Protein AF-0000000067095661 (afdb_homodimer)

Nearest PDB structures (foldseek):
  3dxp-assembly1_A-2  TM=9.090E-01  e=2.270E-30  Cupriavidus pinatubonensis JMP134
  8v3v-assembly1_A  TM=9.062E-01  e=3.970E-23  Mus musculus
  4wh1-assembly1_A  TM=6.471E-01  e=4.443E-11  Bifidobacterium longum subsp. longum JCM 1217
  5uxb-assembly1_A  TM=6.331E-01  e=2.429E-10  Brachybacterium faecium DSM 4810
  4ocv-assembly1_A  TM=5.826E-01  e=2.221E-09  Bifidobacterium longum subsp. infantis ATCC 15697 = JCM 1222 = DSM 20088

Foldseek 3Di:
DQPPLFDDFDKAADDPQQDWPQVLVLVVCPVQFVCLCVPVPFDKDKIWGPPDPQWTKIWIDGPPFIKMKTWHGDDDDDPPGPPVVLVLLLQCLCVVVPQFAFAWGDWDCDCVRTNTTMTMTGDDDFGFHLALLSPDDALQLNLLLLLQLLLSLLVQQLDDCVVSVCVPSADQACFQVVLLVVLLVLLVVLDPDDQVLLVVLSVLLNVQPDPGQRAWGWEQQQRERRQWGAHHPHSHTRHGHDSNRIHTGDSLLRLLQHCLLVLADPVAQDPSNYDRDDPPSNNDDSLVSLVSSCVSNVHDSPDPPSLSSNLSNLSNVLSVLSNLCSCVVVVNHDPVSVSSVVVNNSSSVSSVVSNVD/DQPPLFDDFDKAADDPQQDWPQVLVLVVCPVQFVCLCVPVPFDKDKIWGPPDPQWTKIWIDGPPFIKMKTWHGDDDDDPPGPPVVLVLLLQCLCVVVPQFAFAWGDWDCDCVRTNTTMTMTGDDDFGFHLALLSPDDALQLNLLLLLQLLLSLLVQQLDDCVVSVCVPSADQACFQVVLLVVLLVLLVVLDPDDQVLLVVLSVLLNVQPDPGQRAWGWEQQQRERRQWGAHHPHSHTRHGHDSNR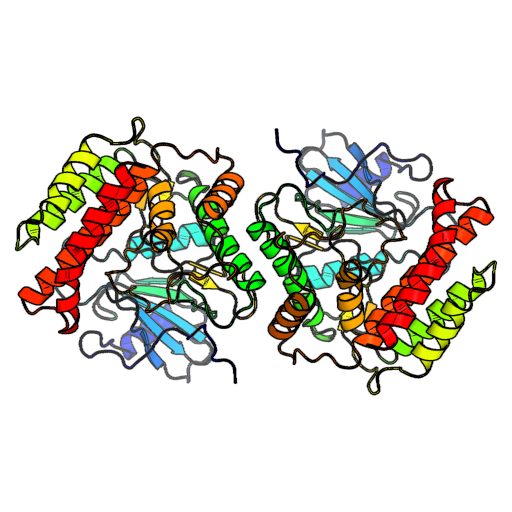IHTGDSLLRLLQHCLLVLADPVAQDPSNYDDDDPPSNNDDSLVSLVSSCVSNVHDSPDPPSLSSNLSNLSNVLSVLSNLCSCVVVVNHDPVSVSSVVVNNSSSVSSVVSNVD

Solvent-accessible surface area (backbone atoms only — not comparable to full-atom values): 38534 Å² total; per-residue (Å²): 131,84,65,70,50,48,51,67,81,56,66,40,74,59,50,82,86,65,61,64,47,59,67,47,42,50,56,50,42,48,75,70,33,90,75,51,52,77,40,70,84,42,64,78,44,74,32,20,46,68,68,57,77,77,45,47,35,29,42,36,32,38,61,91,45,56,34,30,38,39,29,45,61,80,75,91,71,62,88,86,51,74,54,58,66,56,31,51,50,54,40,43,43,38,39,74,74,66,45,52,34,49,51,68,72,49,76,43,79,59,35,83,46,54,66,36,38,35,37,36,26,46,57,76,83,45,30,30,39,62,34,88,67,47,61,82,57,53,36,42,52,40,12,19,33,53,49,35,51,40,48,50,50,24,52,49,50,63,49,54,47,69,85,51,66,45,72,77,67,37,80,15,60,46,32,64,61,50,50,53,52,51,42,47,51,52,30,63,73,33,53,88,63,90,52,67,46,50,56,54,38,50,52,48,50,70,74,51,57,65,91,75,45,57,45,67,20,57,32,45,66,64,51,45,61,66,34,30,30,23,36,76,63,49,54,49,68,57,22,52,52,75,48,79,59,40,37,31,18,53,53,57,50,37,56,28,48,53,48,42,75,82,66,56,56,85,87,41,78,50,89,59,69,43,68,78,87,62,87,90,50,29,70,64,51,72,68,53,51,45,41,53,27,18,56,51,55,71,48,68,66,78,57,79,64,48,32,48,31,43,18,47,39,26,45,46,50,20,28,50,30,37,43,50,24,36,34,28,75,72,67,72,46,60,81,76,33,64,60,28,62,72,36,24,59,60,30,16,44,45,17,47,55,42,52,70,102,131,86,65,71,50,49,51,67,80,58,66,41,75,57,49,80,86,64,61,66,45,59,68,48,43,49,56,51,42,48,74,72,34,88,75,51,52,76,42,71,86,42,65,77,43,74,31,21,45,68,69,60,76,78,46,48,35,30,42,36,33,38,60,91,46,56,32,31,37,40,30,44,61,79,77,92,72,62,89,85,51,74,53,59,68,57,32,50,51,54,39,45,42,39,39,74,74,66,46,51,36,50,50,67,71,48,76,42,80,60,35,82,46,55,67,37,38,34,35,35,26,46,59,78,83,44,30,30,38,62,34,88,66,47,62,80,57,52,37,42,53,41,12,20,34,52,48,36,52,40,49,49,51,23,51,49,51,64,50,55,45,69,84,50,66,45,71,75,66,38,81,15,59,46,34,63,61,49,51,54,52,52,42,48,52,53,30,62,72,34,53,88,64,89,52,67,46,49,55,52,39,51,52,49,50,70,75,52,57,66,92,74,45,58,45,69,18,55,31,44,66,64,51,43,62,65,33,30,32,22,36,76,64,48,55,49,68,56,22,52,52,74,50,80,59,41,37,29,18,53,55,57,49,37,56,28,47,52,48,41,76,81,66,55,57,86,86,42,79,50,89,57,68,42,68,79,86,60,86,92,50,29,70,65,52,71,67,53,50,45,42,53,26,18,57,51,55,72,48,68,66,77,58,79,64,49,33,49,31,43,18,48,39,25,45,48,50,19,28,51,30,36,44,51,24,38,36,29,76,72,67,71,47,60,80,74,32,64,60,27,62,72,36,24,60,58,31,16,45,45,16,47,56,42,53,71,103

InterPro domains:
  IPR002575 Aminoglycoside phosphotransferase [PF01636] (46-278)
  IPR011009 Protein kinase-like domain superfamily [SSF56112] (25-339)
  IPR041726 Acyl-CoA dehydrogenase family member 10/11, N-terminal [cd05154] (44-295)
  IPR052898 Acyl-CoA dehydrogenase 10-like [PTHR47829] (9-336)

Secondary structure (DSSP, 8-state):
----SS----EEPPPGGG---HHHHHHHHHHH-GGGGGSTTSPEEEEEESS--SS-EEEEEETTEEEEEEEPPSS---TT-S-HHHHHHHHHHHHHTT-S-PPEEEEE--TTTTSS-EEEEE----B---STT-TTS-HHHHHHHHHHHHHHHHHHHT--TTTTT-TTSS--TTHHHHHHHHHHHHHHHH--S--HHHHHHHHHHHHT--TT----EEE-SS--GGGEEEPSSSSSEEEE--GGG-EEE-HHHHHHHHTGGGG--TTS--TT-PPP--TTSSPPPHHHHHHHHHHHHTS-SS-TTHHHHHHHHHHHHHHHHHHHHHHHHTT-S-GGGGGGHHHHHHHHHHHHHHHT-/----S-----EEPPPGGG---HHHHHHHHHHH-GGGGSSTTSPEEEEEESS--SS-EEEEEETTEEEEEEEPPSS---TT-S-HHHHHHHHHHHHHTT-S-PPEEEEE--TTTTSS-EEEEE----B---STT-TTS-HHHHHHHHHHHHHHHHHHHT--TTTTT-TTSS--TTHHHHHHHHHHHHHHHH--S--HHHHHHHHHHHHT--TT----EEE-SS--GGGEEEPSSSSSEEEE--GGG-EEE-HHHHHHHHTGGGG--TTSPPTT-PPP--TTSSPPPHHHHHHHHHHHHTS-SS-TTHHHHHHHHHHHHHHHHHHHHHHHHTT-S-GGGGGGHHHHHHHHHHHHHHHT-

Radius of gyration: 29.62 Å; Cα contacts (8 Å, |Δi|>4): 1233; chains: 2; bounding box: 62×89×65 Å

Organism: Sus scrofa (NCBI:txid9823)

Sequence (714 aa):
MKADASHGPEMGEVLPQHKLDCRSLEAYLYQHLPDFGAEPEAKLTVAQYRSGQSNPTFYLQKGFQVYVLRKKPPGLLLPKAHKIDREFQVQKALFSIGFPVPKPLLYCSDTSVIGTEFYVMEHVQGRIFRDFSIPGVSPAERSAIYVAMIETLAQLHSLNIQSLQLEGYGRGAGYCKRQVLTWTKQYQAAAHQDIPAMKQLSDWLMKNLPDNDNEENLIHGDFKLDNIVFHPKESRVIAVLDWELSTIGHPLSDLAHVSQFYFWPRTVPLLNGGAYLQENTGIPSVEELISIYCRCRGINSNLPNWNFFLALSFFKMAGIAQGVYSRYLLGNASESSFWFANTVQPLAETGLRLSKRMKADASHGPEMGEVLPQHKLDCRSLEAYLYQHLPDFGAEPEAKLTVAQYRSGQSNPTFYLQKGFQVYVLRKKPPGLLLPKAHKIDREFQVQKALFSIGFPVPKPLLYCSDTSVIGTEFYVMEHVQGRIFRDFSIPGVSPAERSAIYVAMIETLAQLHSLNIQSLQLEGYGRGAGYCKRQVLTWTKQYQAAAHQDIPAMKQLSDWLMKNLPDNDNEENLIHGDFKLDNIVFHPKESRVIAVLDWELSTIGHPLSDLAHVSQFYFWPRTVPLLNGGAYLQENTGIPSVEELISIYCRCRGINSNLPNWNFFLALSFFKMAGIAQGVYSRYLLGNASESSFWFANTVQPLAETGLRLSKR

Structure (mmCIF, N/CA/C/O backbone):
data_AF-0000000067095661-model_v1
#
loop_
_entity.id
_entity.type
_entity.pdbx_description
1 polymer 'Acyl-CoA dehydrogenase family member 11'
#
loop_
_atom_site.group_PDB
_atom_site.id
_atom_site.type_symbol
_atom_site.label_atom_id
_atom_site.label_alt_id
_atom_site.label_comp_id
_atom_site.label_asym_id
_atom_site.label_entity_id
_atom_site.label_seq_id
_atom_site.pdbx_PDB_ins_code
_atom_site.Cartn_x
_atom_site.Cartn_y
_atom_site.Cartn_z
_atom_site.occupancy
_atom_site.B_iso_or_equiv
_atom_site.auth_seq_id
_atom_site.auth_comp_id
_atom_site.auth_asym_id
_atom_site.auth_atom_id
_atom_site.pdbx_PDB_model_num
ATOM 1 N N . MET A 1 1 ? 18.141 10.469 -19.062 1 23.22 1 MET A N 1
ATOM 2 C CA . MET A 1 1 ? 18.25 10.25 -17.625 1 23.22 1 MET A CA 1
ATOM 3 C C . MET A 1 1 ? 17.094 10.914 -16.875 1 23.22 1 MET A C 1
ATOM 5 O O . MET A 1 1 ? 17.047 12.141 -16.781 1 23.22 1 MET A O 1
ATOM 9 N N . LYS A 1 2 ? 15.82 10.328 -16.938 1 36.22 2 LYS A N 1
ATOM 10 C CA . LYS A 1 2 ? 14.578 10.938 -16.453 1 36.22 2 LYS A CA 1
ATOM 11 C C . LYS A 1 2 ? 14.773 11.539 -15.062 1 36.22 2 LYS A C 1
ATOM 13 O O . LYS A 1 2 ? 15.375 10.914 -14.188 1 36.22 2 LYS A O 1
ATOM 18 N N . ALA A 1 3 ? 14.688 12.766 -14.781 1 37.03 3 ALA A N 1
ATOM 19 C CA . ALA A 1 3 ? 14.922 13.523 -13.562 1 37.03 3 ALA A CA 1
ATOM 20 C C . ALA A 1 3 ? 14.148 12.93 -12.391 1 37.03 3 ALA A C 1
ATOM 22 O O . ALA A 1 3 ? 12.945 12.672 -12.492 1 37.03 3 ALA A O 1
ATOM 23 N N . ASP A 1 4 ? 14.68 12.383 -11.453 1 49.56 4 ASP A N 1
ATOM 24 C CA . ASP A 1 4 ? 14.164 11.773 -10.227 1 49.56 4 ASP A CA 1
ATOM 25 C C . ASP A 1 4 ? 13.164 12.703 -9.539 1 49.56 4 ASP A C 1
ATOM 27 O O . ASP A 1 4 ? 13.523 13.805 -9.125 1 49.56 4 ASP A O 1
ATOM 31 N N . ALA A 1 5 ? 12.023 12.844 -9.969 1 53.53 5 ALA A N 1
ATOM 32 C CA . ALA A 1 5 ? 10.914 13.656 -9.484 1 53.53 5 ALA A CA 1
ATOM 33 C C . ALA A 1 5 ? 10.906 13.711 -7.961 1 53.53 5 ALA A C 1
ATOM 35 O O . ALA A 1 5 ? 10.32 14.625 -7.371 1 53.53 5 ALA A O 1
ATOM 36 N N . SER A 1 6 ? 11.281 12.633 -7.258 1 52.5 6 SER A N 1
ATOM 37 C CA . SER A 1 6 ? 11.344 12.664 -5.801 1 52.5 6 SER A CA 1
ATOM 38 C C . SER A 1 6 ? 12.703 13.148 -5.312 1 52.5 6 SER A C 1
ATOM 40 O O . SER A 1 6 ? 13.734 12.641 -5.746 1 52.5 6 SER A O 1
ATOM 42 N N . HIS A 1 7 ? 12.922 14.484 -5.082 1 57.88 7 HIS A N 1
ATOM 43 C CA . HIS A 1 7 ? 14.18 14.93 -4.488 1 57.88 7 HIS A CA 1
ATOM 44 C C . HIS A 1 7 ? 14.141 14.82 -2.969 1 57.88 7 HIS A C 1
ATOM 46 O O . HIS A 1 7 ? 13.086 15 -2.355 1 57.88 7 HIS A O 1
ATOM 52 N N . GLY A 1 8 ? 15.117 14.039 -2.52 1 59.62 8 GLY A N 1
ATOM 53 C CA . GLY A 1 8 ? 15.227 14.078 -1.07 1 59.62 8 GLY A CA 1
ATOM 54 C C . GLY A 1 8 ? 15.172 15.484 -0.504 1 59.62 8 GLY A C 1
ATOM 55 O O . GLY A 1 8 ? 15.297 16.469 -1.243 1 59.62 8 GLY A O 1
ATOM 56 N N . PRO A 1 9 ? 14.75 15.586 0.712 1 64.06 9 PRO A N 1
ATOM 57 C CA . PRO A 1 9 ? 14.672 16.906 1.328 1 64.06 9 PRO A CA 1
ATOM 58 C C . PRO A 1 9 ? 15.969 17.703 1.188 1 64.06 9 PRO A C 1
ATOM 60 O O . PRO A 1 9 ? 17.062 17.125 1.226 1 64.06 9 PRO A O 1
ATOM 63 N N . GLU A 1 10 ? 15.867 18.922 0.829 1 73.31 10 GLU A N 1
ATOM 64 C CA . GLU A 1 10 ? 17.016 19.812 0.758 1 73.31 10 GLU A CA 1
ATOM 65 C C . GLU A 1 10 ? 17.656 20 2.133 1 73.31 10 GLU A C 1
ATOM 67 O O . GLU A 1 10 ? 16.953 20.266 3.113 1 73.31 10 GLU A O 1
ATOM 72 N N . MET A 1 11 ? 18.922 19.562 2.203 1 82.69 11 MET A N 1
ATOM 73 C CA . MET A 1 11 ? 19.672 19.734 3.439 1 82.69 11 MET A CA 1
ATOM 74 C C . MET A 1 11 ? 20.891 20.625 3.215 1 82.69 11 MET A C 1
ATOM 76 O O . MET A 1 11 ? 21.375 20.75 2.088 1 82.69 11 MET A O 1
ATOM 80 N N . GLY A 1 12 ? 21.234 21.391 4.289 1 85.38 12 GLY A N 1
ATOM 81 C CA . GLY A 1 12 ? 22.438 22.203 4.266 1 85.38 12 GLY A CA 1
ATOM 82 C C . GLY A 1 12 ? 23.062 22.375 5.633 1 85.38 12 GLY A C 1
ATOM 83 O O . GLY A 1 12 ? 22.688 21.688 6.59 1 85.38 12 GLY A O 1
ATOM 84 N N . GLU A 1 13 ? 24.078 23.172 5.559 1 88.38 13 GLU A N 1
ATOM 85 C CA . GLU A 1 13 ? 24.75 23.484 6.812 1 88.38 13 GLU A CA 1
ATOM 86 C C . GLU A 1 13 ? 23.781 24.094 7.824 1 88.38 13 GLU A C 1
ATOM 88 O O . GLU A 1 13 ? 22.844 24.797 7.449 1 88.38 13 GLU A O 1
ATOM 93 N N . VAL A 1 14 ? 24.109 23.75 9.047 1 92.19 14 VAL A N 1
ATOM 94 C CA . VAL A 1 14 ? 23.281 24.297 10.117 1 92.19 14 VAL A CA 1
ATOM 95 C C . VAL A 1 14 ? 23.375 25.812 10.117 1 92.19 14 VAL A C 1
ATOM 97 O O . VAL A 1 14 ? 24.469 26.375 10.078 1 92.19 14 VAL A O 1
ATOM 100 N N . LEU A 1 15 ? 22.266 26.5 10.125 1 88.44 15 LEU A N 1
ATOM 101 C CA . LEU A 1 15 ? 22.25 27.953 10.172 1 88.44 15 LEU A CA 1
ATOM 102 C C . LEU A 1 15 ? 22.828 28.469 11.484 1 88.44 15 LEU A C 1
ATOM 104 O O . LEU A 1 15 ? 22.672 27.828 12.531 1 88.44 15 LEU A O 1
ATOM 108 N N . PRO A 1 16 ? 23.406 29.609 11.453 1 88.62 16 PRO A N 1
ATOM 109 C CA . PRO A 1 16 ? 24.062 30.141 12.641 1 88.62 16 PRO A CA 1
ATOM 110 C C . PRO A 1 16 ? 23.125 30.281 13.836 1 88.62 16 PRO A C 1
ATOM 112 O O . PRO A 1 16 ? 23.516 29.984 14.969 1 88.62 16 PRO A O 1
ATOM 115 N N . GLN A 1 17 ? 21.922 30.625 13.633 1 87.12 17 GLN A N 1
ATOM 116 C CA . GLN A 1 17 ? 20.984 30.844 14.719 1 87.12 17 GLN A CA 1
ATOM 117 C C . GLN A 1 17 ? 20.5 29.516 15.312 1 87.12 17 GLN A C 1
ATOM 119 O O . GLN A 1 17 ? 19.891 29.5 16.391 1 87.12 17 GLN A O 1
ATOM 124 N N . HIS A 1 18 ? 20.812 28.438 14.633 1 90.12 18 HIS A N 1
ATOM 125 C CA . HIS A 1 18 ? 20.328 27.141 15.078 1 90.12 18 HIS A CA 1
ATOM 126 C C . HIS A 1 18 ? 21.484 26.219 15.477 1 90.12 18 HIS A C 1
ATOM 128 O O . HIS A 1 18 ? 21.297 25.016 15.648 1 90.12 18 HIS A O 1
ATOM 134 N N . LYS A 1 19 ? 22.609 26.719 15.625 1 91 19 LYS A N 1
ATOM 135 C CA . LYS A 1 19 ? 23.797 25.922 15.938 1 91 19 LYS A CA 1
ATOM 136 C C . LYS A 1 19 ? 23.594 25.125 17.219 1 91 19 LYS A C 1
ATOM 138 O O . LYS A 1 19 ? 23.062 25.641 18.203 1 91 19 LYS A O 1
ATOM 143 N N . LEU A 1 20 ? 24.031 23.906 17.203 1 94.12 20 LEU A N 1
ATOM 144 C CA . LEU A 1 20 ? 23.922 22.984 18.344 1 94.12 20 LEU A CA 1
ATOM 145 C C . LEU A 1 20 ? 25.281 22.766 19 1 94.12 20 LEU A C 1
ATOM 147 O O . LEU A 1 20 ? 26.312 22.812 18.344 1 94.12 20 LEU A O 1
ATOM 151 N N . ASP A 1 21 ? 25.266 22.594 20.281 1 94.75 21 ASP A N 1
ATOM 152 C CA . ASP A 1 21 ? 26.453 22.047 20.953 1 94.75 21 ASP A CA 1
ATOM 153 C C . ASP A 1 21 ? 26.609 20.547 20.672 1 94.75 21 ASP A C 1
ATOM 155 O O . ASP A 1 21 ? 26.078 19.719 21.406 1 94.75 21 ASP A O 1
ATOM 159 N N . CYS A 1 22 ? 27.375 20.25 19.75 1 94.69 22 CYS A N 1
ATOM 160 C CA . CYS A 1 22 ? 27.469 18.891 19.266 1 94.69 22 CYS A CA 1
ATOM 161 C C . CYS A 1 22 ? 28.078 17.969 20.312 1 94.69 22 CYS A C 1
ATOM 163 O O . CYS A 1 22 ? 27.719 16.781 20.391 1 94.69 22 CYS A O 1
ATOM 165 N N . ARG A 1 23 ? 28.953 18.469 21.047 1 94.25 23 ARG A N 1
ATOM 166 C CA . ARG A 1 23 ? 29.578 17.656 22.078 1 94.25 23 ARG A CA 1
ATOM 167 C C . ARG A 1 23 ? 28.562 17.25 23.141 1 94.25 23 ARG A C 1
ATOM 169 O O . ARG A 1 23 ? 28.484 16.062 23.516 1 94.25 23 ARG A O 1
ATOM 176 N N . SER A 1 24 ? 27.859 18.219 23.562 1 96.69 24 SER A N 1
ATOM 177 C CA . SER A 1 24 ? 26.828 17.953 24.562 1 96.69 24 SER A CA 1
ATOM 178 C C . SER A 1 24 ? 25.734 17.047 24 1 96.69 24 SER A C 1
ATOM 180 O O . SER A 1 24 ? 25.266 16.141 24.688 1 96.69 24 SER A O 1
ATOM 182 N N . LEU A 1 25 ? 25.359 17.328 22.797 1 97.38 25 LEU A N 1
ATOM 183 C CA . LEU A 1 25 ? 24.359 16.516 22.141 1 97.38 25 LEU A CA 1
ATOM 184 C C . LEU A 1 25 ? 24.812 15.07 22.016 1 97.38 25 LEU A C 1
ATOM 186 O O . LEU A 1 25 ? 24.078 14.148 22.344 1 97.38 25 LEU A O 1
ATOM 190 N N . GLU A 1 26 ? 25.953 14.906 21.547 1 95.62 26 GLU A N 1
ATOM 191 C CA . GLU A 1 26 ? 26.516 13.562 21.359 1 95.62 26 GLU A CA 1
ATOM 192 C C . GLU A 1 26 ? 26.562 12.797 22.672 1 95.62 26 GLU A C 1
ATOM 194 O O . GLU A 1 26 ? 26.234 11.609 22.719 1 95.62 26 GLU A O 1
ATOM 199 N N . ALA A 1 27 ? 27.047 13.445 23.719 1 95 27 ALA A N 1
ATOM 200 C CA . ALA A 1 27 ? 27.109 12.812 25.031 1 95 27 ALA A CA 1
ATOM 201 C C . ALA A 1 27 ? 25.719 12.375 25.5 1 95 27 ALA A C 1
ATOM 203 O O . ALA A 1 27 ? 25.547 11.273 26.031 1 95 27 ALA A O 1
ATOM 204 N N . TYR A 1 28 ? 24.812 13.258 25.297 1 97.12 28 TYR A N 1
ATOM 205 C CA . TYR A 1 28 ? 23.453 12.969 25.719 1 97.12 28 TYR A CA 1
ATOM 206 C C . TYR A 1 28 ? 22.891 11.789 24.938 1 97.12 28 TYR A C 1
ATOM 208 O O . TYR A 1 28 ? 22.281 10.883 25.516 1 97.12 28 TYR A O 1
ATOM 216 N N . LEU A 1 29 ? 23.031 11.781 23.625 1 97 29 LEU A N 1
ATOM 217 C CA . LEU A 1 29 ? 22.5 10.727 22.766 1 97 29 LEU A CA 1
ATOM 218 C C . LEU A 1 29 ? 23.172 9.391 23.047 1 97 29 LEU A C 1
ATOM 220 O O . LEU A 1 29 ? 22.547 8.336 22.984 1 97 29 LEU A O 1
ATOM 224 N N . TYR A 1 30 ? 24.422 9.445 23.328 1 94.31 30 TYR A N 1
ATOM 225 C CA . TYR A 1 30 ? 25.172 8.242 23.688 1 94.31 30 TYR A CA 1
ATOM 226 C C . TYR A 1 30 ? 24.578 7.586 24.938 1 94.31 30 TYR A C 1
ATOM 228 O O . TYR A 1 30 ? 24.5 6.359 25.016 1 94.31 30 TYR A O 1
ATOM 236 N N . GLN A 1 31 ? 24.172 8.359 25.859 1 94.56 31 GLN A N 1
ATOM 237 C CA . GLN A 1 31 ? 23.656 7.879 27.125 1 94.56 31 GLN A CA 1
ATOM 238 C C . GLN A 1 31 ? 22.234 7.355 26.984 1 94.56 31 GLN A C 1
ATOM 240 O O . GLN A 1 31 ? 21.828 6.422 27.672 1 94.56 31 GLN A O 1
ATOM 245 N N . HIS A 1 32 ? 21.484 7.91 26.047 1 95.81 32 HIS A N 1
ATOM 246 C CA . HIS A 1 32 ? 20.047 7.688 26.125 1 95.81 32 HIS A CA 1
ATOM 247 C C . HIS A 1 32 ? 19.562 6.879 24.922 1 95.81 32 HIS A C 1
ATOM 249 O O . HIS A 1 32 ? 18.453 6.355 24.938 1 95.81 32 HIS A O 1
ATOM 255 N N . LEU A 1 33 ? 20.375 6.762 23.906 1 94.38 33 LEU A N 1
ATOM 256 C CA . LEU A 1 33 ? 19.969 6 22.734 1 94.38 33 LEU A CA 1
ATOM 257 C C . LEU A 1 33 ? 20.781 4.715 22.609 1 94.38 33 LEU A C 1
ATOM 259 O O . LEU A 1 33 ? 22 4.758 22.375 1 94.38 33 LEU A O 1
ATOM 263 N N . PRO A 1 34 ? 20.25 3.592 22.906 1 86.38 34 PRO A N 1
ATOM 264 C CA . PRO A 1 34 ? 20.969 2.32 22.938 1 86.38 34 PRO A CA 1
ATOM 265 C C . PRO A 1 34 ? 21.875 2.125 21.719 1 86.38 34 PRO A C 1
ATOM 267 O O . PRO A 1 34 ? 23.016 1.693 21.859 1 86.38 34 PRO A O 1
ATOM 270 N N . ASP A 1 35 ? 21.562 2.424 20.406 1 86.38 35 ASP A N 1
ATOM 271 C CA . ASP A 1 35 ? 22.297 2.098 19.188 1 86.38 35 ASP A CA 1
ATOM 272 C C . ASP A 1 35 ? 23.125 3.291 18.719 1 86.38 35 ASP A C 1
ATOM 274 O O . ASP A 1 35 ? 23.812 3.207 17.703 1 86.38 35 ASP A O 1
ATOM 278 N N . PHE A 1 36 ? 23.25 4.203 19.531 1 91 36 PHE A N 1
ATOM 279 C CA . PHE A 1 36 ? 23.984 5.398 19.125 1 91 36 PHE A CA 1
ATOM 280 C C . PHE A 1 36 ? 25.484 5.188 19.234 1 91 36 PHE A C 1
ATOM 282 O O . PHE A 1 36 ? 26.25 5.75 18.453 1 91 36 PHE A O 1
ATOM 289 N N . GLY A 1 37 ? 25.969 4.309 20.172 1 81.88 37 GLY A N 1
ATOM 290 C CA . GLY A 1 37 ? 27.375 4.055 20.422 1 81.88 37 GLY A CA 1
ATOM 291 C C . GLY A 1 37 ? 27.906 2.836 19.688 1 81.88 37 GLY A C 1
ATOM 292 O O . GLY A 1 37 ? 28.938 2.281 20.047 1 81.88 37 GLY A O 1
ATOM 293 N N . ALA A 1 38 ? 27.125 2.395 18.734 1 82.69 38 ALA A N 1
ATOM 294 C CA . ALA A 1 38 ? 27.547 1.198 18 1 82.69 38 ALA A CA 1
ATOM 295 C C . ALA A 1 38 ? 28.922 1.402 17.359 1 82.69 38 ALA A C 1
ATOM 297 O O . ALA A 1 38 ? 29.734 0.478 17.312 1 82.69 38 ALA A O 1
ATOM 298 N N . GLU A 1 39 ? 29.094 2.684 16.859 1 87.19 39 GLU A N 1
ATOM 299 C CA . GLU A 1 39 ? 30.406 3.092 16.359 1 87.19 39 GLU A CA 1
ATOM 300 C C . GLU A 1 39 ? 30.953 4.277 17.141 1 87.19 39 GLU A C 1
ATOM 302 O O . GLU A 1 39 ? 30.891 5.418 16.672 1 87.19 39 GLU A O 1
ATOM 307 N N . PRO A 1 40 ? 31.578 3.988 18.188 1 83.44 40 PRO A N 1
ATOM 308 C CA . PRO A 1 40 ? 31.969 5.066 19.094 1 83.44 40 PRO A CA 1
ATOM 309 C C . PRO A 1 40 ? 32.969 6.023 18.469 1 83.44 40 PRO A C 1
ATOM 311 O O . PRO A 1 40 ? 33 7.215 18.781 1 83.44 40 PRO A O 1
ATOM 314 N N . GLU A 1 41 ? 33.719 5.488 17.531 1 89 41 GLU A N 1
ATOM 315 C CA . GLU A 1 41 ? 34.781 6.305 16.938 1 89 41 GLU A CA 1
ATOM 316 C C . GLU A 1 41 ? 34.25 7.195 15.828 1 89 41 GLU A C 1
ATOM 318 O O . GLU A 1 41 ? 34.906 8.141 15.398 1 89 41 GLU A O 1
ATOM 323 N N . ALA A 1 42 ? 33.094 6.844 15.414 1 91.31 42 ALA A N 1
ATOM 324 C CA . ALA A 1 42 ? 32.5 7.629 14.32 1 91.31 42 ALA A CA 1
ATOM 325 C C . ALA A 1 42 ? 32.125 9.023 14.805 1 91.31 42 ALA A C 1
ATOM 327 O O . ALA A 1 42 ? 31.609 9.188 15.914 1 91.31 42 ALA A O 1
ATOM 328 N N . LYS A 1 43 ? 32.406 10.008 13.977 1 91.81 43 LYS A N 1
ATOM 329 C CA . LYS A 1 43 ? 32.031 11.391 14.281 1 91.81 43 LYS A CA 1
ATOM 330 C C . LYS A 1 43 ? 30.547 11.641 14.008 1 91.81 43 LYS A C 1
ATOM 332 O O . LYS A 1 43 ? 30 11.117 13.039 1 91.81 43 LYS A O 1
ATOM 337 N N . LEU A 1 44 ? 29.984 12.453 14.812 1 94.75 44 LEU A N 1
ATOM 338 C CA . LEU A 1 44 ? 28.609 12.891 14.594 1 94.75 44 LEU A CA 1
ATOM 339 C C . LEU A 1 44 ? 28.547 14.008 13.555 1 94.75 44 LEU A C 1
ATOM 341 O O . LEU A 1 44 ? 29.234 15.023 13.703 1 94.75 44 LEU A O 1
ATOM 345 N N . THR A 1 45 ? 27.828 13.797 12.531 1 94.62 45 THR A N 1
ATOM 346 C CA . THR A 1 45 ? 27.578 14.828 11.531 1 94.62 45 THR A CA 1
ATOM 347 C C . THR A 1 45 ? 26.156 15.352 11.625 1 94.62 45 THR A C 1
ATOM 349 O O . THR A 1 45 ? 25.203 14.578 11.797 1 94.62 45 THR A O 1
ATOM 352 N N . VAL A 1 46 ? 26.062 16.703 11.539 1 95.31 46 VAL A N 1
ATOM 353 C CA . VAL A 1 46 ? 24.75 17.359 11.672 1 95.31 46 VAL A CA 1
ATOM 354 C C . VAL A 1 46 ? 24.5 18.25 10.461 1 95.31 46 VAL A C 1
ATOM 356 O O . VAL A 1 46 ? 25.359 19.031 10.062 1 95.31 46 VAL A O 1
ATOM 359 N N . ALA A 1 47 ? 23.312 18.016 9.82 1 94.75 47 ALA A N 1
ATOM 360 C CA . ALA A 1 47 ? 22.812 18.906 8.766 1 94.75 47 ALA A CA 1
ATOM 361 C C . ALA A 1 47 ? 21.406 19.375 9.07 1 94.75 47 ALA A C 1
ATOM 363 O O . ALA A 1 47 ? 20.688 18.75 9.867 1 94.75 47 ALA A O 1
ATOM 364 N N . GLN A 1 48 ? 21.109 20.5 8.539 1 93.62 48 GLN A N 1
ATOM 365 C CA . GLN A 1 48 ? 19.781 21.062 8.789 1 93.62 48 GLN A CA 1
ATOM 366 C C . GLN A 1 48 ? 18.906 20.953 7.555 1 93.62 48 GLN A C 1
ATOM 368 O O . GLN A 1 48 ? 19.328 21.266 6.441 1 93.62 48 GLN A O 1
ATOM 373 N N . TYR A 1 49 ? 17.672 20.484 7.773 1 90.38 49 TYR A N 1
ATOM 374 C CA . TYR A 1 49 ? 16.688 20.484 6.691 1 90.38 49 TYR A CA 1
ATOM 375 C C . TYR A 1 49 ? 16.219 21.891 6.375 1 90.38 49 TYR A C 1
ATOM 377 O O . TYR A 1 49 ? 16 22.703 7.281 1 90.38 49 TYR A O 1
ATOM 385 N N . ARG A 1 50 ? 16.016 22.188 5.105 1 80.88 50 ARG A N 1
ATOM 386 C CA . ARG A 1 50 ? 15.625 23.547 4.707 1 80.88 50 ARG A CA 1
ATOM 387 C C . ARG A 1 50 ? 14.102 23.688 4.664 1 80.88 50 ARG A C 1
ATOM 389 O O . ARG A 1 50 ? 13.578 24.797 4.801 1 80.88 50 ARG A O 1
ATOM 396 N N . SER A 1 51 ? 13.539 22.516 4.48 1 69.81 51 SER A N 1
ATOM 397 C CA . SER A 1 51 ? 12.086 22.531 4.48 1 69.81 51 SER A CA 1
ATOM 398 C C . SER A 1 51 ? 11.523 22.375 5.891 1 69.81 51 SER A C 1
ATOM 400 O O . SER A 1 51 ? 12.18 21.797 6.758 1 69.81 51 SER A O 1
ATOM 402 N N . GLY A 1 52 ? 10.516 23.109 6.395 1 60.5 52 GLY A N 1
ATOM 403 C CA . GLY A 1 52 ? 9.922 22.984 7.715 1 60.5 52 GLY A CA 1
ATOM 404 C C . GLY A 1 52 ? 10.422 24.016 8.695 1 60.5 52 GLY A C 1
ATOM 405 O O . GLY A 1 52 ? 11.008 23.688 9.727 1 60.5 52 GLY A O 1
ATOM 406 N N . GLN A 1 53 ? 10.164 25.156 8.469 1 61.91 53 GLN A N 1
ATOM 407 C CA . GLN A 1 53 ? 10.883 26.297 9.039 1 61.91 53 GLN A CA 1
ATOM 408 C C . GLN A 1 53 ? 10.344 26.641 10.43 1 61.91 53 GLN A C 1
ATOM 410 O O . GLN A 1 53 ? 10.992 27.359 11.195 1 61.91 53 GLN A O 1
ATOM 415 N N . SER A 1 54 ? 9.227 26.016 10.758 1 75.62 54 SER A N 1
ATOM 416 C CA . SER A 1 54 ? 8.695 26.438 12.055 1 75.62 54 SER A CA 1
ATOM 417 C C . SER A 1 54 ? 9.523 25.859 13.203 1 75.62 54 SER A C 1
ATOM 419 O O . SER A 1 54 ? 9.992 26.609 14.062 1 75.62 54 SER A O 1
ATOM 421 N N . ASN A 1 55 ? 9.703 24.625 13.234 1 88.75 55 ASN A N 1
ATOM 422 C CA . ASN A 1 55 ? 10.594 23.953 14.164 1 88.75 55 ASN A CA 1
ATOM 423 C C . ASN A 1 55 ? 11.812 23.359 13.453 1 88.75 55 ASN A C 1
ATOM 425 O O . ASN A 1 55 ? 11.672 22.453 12.633 1 88.75 55 ASN A O 1
ATOM 429 N N . PRO A 1 56 ? 12.969 23.969 13.812 1 92.75 56 PRO A N 1
ATOM 430 C CA . PRO A 1 56 ? 14.164 23.5 13.125 1 92.75 56 PRO A CA 1
ATOM 431 C C . PRO A 1 56 ? 14.328 21.984 13.211 1 92.75 56 PRO A C 1
ATOM 433 O O . PRO A 1 56 ? 14.102 21.391 14.273 1 92.75 56 PRO A O 1
ATOM 436 N N . THR A 1 57 ? 14.672 21.406 12.141 1 94.94 57 THR A N 1
ATOM 437 C CA . THR A 1 57 ? 14.82 19.953 12.008 1 94.94 57 THR A CA 1
ATOM 438 C C . THR A 1 57 ? 16.188 19.594 11.438 1 94.94 57 THR A C 1
ATOM 440 O O . THR A 1 57 ? 16.672 20.25 10.508 1 94.94 57 THR A O 1
ATOM 443 N N . PHE A 1 58 ? 16.812 18.547 12 1 95.88 58 PHE A N 1
ATOM 444 C CA . PHE A 1 58 ? 18.203 18.25 11.672 1 95.88 58 PHE A CA 1
ATOM 445 C C . PHE A 1 58 ? 18.375 16.781 11.32 1 95.88 58 PHE A C 1
ATOM 447 O O . PHE A 1 58 ? 17.734 15.914 11.922 1 95.88 58 PHE A O 1
ATOM 454 N N . TYR A 1 59 ? 19.188 16.609 10.344 1 95.69 59 TYR A N 1
ATOM 455 C CA . TYR A 1 59 ? 19.719 15.289 10.016 1 95.69 59 TYR A CA 1
ATOM 456 C C . TYR A 1 59 ? 20.953 14.969 10.844 1 95.69 59 TYR A C 1
ATOM 458 O O . TYR A 1 59 ? 21.922 15.742 10.859 1 95.69 59 TYR A O 1
ATOM 466 N N . LEU A 1 60 ? 20.953 13.844 11.57 1 96.12 60 LEU A N 1
ATOM 467 C CA . LEU A 1 60 ? 22.078 13.391 12.383 1 96.12 60 LEU A CA 1
ATOM 468 C C . LEU A 1 60 ? 22.625 12.062 11.867 1 96.12 60 LEU A C 1
ATOM 470 O O . LEU A 1 60 ? 21.875 11.109 11.664 1 96.12 60 LEU A O 1
ATOM 474 N N . GLN A 1 61 ? 23.875 12.008 11.695 1 95.31 61 GLN A N 1
ATOM 475 C CA . GLN A 1 61 ? 24.5 10.758 11.273 1 95.31 61 GLN A CA 1
ATOM 476 C C . GLN A 1 61 ? 25.656 10.391 12.195 1 95.31 61 GLN A C 1
ATOM 478 O O . GLN A 1 61 ? 26.547 11.211 12.445 1 95.31 61 GLN A O 1
ATOM 483 N N . LYS A 1 62 ? 25.672 9.227 12.742 1 94.56 62 LYS A N 1
ATOM 484 C CA . LYS A 1 62 ? 26.719 8.617 13.547 1 94.56 62 LYS A CA 1
ATOM 485 C C . LYS A 1 62 ? 27.078 7.23 13.023 1 94.56 62 LYS A C 1
ATOM 487 O O . LYS A 1 62 ? 26.453 6.238 13.391 1 94.56 62 LYS A O 1
ATOM 492 N N . GLY A 1 63 ? 28.109 7.215 12.219 1 92.31 63 GLY A N 1
ATOM 493 C CA . GLY A 1 63 ? 28.391 5.977 11.508 1 92.31 63 GLY A CA 1
ATOM 494 C C . GLY A 1 63 ? 27.297 5.586 10.531 1 92.31 63 GLY A C 1
ATOM 495 O O . GLY A 1 63 ? 26.922 6.383 9.672 1 92.31 63 GLY A O 1
ATOM 496 N N . PHE A 1 64 ? 26.734 4.438 10.711 1 90.81 64 PHE A N 1
ATOM 497 C CA . PHE A 1 64 ? 25.703 3.967 9.789 1 90.81 64 PHE A CA 1
ATOM 498 C C . PHE A 1 64 ? 24.312 4.348 10.289 1 90.81 64 PHE A C 1
ATOM 500 O O . PHE A 1 64 ? 23.328 4.199 9.562 1 90.81 64 PHE A O 1
ATOM 507 N N . GLN A 1 65 ? 24.312 4.852 11.453 1 93.12 65 GLN A N 1
ATOM 508 C CA . GLN A 1 65 ? 23.031 5.223 12.031 1 93.12 65 GLN A CA 1
ATOM 509 C C . GLN A 1 65 ? 22.641 6.645 11.641 1 93.12 65 GLN A C 1
ATOM 511 O O . GLN A 1 65 ? 23.484 7.535 11.594 1 93.12 65 GLN A O 1
ATOM 516 N N . VAL A 1 66 ? 21.406 6.812 11.281 1 95.44 66 VAL A N 1
ATOM 517 C CA . VAL A 1 66 ? 20.875 8.117 10.891 1 95.44 66 VAL A CA 1
ATOM 518 C C . VAL A 1 66 ? 19.625 8.43 11.727 1 95.44 66 VAL A C 1
ATOM 520 O O . VAL A 1 66 ? 18.797 7.559 11.969 1 95.44 66 VAL A O 1
ATOM 523 N N . TYR A 1 67 ? 19.547 9.664 12.18 1 96.44 67 TYR A N 1
ATOM 524 C CA . TYR A 1 67 ? 18.438 10.133 13 1 96.44 67 TYR A CA 1
ATOM 525 C C . TYR A 1 67 ? 17.938 11.492 12.508 1 96.44 67 TYR A C 1
ATOM 527 O O . TYR A 1 67 ? 18.594 12.148 11.695 1 96.44 67 TYR A O 1
ATOM 535 N N . VAL A 1 68 ? 16.797 11.844 12.992 1 97.19 68 VAL A N 1
ATOM 536 C CA . VAL A 1 68 ? 16.25 13.18 12.781 1 97.19 68 VAL A CA 1
ATOM 537 C C . VAL A 1 68 ? 15.953 13.836 14.125 1 97.19 68 VAL A C 1
ATOM 539 O O . VAL A 1 68 ? 15.344 13.219 15 1 97.19 68 VAL A O 1
ATOM 542 N N . LEU A 1 69 ? 16.469 15 14.25 1 97.31 69 LEU A N 1
ATOM 543 C CA . LEU A 1 69 ? 16.234 15.773 15.461 1 97.31 69 LEU A CA 1
ATOM 544 C C . LEU A 1 69 ? 15.359 17 15.172 1 97.31 69 LEU A C 1
ATOM 546 O O . LEU A 1 69 ? 15.609 17.719 14.211 1 97.31 69 LEU A O 1
ATOM 550 N N . ARG A 1 70 ? 14.328 17.156 15.914 1 96.75 70 ARG A N 1
ATOM 551 C CA . ARG A 1 70 ? 13.445 18.312 15.836 1 96.75 70 ARG A CA 1
ATOM 552 C C . ARG A 1 70 ? 13.43 19.078 17.156 1 96.75 70 ARG A C 1
ATOM 554 O O . ARG A 1 70 ? 13.32 18.469 18.234 1 96.75 70 ARG A O 1
ATOM 561 N N . LYS A 1 71 ? 13.625 20.406 17.094 1 95.44 71 LYS A N 1
ATOM 562 C CA . LYS A 1 71 ? 13.742 21.141 18.344 1 95.44 71 LYS A CA 1
ATOM 563 C C . LYS A 1 71 ? 12.922 22.422 18.297 1 95.44 71 LYS A C 1
ATOM 565 O O . LYS A 1 71 ? 12.547 22.891 17.219 1 95.44 71 LYS A O 1
ATOM 570 N N . LYS A 1 72 ? 12.68 22.984 19.453 1 93.62 72 LYS A N 1
ATOM 571 C CA . LYS A 1 72 ? 12.109 24.328 19.547 1 93.62 72 LYS A CA 1
ATOM 572 C C . LYS A 1 72 ? 13.102 25.375 19.031 1 93.62 72 LYS A C 1
ATOM 574 O O . LYS A 1 72 ? 14.312 25.219 19.188 1 93.62 72 LYS A O 1
ATOM 579 N N . PRO A 1 73 ? 12.539 26.406 18.344 1 90 73 PRO A N 1
ATOM 580 C CA . PRO A 1 73 ? 13.445 27.5 17.969 1 90 73 PRO A CA 1
ATOM 581 C C . PRO A 1 73 ? 14.023 28.219 19.188 1 90 73 PRO A C 1
ATOM 583 O O . PRO A 1 73 ? 13.453 28.156 20.281 1 90 73 PRO A O 1
ATOM 586 N N . PRO A 1 74 ? 15.203 28.844 18.938 1 87.81 74 PRO A N 1
ATOM 587 C CA . PRO A 1 74 ? 15.805 29.578 20.047 1 87.81 74 PRO A CA 1
ATOM 588 C C . PRO A 1 74 ? 15.055 30.875 20.359 1 87.81 74 PRO A C 1
ATOM 590 O O . PRO A 1 74 ? 14.25 31.344 19.562 1 87.81 74 PRO A O 1
ATOM 593 N N . GLY A 1 75 ? 15.266 31.375 21.594 1 83 75 GLY A N 1
ATOM 594 C CA . GLY A 1 75 ? 14.719 32.656 21.953 1 83 75 GLY A CA 1
ATOM 595 C C . GLY A 1 75 ? 13.438 32.594 22.75 1 83 75 GLY A C 1
ATOM 596 O O . GLY A 1 75 ? 13.055 31.5 23.203 1 83 75 GLY A O 1
ATOM 597 N N . LEU A 1 76 ? 12.883 33.781 22.938 1 78.81 76 LEU A N 1
ATOM 598 C CA . LEU A 1 76 ? 11.617 33.875 23.672 1 78.81 76 LEU A CA 1
ATOM 599 C C . LEU A 1 76 ? 10.445 33.5 22.781 1 78.81 76 LEU A C 1
ATOM 601 O O . LEU A 1 76 ? 10.273 34.094 21.703 1 78.81 76 LEU A O 1
ATOM 605 N N . LEU A 1 77 ? 9.773 32.469 23.141 1 77.38 77 LEU A N 1
ATOM 606 C CA . LEU A 1 77 ? 8.648 32 22.359 1 77.38 77 LEU A CA 1
ATOM 607 C C . LEU A 1 77 ? 7.324 32.344 23.031 1 77.38 77 LEU A C 1
ATOM 609 O O . LEU A 1 77 ? 7.254 32.469 24.25 1 77.38 77 LEU A O 1
ATOM 613 N N . LEU A 1 78 ? 6.332 32.625 22.109 1 73.38 78 LEU A N 1
ATOM 614 C CA . LEU A 1 78 ? 4.984 32.812 22.641 1 73.38 78 LEU A CA 1
ATOM 615 C C . LEU A 1 78 ? 4.48 31.547 23.328 1 73.38 78 LEU A C 1
ATOM 617 O O . LEU A 1 78 ? 4.867 30.438 22.969 1 73.38 78 LEU A O 1
ATOM 621 N N . PRO A 1 79 ? 3.588 31.891 24.312 1 71.25 79 PRO A N 1
ATOM 622 C CA . PRO A 1 79 ? 3.02 30.719 24.984 1 71.25 79 PRO A CA 1
ATOM 623 C C . PRO A 1 79 ? 2.301 29.766 24.031 1 71.25 79 PRO A C 1
ATOM 625 O O . PRO A 1 79 ? 1.632 30.219 23.094 1 71.25 79 PRO A O 1
ATOM 628 N N . LYS A 1 80 ? 2.545 28.484 24.078 1 73.44 80 LYS A N 1
ATOM 629 C CA . LYS A 1 80 ? 1.846 27.422 23.375 1 73.44 80 LYS A CA 1
ATOM 630 C C . LYS A 1 80 ? 2.35 27.297 21.938 1 73.44 80 LYS A C 1
ATOM 632 O O . LYS A 1 80 ? 1.771 26.578 21.125 1 73.44 80 LYS A O 1
ATOM 637 N N . ALA A 1 81 ? 3.295 28.125 21.75 1 77.31 81 ALA A N 1
ATOM 638 C CA . ALA A 1 81 ? 3.889 28 20.422 1 77.31 81 ALA A CA 1
ATOM 639 C C . ALA A 1 81 ? 4.945 26.891 20.406 1 77.31 81 ALA A C 1
ATOM 641 O O . ALA A 1 81 ? 5.488 26.531 21.453 1 77.31 81 ALA A O 1
ATOM 642 N N . HIS A 1 82 ? 5.121 26.266 19.297 1 86 82 HIS A N 1
ATOM 643 C CA . HIS A 1 82 ? 6.199 25.312 19.062 1 86 82 HIS A CA 1
ATOM 644 C C . HIS A 1 82 ? 6.141 24.156 20.062 1 86 82 HIS A C 1
ATOM 646 O O . HIS A 1 82 ? 7.141 23.844 20.703 1 86 82 HIS A O 1
ATOM 652 N N . LYS A 1 83 ? 5 23.594 20.141 1 90.12 83 LYS A N 1
ATOM 653 C CA . LYS A 1 83 ? 4.766 22.516 21.094 1 90.12 83 LYS A CA 1
ATOM 654 C C . LYS A 1 83 ? 5.289 21.188 20.562 1 90.12 83 LYS A C 1
ATOM 656 O O . LYS A 1 83 ? 4.504 20.266 20.297 1 90.12 83 LYS A O 1
ATOM 661 N N . ILE A 1 84 ? 6.578 21 20.625 1 94.56 84 ILE A N 1
ATOM 662 C CA . ILE A 1 84 ? 7.176 19.812 20.031 1 94.56 84 ILE A CA 1
ATOM 663 C C . ILE A 1 84 ? 6.898 18.594 20.938 1 94.56 84 ILE A C 1
ATOM 665 O O . ILE A 1 84 ? 6.988 17.453 20.484 1 94.56 84 ILE A O 1
ATOM 669 N N . ASP A 1 85 ? 6.586 18.875 22.219 1 95.06 85 ASP A N 1
ATOM 670 C CA . ASP A 1 85 ? 6.18 17.797 23.109 1 95.06 85 ASP A CA 1
ATOM 671 C C . ASP A 1 85 ? 4.895 17.125 22.609 1 95.06 85 ASP A C 1
ATOM 673 O O . ASP A 1 85 ? 4.75 15.914 22.688 1 95.06 85 ASP A O 1
ATOM 677 N N . ARG A 1 86 ? 4 17.922 22.094 1 95.75 86 ARG A N 1
ATOM 678 C CA . ARG A 1 86 ? 2.754 17.422 21.531 1 95.75 86 ARG A CA 1
ATOM 679 C C . ARG A 1 86 ? 3.02 16.594 20.266 1 95.75 86 ARG A C 1
ATOM 681 O O . ARG A 1 86 ? 2.387 15.562 20.047 1 95.75 86 ARG A O 1
ATOM 688 N N . GLU A 1 87 ? 3.924 17.109 19.5 1 96.69 87 GLU A N 1
ATOM 689 C CA . GLU A 1 87 ? 4.293 16.359 18.297 1 96.69 87 GLU A CA 1
ATOM 690 C C . GLU A 1 87 ? 4.812 14.969 18.672 1 96.69 87 GLU A C 1
ATOM 692 O O . GLU A 1 87 ? 4.406 13.969 18.062 1 96.69 87 GLU A O 1
ATOM 697 N N . PHE A 1 88 ? 5.676 14.969 19.609 1 97.88 88 PHE A N 1
ATOM 698 C CA . PHE A 1 88 ? 6.25 13.711 20.062 1 97.88 88 PHE A CA 1
ATOM 699 C C . PHE A 1 88 ? 5.172 12.789 20.625 1 97.88 88 PHE A C 1
ATOM 701 O O . PHE A 1 88 ? 5.16 11.594 20.328 1 97.88 88 PHE A O 1
ATOM 708 N N . GLN A 1 89 ? 4.301 13.305 21.359 1 97.5 89 GLN A N 1
ATOM 709 C CA . GLN A 1 89 ? 3.227 12.555 22 1 97.5 89 GLN A CA 1
ATOM 710 C C . GLN A 1 89 ? 2.348 11.867 20.953 1 97.5 89 GLN A C 1
ATOM 712 O O . GLN A 1 89 ? 2.074 10.664 21.062 1 97.5 89 GLN A O 1
ATOM 717 N N . VAL A 1 90 ? 1.881 12.586 20.016 1 98.44 90 VAL A N 1
ATOM 718 C CA . VAL A 1 90 ? 0.966 12.031 19.016 1 98.44 90 VAL A CA 1
ATOM 719 C C . VAL A 1 90 ? 1.699 11.016 18.156 1 98.44 90 VAL A C 1
ATOM 721 O O . VAL A 1 90 ? 1.131 9.984 17.781 1 98.44 90 VAL A O 1
ATOM 724 N N . GLN A 1 91 ? 2.932 11.273 17.797 1 98.44 91 GLN A N 1
ATOM 725 C CA . GLN A 1 91 ? 3.715 10.328 17.016 1 98.44 91 GLN A CA 1
ATOM 726 C C . GLN A 1 91 ? 3.902 9.008 17.75 1 98.44 91 GLN A C 1
ATOM 728 O O . GLN A 1 91 ? 3.826 7.938 17.156 1 98.44 91 GLN A O 1
ATOM 733 N N . LYS A 1 92 ? 4.16 9.109 19 1 98.31 92 LYS A N 1
ATOM 734 C CA . LYS A 1 92 ? 4.312 7.914 19.828 1 98.31 92 LYS A CA 1
ATOM 735 C C . LYS A 1 92 ? 3.031 7.086 19.844 1 98.31 92 LYS A C 1
ATOM 737 O O . LYS A 1 92 ? 3.074 5.863 19.672 1 98.31 92 LYS A O 1
ATOM 742 N N . ALA A 1 93 ? 1.93 7.73 20 1 98.44 93 ALA A N 1
ATOM 743 C CA . ALA A 1 93 ? 0.635 7.055 20.016 1 98.44 93 ALA A CA 1
ATOM 744 C C . ALA A 1 93 ? 0.363 6.375 18.672 1 98.44 93 ALA A C 1
ATOM 746 O O . ALA A 1 93 ? -0.046 5.215 18.625 1 98.44 93 ALA A O 1
ATOM 747 N N . LEU A 1 94 ? 0.593 7.102 17.625 1 98.75 94 LEU A N 1
ATOM 748 C CA . LEU A 1 94 ? 0.334 6.594 16.281 1 98.75 94 LEU A CA 1
ATOM 749 C C . LEU A 1 94 ? 1.255 5.422 15.953 1 98.75 94 LEU A C 1
ATOM 751 O O . LEU A 1 94 ? 0.812 4.41 15.398 1 98.75 94 LEU A O 1
ATOM 755 N N . PHE A 1 95 ? 2.506 5.555 16.312 1 98.5 95 PHE A N 1
ATOM 756 C CA . PHE A 1 95 ? 3.467 4.488 16.047 1 98.5 95 PHE A CA 1
ATOM 757 C C . PHE A 1 95 ? 3.064 3.209 16.781 1 98.5 95 PHE A C 1
ATOM 759 O O . PHE A 1 95 ? 3.221 2.109 16.234 1 98.5 95 PHE A O 1
ATOM 766 N N . SER A 1 96 ? 2.566 3.312 17.922 1 97.75 96 SER A N 1
ATOM 767 C CA . SER A 1 96 ? 2.234 2.17 18.766 1 97.75 96 SER A CA 1
ATOM 768 C C . SER A 1 96 ? 1.151 1.306 18.125 1 97.75 96 SER A C 1
ATOM 770 O O . SER A 1 96 ? 1.053 0.111 18.422 1 97.75 96 SER A O 1
ATOM 772 N N . ILE A 1 97 ? 0.368 1.86 17.266 1 97.38 97 ILE A N 1
ATOM 773 C CA . ILE A 1 97 ? -0.713 1.082 16.656 1 97.38 97 ILE A CA 1
ATOM 774 C C . ILE A 1 97 ? -0.387 0.781 15.203 1 97.38 97 ILE A C 1
ATOM 776 O O . ILE A 1 97 ? -1.248 0.318 14.453 1 97.38 97 ILE A O 1
ATOM 780 N N . GLY A 1 98 ? 0.774 1.172 14.789 1 96.81 98 GLY A N 1
ATOM 781 C CA . GLY A 1 98 ? 1.246 0.781 13.469 1 96.81 98 GLY A CA 1
ATOM 782 C C . GLY A 1 98 ? 0.919 1.799 12.391 1 96.81 98 GLY A C 1
ATOM 783 O O . GLY A 1 98 ? 1.073 1.521 11.203 1 96.81 98 GLY A O 1
ATOM 784 N N . PHE A 1 99 ? 0.354 2.982 12.727 1 98.25 99 PHE A N 1
ATOM 785 C CA . PHE A 1 99 ? 0.186 4.051 11.75 1 98.25 99 PHE A CA 1
ATOM 786 C C . PHE A 1 99 ? 1.538 4.543 11.25 1 98.25 99 PHE A C 1
ATOM 788 O O . PHE A 1 99 ? 2.496 4.637 12.016 1 98.25 99 PHE A O 1
ATOM 795 N N . PRO A 1 100 ? 1.646 4.852 9.938 1 98.56 100 PRO A N 1
ATOM 796 C CA . PRO A 1 100 ? 2.959 5.188 9.383 1 98.56 100 PRO A CA 1
ATOM 797 C C . PRO A 1 100 ? 3.457 6.559 9.836 1 98.56 100 PRO A C 1
ATOM 799 O O . PRO A 1 100 ? 3.084 7.578 9.25 1 98.56 100 PRO A O 1
ATOM 802 N N . VAL A 1 101 ? 4.336 6.559 10.773 1 98.81 101 VAL A N 1
ATOM 803 C CA . VAL A 1 101 ? 5.098 7.711 11.242 1 98.81 101 VAL A CA 1
ATOM 804 C C . VAL A 1 101 ? 6.523 7.281 11.586 1 98.81 101 VAL A C 1
ATOM 806 O O . VAL A 1 101 ? 6.789 6.098 11.789 1 98.81 101 VAL A O 1
ATOM 809 N N . PRO A 1 102 ? 7.477 8.258 11.516 1 98.5 102 PRO A N 1
ATOM 810 C CA . PRO A 1 102 ? 8.805 7.875 12.008 1 98.5 102 PRO A CA 1
ATOM 811 C C . PRO A 1 102 ? 8.766 7.352 13.445 1 98.5 102 PRO A C 1
ATOM 813 O O . PRO A 1 102 ? 8.031 7.883 14.281 1 98.5 102 PRO A O 1
ATOM 816 N N . LYS A 1 103 ? 9.5 6.395 13.719 1 98.06 103 LYS A N 1
ATOM 817 C CA . LYS A 1 103 ? 9.594 5.875 15.086 1 98.06 103 LYS A CA 1
ATOM 818 C C . LYS A 1 103 ? 10.148 6.93 16.031 1 98.06 103 LYS A C 1
ATOM 820 O O . LYS A 1 103 ? 11.273 7.398 15.867 1 98.06 103 LYS A O 1
ATOM 825 N N . PRO A 1 104 ? 9.375 7.281 17.031 1 98.25 104 PRO A N 1
ATOM 826 C CA . PRO A 1 104 ? 9.93 8.18 18.047 1 98.25 104 PRO A CA 1
ATOM 827 C C . PRO A 1 104 ? 10.961 7.496 18.953 1 98.25 104 PRO A C 1
ATOM 829 O O . PRO A 1 104 ? 10.734 6.375 19.406 1 98.25 104 PRO A O 1
ATOM 832 N N . LEU A 1 105 ? 12.062 8.141 19.188 1 98 105 LEU A N 1
ATOM 833 C CA . LEU A 1 105 ? 13.133 7.473 19.906 1 98 105 LEU A CA 1
ATOM 834 C C . LEU A 1 105 ? 13.312 8.07 21.297 1 98 105 LEU A C 1
ATOM 836 O O . LEU A 1 105 ? 13.43 7.34 22.281 1 98 105 LEU A O 1
ATOM 840 N N . LEU A 1 106 ? 13.32 9.422 21.359 1 97.44 106 LEU A N 1
ATOM 841 C CA . LEU A 1 106 ? 13.492 10.039 22.672 1 97.44 106 LEU A CA 1
ATOM 842 C C . LEU A 1 106 ? 13.031 11.492 22.656 1 97.44 106 LEU A C 1
ATOM 844 O O . LEU A 1 106 ? 13.07 12.148 21.625 1 97.44 106 LEU A O 1
ATOM 848 N N . TYR A 1 107 ? 12.586 11.938 23.812 1 98.19 107 TYR A N 1
ATOM 849 C CA . TYR A 1 107 ? 12.25 13.336 24.078 1 98.19 107 TYR A CA 1
ATOM 850 C C . TYR A 1 107 ? 13.125 13.906 25.188 1 98.19 107 TYR A C 1
ATOM 852 O O . TYR A 1 107 ? 13.297 13.289 26.234 1 98.19 107 TYR A O 1
ATOM 860 N N . CYS A 1 108 ? 13.719 15.047 24.922 1 98.25 108 CYS A N 1
ATOM 861 C CA . CYS A 1 108 ? 14.562 15.719 25.906 1 98.25 108 CYS A CA 1
ATOM 862 C C . CYS A 1 108 ? 13.945 17.047 26.344 1 98.25 108 CYS A C 1
ATOM 864 O O . CYS A 1 108 ? 13.906 18 25.562 1 98.25 108 CYS A O 1
ATOM 866 N N . SER A 1 109 ? 13.586 17.125 27.594 1 96.5 109 SER A N 1
ATOM 867 C CA . SER A 1 109 ? 13.047 18.359 28.141 1 96.5 109 SER A CA 1
ATOM 868 C C . SER A 1 109 ? 14.148 19.203 28.781 1 96.5 109 SER A C 1
ATOM 870 O O . SER A 1 109 ? 13.914 20.359 29.172 1 96.5 109 SER A O 1
ATOM 872 N N . ASP A 1 110 ? 15.336 18.672 28.891 1 96.38 110 ASP A N 1
ATOM 873 C CA . ASP A 1 110 ? 16.469 19.359 29.5 1 96.38 110 ASP A CA 1
ATOM 874 C C . ASP A 1 110 ? 17.078 20.375 28.531 1 96.38 110 ASP A C 1
ATOM 876 O O . ASP A 1 110 ? 17.859 20 27.656 1 96.38 110 ASP A O 1
ATOM 880 N N . THR A 1 111 ? 16.906 21.641 28.766 1 95.06 111 THR A N 1
ATOM 881 C CA . THR A 1 111 ? 17.312 22.688 27.828 1 95.06 111 THR A CA 1
ATOM 882 C C . THR A 1 111 ? 18.812 22.953 27.953 1 95.06 111 THR A C 1
ATOM 884 O O . THR A 1 111 ? 19.391 23.656 27.125 1 95.06 111 THR A O 1
ATOM 887 N N . SER A 1 112 ? 19.484 22.375 28.844 1 95.56 112 SER A N 1
ATOM 888 C CA . SER A 1 112 ? 20.922 22.594 29 1 95.56 112 SER A CA 1
ATOM 889 C C . SER A 1 112 ? 21.719 21.797 27.969 1 95.56 112 SER A C 1
ATOM 891 O O . SER A 1 112 ? 22.906 22.047 27.75 1 95.56 112 SER A O 1
ATOM 893 N N . VAL A 1 113 ? 21.078 20.859 27.359 1 97 113 VAL A N 1
ATOM 894 C CA . VAL A 1 113 ? 21.781 19.984 26.422 1 97 113 VAL A CA 1
ATOM 895 C C . VAL A 1 113 ? 22.125 20.766 25.156 1 97 113 VAL A C 1
ATOM 897 O O . VAL A 1 113 ? 23.297 20.891 24.812 1 97 113 VAL A O 1
ATOM 900 N N . ILE A 1 114 ? 21.094 21.344 24.562 1 96.62 114 ILE A N 1
ATOM 901 C CA . ILE A 1 114 ? 21.406 22.047 23.328 1 96.62 114 ILE A CA 1
ATOM 902 C C . ILE A 1 114 ? 20.703 23.406 23.312 1 96.62 114 ILE A C 1
ATOM 904 O O . ILE A 1 114 ? 20.547 24.016 22.266 1 96.62 114 ILE A O 1
ATOM 908 N N . GLY A 1 115 ? 20.141 23.797 24.375 1 94.62 115 GLY A N 1
ATOM 909 C CA . GLY A 1 115 ? 19.562 25.125 24.5 1 94.62 115 GLY A CA 1
ATOM 910 C C . GLY A 1 115 ? 18.047 25.125 24.531 1 94.62 115 GLY A C 1
ATOM 911 O O . GLY A 1 115 ? 17.422 26.016 25.109 1 94.62 115 GLY A O 1
ATOM 912 N N . THR A 1 116 ? 17.438 24.188 23.844 1 95.12 116 THR A N 1
ATOM 913 C CA . THR A 1 116 ? 15.984 24.047 23.812 1 95.12 116 THR A CA 1
ATOM 914 C C . THR A 1 116 ? 15.578 22.578 23.875 1 95.12 116 THR A C 1
ATOM 916 O O . THR A 1 116 ? 16.406 21.688 23.734 1 95.12 116 THR A O 1
ATOM 919 N N . GLU A 1 117 ? 14.234 22.391 24.141 1 95.88 117 GLU A N 1
ATOM 920 C CA . GLU A 1 117 ? 13.711 21.031 24.094 1 95.88 117 GLU A CA 1
ATOM 921 C C . GLU A 1 117 ? 13.781 20.453 22.688 1 95.88 117 GLU A C 1
ATOM 923 O O . GLU A 1 117 ? 13.703 21.188 21.703 1 95.88 117 GLU A O 1
ATOM 928 N N . PHE A 1 118 ? 13.938 19.125 22.656 1 97.56 118 PHE A N 1
ATOM 929 C CA . PHE A 1 118 ? 13.992 18.484 21.359 1 97.56 118 PHE A CA 1
ATOM 930 C C . PHE A 1 118 ? 13.562 17.016 21.469 1 97.56 118 PHE A C 1
ATOM 932 O O . PHE A 1 118 ? 13.422 16.484 22.562 1 97.56 118 PHE A O 1
ATOM 939 N N . TYR A 1 119 ? 13.211 16.438 20.344 1 98.31 119 TYR A N 1
ATOM 940 C CA . TYR A 1 119 ? 13.039 15 20.266 1 98.31 119 TYR A CA 1
ATOM 941 C C . TYR A 1 119 ? 13.742 14.414 19.062 1 98.31 119 TYR A C 1
ATOM 943 O O . TYR A 1 119 ? 14.094 15.141 18.125 1 98.31 119 TYR A O 1
ATOM 951 N N . VAL A 1 120 ? 14.055 13.125 19.172 1 98.06 120 VAL A N 1
ATOM 952 C CA . VAL A 1 120 ? 14.758 12.391 18.125 1 98.06 120 VAL A CA 1
ATOM 953 C C . VAL A 1 120 ? 13.867 11.258 17.609 1 98.06 120 VAL A C 1
ATOM 955 O O . VAL A 1 120 ? 13.195 10.586 18.391 1 98.06 120 VAL A O 1
ATOM 958 N N . MET A 1 121 ? 13.844 11.148 16.297 1 98.25 121 MET A N 1
ATOM 959 C CA . MET A 1 121 ? 13.102 10.078 15.641 1 98.25 121 MET A CA 1
ATOM 960 C C . MET A 1 121 ? 13.953 9.391 14.57 1 98.25 121 MET A C 1
ATOM 962 O O . MET A 1 121 ? 15.008 9.906 14.195 1 98.25 121 MET A O 1
ATOM 966 N N . GLU A 1 122 ? 13.523 8.297 14.188 1 97.38 122 GLU A N 1
ATOM 967 C CA . GLU A 1 122 ? 14.195 7.566 13.109 1 97.38 122 GLU A CA 1
ATOM 968 C C . GLU A 1 122 ? 14.094 8.328 11.789 1 97.38 122 GLU A C 1
ATOM 970 O O . GLU A 1 122 ? 13.078 8.945 11.5 1 97.38 122 GLU A O 1
ATOM 975 N N . HIS A 1 123 ? 15.141 8.289 11.07 1 96.69 123 HIS A N 1
ATOM 976 C CA . HIS A 1 123 ? 15.102 8.789 9.695 1 96.69 123 HIS A CA 1
ATOM 977 C C . HIS A 1 123 ? 14.422 7.785 8.766 1 96.69 123 HIS A C 1
ATOM 979 O O . HIS A 1 123 ? 14.867 6.645 8.641 1 96.69 123 HIS A O 1
ATOM 985 N N . VAL A 1 124 ? 13.359 8.164 8.148 1 96.88 124 VAL A N 1
ATOM 986 C CA . VAL A 1 124 ? 12.641 7.312 7.211 1 96.88 124 VAL A CA 1
ATOM 987 C C . VAL A 1 124 ? 13.102 7.602 5.785 1 96.88 124 VAL A C 1
ATOM 989 O O . VAL A 1 124 ? 12.828 8.672 5.238 1 96.88 124 VAL A O 1
ATOM 992 N N . GLN A 1 125 ? 13.797 6.656 5.195 1 94.62 125 GLN A N 1
ATOM 993 C CA . GLN A 1 125 ? 14.32 6.809 3.84 1 94.62 125 GLN A CA 1
ATOM 994 C C . GLN A 1 125 ? 13.25 6.477 2.803 1 94.62 125 GLN A C 1
ATOM 996 O O . GLN A 1 125 ? 12.727 5.359 2.773 1 94.62 125 GLN A O 1
ATOM 1001 N N . GLY A 1 126 ? 12.914 7.488 2.02 1 96.38 126 GLY A N 1
ATOM 1002 C CA . GLY A 1 126 ? 11.906 7.305 0.987 1 96.38 126 GLY A CA 1
ATOM 1003 C C . GLY A 1 126 ? 11.812 8.477 0.031 1 96.38 126 GLY A C 1
ATOM 1004 O O . GLY A 1 126 ? 12.789 9.203 -0.173 1 96.38 126 GLY A O 1
ATOM 1005 N N . ARG A 1 127 ? 10.68 8.57 -0.673 1 95.56 127 ARG A N 1
ATOM 1006 C CA . ARG A 1 127 ? 10.445 9.625 -1.653 1 95.56 127 ARG A CA 1
ATOM 1007 C C . ARG A 1 127 ? 9.445 10.648 -1.129 1 95.56 127 ARG A C 1
ATOM 1009 O O . ARG A 1 127 ? 8.43 10.281 -0.531 1 95.56 127 ARG A O 1
ATOM 1016 N N . ILE A 1 128 ? 9.758 11.898 -1.311 1 94.5 128 ILE A N 1
ATOM 1017 C CA . ILE A 1 128 ? 8.844 12.992 -1.012 1 94.5 128 ILE A CA 1
ATOM 1018 C C . ILE A 1 128 ? 8.508 13.75 -2.293 1 94.5 128 ILE A C 1
ATOM 1020 O O . ILE A 1 128 ? 9.406 14.18 -3.02 1 94.5 128 ILE A O 1
ATOM 1024 N N . PHE A 1 129 ? 7.254 13.859 -2.59 1 93.12 129 PHE A N 1
ATOM 1025 C CA . PHE A 1 129 ? 6.809 14.602 -3.766 1 93.12 129 PHE A CA 1
ATOM 1026 C C . PHE A 1 129 ? 6.309 15.984 -3.375 1 93.12 129 PHE A C 1
ATOM 1028 O O . PHE A 1 129 ? 5.391 16.109 -2.561 1 93.12 129 PHE A O 1
ATOM 1035 N N . ARG A 1 130 ? 6.836 16.938 -3.953 1 89.44 130 ARG A N 1
ATOM 1036 C CA . ARG A 1 130 ? 6.465 18.312 -3.623 1 89.44 130 ARG A CA 1
ATOM 1037 C C . ARG A 1 130 ? 5.508 18.891 -4.664 1 89.44 130 ARG A C 1
ATOM 1039 O O . ARG A 1 130 ? 4.66 19.719 -4.344 1 89.44 130 ARG A O 1
ATOM 1046 N N . ASP A 1 131 ? 5.699 18.438 -5.859 1 89.31 131 ASP A N 1
ATOM 1047 C CA . ASP A 1 131 ? 4.836 18.844 -6.965 1 89.31 131 ASP A CA 1
ATOM 1048 C C . ASP A 1 131 ? 3.6 17.953 -7.047 1 89.31 131 ASP A C 1
ATOM 1050 O O . ASP A 1 131 ? 3.717 16.734 -7.184 1 89.31 131 ASP A O 1
ATOM 1054 N N . PHE A 1 132 ? 2.441 18.547 -7.047 1 89.38 132 PHE A N 1
ATOM 1055 C CA . PHE A 1 132 ? 1.195 17.781 -7.031 1 89.38 132 PHE A CA 1
ATOM 1056 C C . PHE A 1 132 ? 1.026 17 -8.328 1 89.38 132 PHE A C 1
ATOM 1058 O O . PHE A 1 132 ? 0.247 16.047 -8.383 1 89.38 132 PHE A O 1
ATOM 1065 N N . SER A 1 133 ? 1.704 17.438 -9.359 1 89.38 133 SER A N 1
ATOM 1066 C CA . SER A 1 133 ? 1.615 16.719 -10.617 1 89.38 133 SER A CA 1
ATOM 1067 C C . SER A 1 133 ? 2.482 15.461 -10.602 1 89.38 133 SER A C 1
ATOM 1069 O O . SER A 1 133 ? 2.357 14.594 -11.469 1 89.38 133 SER A O 1
ATOM 1071 N N . ILE A 1 134 ? 3.297 15.32 -9.672 1 91.38 134 ILE A N 1
ATOM 1072 C CA . ILE A 1 134 ? 4.176 14.172 -9.461 1 91.38 134 ILE A CA 1
ATOM 1073 C C . ILE A 1 134 ? 4.812 13.766 -10.789 1 91.38 134 ILE A C 1
ATOM 1075 O O . ILE A 1 134 ? 4.516 12.688 -11.32 1 91.38 134 ILE A O 1
ATOM 1079 N N . PRO A 1 135 ? 5.68 14.578 -11.266 1 88.94 135 PRO A N 1
ATOM 1080 C CA . PRO A 1 135 ? 6.32 14.227 -12.539 1 88.94 135 PRO A CA 1
ATOM 1081 C C . PRO A 1 135 ? 7.262 13.031 -12.422 1 88.94 135 PRO A C 1
ATOM 1083 O O . PRO A 1 135 ? 7.715 12.711 -11.32 1 88.94 135 PRO A O 1
ATOM 1086 N N . GLY A 1 136 ? 7.43 12.32 -13.508 1 87.31 136 GLY A N 1
ATOM 1087 C CA . GLY A 1 136 ? 8.438 11.273 -13.547 1 87.31 136 GLY A CA 1
ATOM 1088 C C . GLY A 1 136 ? 7.879 9.891 -13.273 1 87.31 136 GLY A C 1
ATOM 1089 O O . GLY A 1 136 ? 8.625 8.914 -13.18 1 87.31 136 GLY A O 1
ATOM 1090 N N . VAL A 1 137 ? 6.598 9.844 -13.031 1 90 137 VAL A N 1
ATOM 1091 C CA . VAL A 1 137 ? 5.984 8.531 -12.844 1 90 137 VAL A CA 1
ATOM 1092 C C . VAL A 1 137 ? 4.875 8.328 -13.875 1 90 137 VAL A C 1
ATOM 1094 O O . VAL A 1 137 ? 4.395 9.289 -14.477 1 90 137 VAL A O 1
ATOM 1097 N N . SER A 1 138 ? 4.527 7.102 -14.078 1 91.31 138 SER A N 1
ATOM 1098 C CA . SER A 1 138 ? 3.453 6.797 -15.016 1 91.31 138 SER A CA 1
ATOM 1099 C C . SER A 1 138 ? 2.098 7.23 -14.469 1 91.31 138 SER A C 1
ATOM 1101 O O . SER A 1 138 ? 1.943 7.414 -13.258 1 91.31 138 SER A O 1
ATOM 1103 N N . PRO A 1 139 ? 1.089 7.395 -15.367 1 93.06 139 PRO A N 1
ATOM 1104 C CA . PRO A 1 139 ? -0.258 7.734 -14.898 1 93.06 139 PRO A CA 1
ATOM 1105 C C . PRO A 1 139 ? -0.791 6.738 -13.867 1 93.06 139 PRO A C 1
ATOM 1107 O O . PRO A 1 139 ? -1.394 7.145 -12.875 1 93.06 139 PRO A O 1
ATOM 1110 N N . ALA A 1 140 ? -0.545 5.473 -14.062 1 94.75 140 ALA A N 1
ATOM 1111 C CA . ALA A 1 140 ? -1.018 4.457 -13.125 1 94.75 140 ALA A CA 1
ATOM 1112 C C . ALA A 1 140 ? -0.361 4.625 -11.758 1 94.75 140 ALA A C 1
ATOM 1114 O O . ALA A 1 140 ? -1.029 4.527 -10.727 1 94.75 140 ALA A O 1
ATOM 1115 N N . GLU A 1 141 ? 0.887 4.832 -11.797 1 95.56 141 GLU A N 1
ATOM 1116 C CA . GLU A 1 141 ? 1.604 5.043 -10.539 1 95.56 141 GLU A CA 1
ATOM 1117 C C . GLU A 1 141 ? 1.134 6.312 -9.844 1 95.56 141 GLU A C 1
ATOM 1119 O O . GLU A 1 141 ? 1.015 6.348 -8.617 1 95.56 141 GLU A O 1
ATOM 1124 N N . ARG A 1 142 ? 0.956 7.32 -10.633 1 95.81 142 ARG A N 1
ATOM 1125 C CA . ARG A 1 142 ? 0.448 8.578 -10.078 1 95.81 142 ARG A CA 1
ATOM 1126 C C . ARG A 1 142 ? -0.888 8.359 -9.375 1 95.81 142 ARG A C 1
ATOM 1128 O O . ARG A 1 142 ? -1.09 8.844 -8.258 1 95.81 142 ARG A O 1
ATOM 1135 N N . SER A 1 143 ? -1.788 7.609 -10.039 1 96.62 143 SER A N 1
ATOM 1136 C CA . SER A 1 143 ? -3.064 7.273 -9.414 1 96.62 143 SER A CA 1
ATOM 1137 C C . SER A 1 143 ? -2.857 6.523 -8.102 1 96.62 143 SER A C 1
ATOM 1139 O O . SER A 1 143 ? -3.498 6.832 -7.094 1 96.62 143 SER A O 1
ATOM 1141 N N . ALA A 1 144 ? -1.963 5.617 -8.125 1 98.06 144 ALA A N 1
ATOM 1142 C CA . ALA A 1 144 ? -1.705 4.785 -6.953 1 98.06 144 ALA A CA 1
ATOM 1143 C C . ALA A 1 144 ? -1.171 5.621 -5.797 1 98.06 144 ALA A C 1
ATOM 1145 O O . ALA A 1 144 ? -1.524 5.387 -4.637 1 98.06 144 ALA A O 1
ATOM 1146 N N . ILE A 1 145 ? -0.323 6.57 -6.105 1 97.81 145 ILE A N 1
ATOM 1147 C CA . ILE A 1 145 ? 0.254 7.441 -5.086 1 97.81 145 ILE A CA 1
ATOM 1148 C C . ILE A 1 145 ? -0.846 8.281 -4.441 1 97.81 145 ILE A C 1
ATOM 1150 O O . ILE A 1 145 ? -0.925 8.375 -3.215 1 97.81 145 ILE A O 1
ATOM 1154 N N . TYR A 1 146 ? -1.715 8.82 -5.211 1 97.88 146 TYR A N 1
ATOM 1155 C CA . TYR A 1 146 ? -2.814 9.625 -4.684 1 97.88 146 TYR A CA 1
ATOM 1156 C C . TYR A 1 146 ? -3.773 8.766 -3.869 1 97.88 146 TYR A C 1
ATOM 1158 O O . TYR A 1 146 ? -4.266 9.195 -2.824 1 97.88 146 TYR A O 1
ATOM 1166 N N . VAL A 1 147 ? -4.043 7.578 -4.371 1 98.44 147 VAL A N 1
ATOM 1167 C CA . VAL A 1 147 ? -4.93 6.676 -3.645 1 98.44 147 VAL A CA 1
ATOM 1168 C C . VAL A 1 147 ? -4.305 6.309 -2.301 1 98.44 147 VAL A C 1
ATOM 1170 O O . VAL A 1 147 ? -4.98 6.332 -1.27 1 98.44 147 VAL A O 1
ATOM 1173 N N . ALA A 1 148 ? -3 6.023 -2.322 1 98.69 148 ALA A N 1
ATOM 1174 C CA . ALA A 1 148 ? -2.305 5.707 -1.077 1 98.69 148 ALA A CA 1
ATOM 1175 C C . ALA A 1 148 ? -2.383 6.871 -0.094 1 98.69 148 ALA A C 1
ATOM 1177 O O . ALA A 1 148 ? -2.576 6.664 1.106 1 98.69 148 ALA A O 1
ATOM 1178 N N . MET A 1 149 ? -2.236 8.023 -0.603 1 98.56 149 MET A N 1
ATOM 1179 C CA . MET A 1 149 ? -2.311 9.227 0.219 1 98.56 149 MET A CA 1
ATOM 1180 C C . MET A 1 149 ? -3.678 9.352 0.883 1 98.56 149 MET A C 1
ATOM 1182 O O . MET A 1 149 ? -3.77 9.508 2.102 1 98.56 149 MET A O 1
ATOM 1186 N N . ILE A 1 150 ? -4.715 9.195 0.106 1 98.62 150 ILE A N 1
ATOM 1187 C CA . ILE A 1 150 ? -6.059 9.438 0.625 1 98.62 150 ILE A CA 1
ATOM 1188 C C . ILE A 1 150 ? -6.469 8.289 1.541 1 98.62 150 ILE A C 1
ATOM 1190 O O . ILE A 1 150 ? -7.176 8.492 2.531 1 98.62 150 ILE A O 1
ATOM 1194 N N . GLU A 1 151 ? -6.066 7.062 1.214 1 98.75 151 GLU A N 1
ATOM 1195 C CA . GLU A 1 151 ? -6.316 5.938 2.107 1 98.75 151 GLU A CA 1
ATOM 1196 C C . GLU A 1 151 ? -5.66 6.152 3.467 1 98.75 151 GLU A C 1
ATOM 1198 O O . GLU A 1 151 ? -6.234 5.812 4.504 1 98.75 151 GLU A O 1
ATOM 1203 N N . THR A 1 152 ? -4.473 6.695 3.443 1 98.88 152 THR A N 1
ATOM 1204 C CA . THR A 1 152 ? -3.76 6.98 4.684 1 98.88 152 THR A CA 1
ATOM 1205 C C . THR A 1 152 ? -4.512 8.023 5.512 1 98.88 152 THR A C 1
ATOM 1207 O O . THR A 1 152 ? -4.633 7.883 6.73 1 98.88 152 THR A O 1
ATOM 1210 N N . LEU A 1 153 ? -4.996 9.023 4.855 1 98.88 153 LEU A N 1
ATOM 1211 C CA . LEU A 1 153 ? -5.793 10.031 5.543 1 98.88 153 LEU A CA 1
ATOM 1212 C C . LEU A 1 153 ? -7.039 9.414 6.164 1 98.88 153 LEU A C 1
ATOM 1214 O O . LEU A 1 153 ? -7.383 9.711 7.309 1 98.88 153 LEU A O 1
ATOM 1218 N N . ALA A 1 154 ? -7.715 8.586 5.387 1 98.75 154 ALA A N 1
ATOM 1219 C CA . ALA A 1 154 ? -8.906 7.906 5.891 1 98.75 154 ALA A CA 1
ATOM 1220 C C . ALA A 1 154 ? -8.578 7.051 7.109 1 98.75 154 ALA A C 1
ATOM 1222 O O . ALA A 1 154 ? -9.359 6.992 8.062 1 98.75 154 ALA A O 1
ATOM 1223 N N . GLN A 1 155 ? -7.473 6.383 7.059 1 98.56 155 GLN A N 1
ATOM 1224 C CA . GLN A 1 155 ? -7.023 5.594 8.203 1 98.56 155 GLN A CA 1
ATOM 1225 C C . GLN A 1 155 ? -6.855 6.469 9.445 1 98.56 155 GLN A C 1
ATOM 1227 O O . GLN A 1 155 ? -7.316 6.109 10.531 1 98.56 155 GLN A O 1
ATOM 1232 N N . LEU A 1 156 ? -6.223 7.562 9.258 1 98.75 156 LEU A N 1
ATOM 1233 C CA . LEU A 1 156 ? -6.02 8.492 10.367 1 98.75 156 LEU A CA 1
ATOM 1234 C C . LEU A 1 156 ? -7.352 8.891 10.992 1 98.75 156 LEU A C 1
ATOM 1236 O O . LEU A 1 156 ? -7.5 8.844 12.219 1 98.75 156 LEU A O 1
ATOM 1240 N N . HIS A 1 157 ? -8.281 9.172 10.188 1 98.56 157 HIS A N 1
ATOM 1241 C CA . HIS A 1 157 ? -9.562 9.711 10.641 1 98.56 157 HIS A CA 1
ATOM 1242 C C . HIS A 1 157 ? -10.461 8.609 11.195 1 98.56 157 HIS A C 1
ATOM 1244 O O . HIS A 1 157 ? -11.531 8.891 11.742 1 98.56 157 HIS A O 1
ATOM 1250 N N . SER A 1 158 ? -10.055 7.367 11.008 1 97.94 158 SER A N 1
ATOM 1251 C CA . SER A 1 158 ? -10.828 6.238 11.516 1 97.94 158 SER A CA 1
ATOM 1252 C C . SER A 1 158 ? -10.359 5.836 12.906 1 97.94 158 SER A C 1
ATOM 1254 O O . SER A 1 158 ? -10.969 4.984 13.555 1 97.94 158 SER A O 1
ATOM 1256 N N . LEU A 1 159 ? -9.336 6.465 13.398 1 97.69 159 LEU A N 1
ATOM 1257 C CA . LEU A 1 159 ? -8.758 6.109 14.688 1 97.69 159 LEU A CA 1
ATOM 1258 C C . LEU A 1 159 ? -9.625 6.629 15.828 1 97.69 159 LEU A C 1
ATOM 1260 O O . LEU A 1 159 ? -10.227 7.699 15.719 1 97.69 159 LEU A O 1
ATOM 1264 N N . ASN A 1 160 ? -9.625 5.875 16.875 1 96.12 160 ASN A N 1
ATOM 1265 C CA . ASN A 1 160 ? -10.352 6.242 18.094 1 96.12 160 ASN A CA 1
ATOM 1266 C C . ASN A 1 160 ? -9.445 6.965 19.078 1 96.12 160 ASN A C 1
ATOM 1268 O O . ASN A 1 160 ? -8.469 6.391 19.562 1 96.12 160 ASN A O 1
ATOM 1272 N N . ILE A 1 161 ? -9.797 8.102 19.438 1 95.5 161 ILE A N 1
ATOM 1273 C CA . ILE A 1 161 ? -8.977 8.984 20.25 1 95.5 161 ILE A CA 1
ATOM 1274 C C . ILE A 1 161 ? -8.812 8.375 21.641 1 95.5 161 ILE A C 1
ATOM 1276 O O . ILE A 1 161 ? -7.746 8.492 22.25 1 95.5 161 ILE A O 1
ATOM 1280 N N . GLN A 1 162 ? -9.82 7.785 22.125 1 94.38 162 GLN A N 1
ATOM 1281 C CA . GLN A 1 162 ? -9.758 7.172 23.438 1 94.38 162 GLN A CA 1
ATOM 1282 C C . GLN A 1 162 ? -8.789 5.996 23.453 1 94.38 162 GLN A C 1
ATOM 1284 O O . GLN A 1 162 ? -7.973 5.871 24.375 1 94.38 162 GLN A O 1
ATOM 1289 N N . SER A 1 163 ? -8.852 5.195 22.453 1 95.38 163 SER A N 1
ATOM 1290 C CA . SER A 1 163 ? -7.957 4.047 22.344 1 95.38 163 SER A CA 1
ATOM 1291 C C . SER A 1 163 ? -6.5 4.488 22.219 1 95.38 163 SER A C 1
ATOM 1293 O O . SER A 1 163 ? -5.594 3.779 22.656 1 95.38 163 SER A O 1
ATOM 1295 N N . LEU A 1 164 ? -6.301 5.668 21.703 1 96.06 164 LEU A N 1
ATOM 1296 C CA . LEU A 1 164 ? -4.953 6.199 21.516 1 96.06 164 LEU A CA 1
ATOM 1297 C C . LEU A 1 164 ? -4.473 6.941 22.75 1 96.06 164 LEU A C 1
ATOM 1299 O O . LEU A 1 164 ? -3.332 7.41 22.797 1 96.06 164 LEU A O 1
ATOM 1303 N N . GLN A 1 165 ? -5.387 7.078 23.703 1 95.06 165 GLN A N 1
ATOM 1304 C CA . GLN A 1 165 ? -5.098 7.816 24.922 1 95.06 165 GLN A CA 1
ATOM 1305 C C . GLN A 1 165 ? -4.727 9.266 24.609 1 95.06 165 GLN A C 1
ATOM 1307 O O . GLN A 1 165 ? -3.744 9.789 25.141 1 95.06 165 GLN A O 1
ATOM 1312 N N . LEU A 1 166 ? -5.414 9.805 23.703 1 95.69 166 LEU A N 1
ATOM 1313 C CA . LEU A 1 166 ? -5.199 11.188 23.312 1 95.69 166 LEU A CA 1
ATOM 1314 C C . LEU A 1 166 ? -6.352 12.07 23.766 1 95.69 166 LEU A C 1
ATOM 1316 O O . LEU A 1 166 ? -6.652 13.086 23.125 1 95.69 166 LEU A O 1
ATOM 1320 N N . GLU A 1 167 ? -6.871 11.547 24.859 1 90.19 167 GLU A N 1
ATOM 1321 C CA . GLU A 1 167 ? -7.895 12.398 25.453 1 90.19 167 GLU A CA 1
ATOM 1322 C C . GLU A 1 167 ? -7.309 13.734 25.906 1 90.19 167 GLU A C 1
ATOM 1324 O O . GLU A 1 167 ? -6.246 13.766 26.531 1 90.19 167 GLU A O 1
ATOM 1329 N N . GLY A 1 168 ? -7.852 14.805 25.547 1 90 168 GLY A N 1
ATOM 1330 C CA . GLY A 1 168 ? -7.375 16.109 25.969 1 90 168 GLY A CA 1
ATOM 1331 C C . GLY A 1 168 ? -6.328 16.688 25.031 1 90 168 GLY A C 1
ATOM 1332 O O . GLY A 1 168 ? -5.832 17.797 25.266 1 90 168 GLY A O 1
ATOM 1333 N N . TYR A 1 169 ? -5.98 15.953 24.078 1 94.94 169 TYR A N 1
ATOM 1334 C CA . TYR A 1 169 ? -4.984 16.406 23.109 1 94.94 169 TYR A CA 1
ATOM 1335 C C . TYR A 1 169 ? -5.457 17.656 22.391 1 94.94 169 TYR A C 1
ATOM 1337 O O . TYR A 1 169 ? -4.645 18.453 21.922 1 94.94 169 TYR A O 1
ATOM 1345 N N . GLY A 1 170 ? -6.754 17.844 22.359 1 92.88 170 GLY A N 1
ATOM 1346 C CA . GLY A 1 170 ? -7.43 19 21.797 1 92.88 170 GLY A CA 1
ATOM 1347 C C . GLY A 1 170 ? -8.828 19.203 22.359 1 92.88 170 GLY A C 1
ATOM 1348 O O . GLY A 1 170 ? -9.367 18.328 23.031 1 92.88 170 GLY A O 1
ATOM 1349 N N . ARG A 1 171 ? -9.398 20.281 22.031 1 90.62 171 ARG A N 1
ATOM 1350 C CA . ARG A 1 171 ? -10.703 20.641 22.594 1 90.62 171 ARG A CA 1
ATOM 1351 C C . ARG A 1 171 ? -11.82 19.875 21.891 1 90.62 171 ARG A C 1
ATOM 1353 O O . ARG A 1 171 ? -12.836 19.547 22.5 1 90.62 171 ARG A O 1
ATOM 1360 N N . GLY A 1 172 ? -11.688 19.578 20.625 1 91.12 172 GLY A N 1
ATOM 1361 C CA . GLY A 1 172 ? -12.633 18.766 19.891 1 91.12 172 GLY A CA 1
ATOM 1362 C C . GLY A 1 172 ? -13.898 19.516 19.516 1 91.12 172 GLY A C 1
ATOM 1363 O O . GLY A 1 172 ? -13.93 20.234 18.516 1 91.12 172 GLY A O 1
ATOM 1364 N N . ALA A 1 173 ? -14.914 19.531 20.438 1 92.44 173 ALA A N 1
ATOM 1365 C CA . ALA A 1 173 ? -16.219 20.141 20.172 1 92.44 173 ALA A CA 1
ATOM 1366 C C . ALA A 1 173 ? -16.062 21.641 19.891 1 92.44 173 ALA A C 1
ATOM 1368 O O . ALA A 1 173 ? -15.297 22.328 20.562 1 92.44 173 ALA A O 1
ATOM 1369 N N . GLY A 1 174 ? -16.828 22.078 18.891 1 96.12 174 GLY A N 1
ATOM 1370 C CA . GLY A 1 174 ? -16.781 23.484 18.516 1 96.12 174 GLY A CA 1
ATOM 1371 C C . GLY A 1 174 ? -15.586 23.828 17.641 1 96.12 174 GLY A C 1
ATOM 1372 O O . GLY A 1 174 ? -15.219 24.984 17.516 1 96.12 174 GLY A O 1
ATOM 1373 N N . TYR A 1 175 ? -15.016 22.875 17.062 1 97.12 175 TYR A N 1
ATOM 1374 C CA . TYR A 1 175 ? -13.789 23.031 16.297 1 97.12 175 TYR A CA 1
ATOM 1375 C C . TYR A 1 175 ? -13.992 24.031 15.156 1 97.12 175 TYR A C 1
ATOM 1377 O O . TYR A 1 175 ? -13.18 24.938 14.961 1 97.12 175 TYR A O 1
ATOM 1385 N N . CYS A 1 176 ? -15.023 23.859 14.367 1 97.94 176 CYS A N 1
ATOM 1386 C CA . CYS A 1 176 ? -15.242 24.703 13.188 1 97.94 176 CYS A CA 1
ATOM 1387 C C . CYS A 1 176 ? -15.438 26.156 13.578 1 97.94 176 CYS A C 1
ATOM 1389 O O . CYS A 1 176 ? -14.812 27.047 13 1 97.94 176 CYS A O 1
ATOM 1391 N N . LYS A 1 177 ? -16.281 26.344 14.531 1 97.88 177 LYS A N 1
ATOM 1392 C CA . LYS A 1 177 ? -16.5 27.703 15.016 1 97.88 177 LYS A CA 1
ATOM 1393 C C . LYS A 1 177 ? -15.195 28.328 15.508 1 97.88 177 LYS A C 1
ATOM 1395 O O . LYS A 1 177 ? -14.891 29.484 15.18 1 97.88 177 LYS A O 1
ATOM 1400 N N . ARG A 1 178 ? -14.492 27.594 16.281 1 97.56 178 ARG A N 1
ATOM 1401 C CA . ARG A 1 178 ? -13.219 28.078 16.797 1 97.56 178 ARG A CA 1
ATOM 1402 C C . ARG A 1 178 ? -12.25 28.406 15.68 1 97.56 178 ARG A C 1
ATOM 1404 O O . ARG A 1 178 ? -11.531 29.406 15.75 1 97.56 178 ARG A O 1
ATOM 1411 N N . GLN A 1 179 ? -12.18 27.578 14.633 1 97.44 179 GLN A N 1
ATOM 1412 C CA . GLN A 1 179 ? -11.305 27.828 13.5 1 97.44 179 GLN A CA 1
ATOM 1413 C C . GLN A 1 179 ? -11.664 29.141 12.797 1 97.44 179 GLN A C 1
ATOM 1415 O O . GLN A 1 179 ? -10.789 29.938 12.477 1 97.44 179 GLN A O 1
ATOM 1420 N N . VAL A 1 180 ? -12.953 29.391 12.586 1 98.12 180 VAL A N 1
ATOM 1421 C CA . VAL A 1 180 ? -13.391 30.625 11.93 1 98.12 180 VAL A CA 1
ATOM 1422 C C . VAL A 1 180 ? -13.016 31.828 12.773 1 98.12 180 VAL A C 1
ATOM 1424 O O . VAL A 1 180 ? -12.445 32.812 12.273 1 98.12 180 VAL A O 1
ATOM 1427 N N . LEU A 1 181 ? -13.297 31.75 14.062 1 97.88 181 LEU A N 1
ATOM 1428 C CA . LEU A 1 181 ? -13 32.844 14.961 1 97.88 181 LEU A CA 1
ATOM 1429 C C . LEU A 1 181 ? -11.5 33.125 15.023 1 97.88 181 LEU A C 1
ATOM 1431 O O . LEU A 1 181 ? -11.062 34.281 14.93 1 97.88 181 LEU A O 1
ATOM 1435 N N . THR A 1 182 ? -10.719 32.094 15.188 1 96.12 182 THR A N 1
ATOM 1436 C CA . THR A 1 182 ? -9.273 32.219 15.305 1 96.12 182 THR A CA 1
ATOM 1437 C C . THR A 1 182 ? -8.68 32.844 14.055 1 96.12 182 THR A C 1
ATOM 1439 O O . THR A 1 182 ? -7.902 33.781 14.141 1 96.12 182 THR A O 1
ATOM 1442 N N . TRP A 1 183 ? -9.07 32.375 12.898 1 96.75 183 TRP A N 1
ATOM 1443 C CA . TRP A 1 183 ? -8.469 32.844 11.664 1 96.75 183 TRP A CA 1
ATOM 1444 C C . TRP A 1 183 ? -8.992 34.25 11.305 1 96.75 183 TRP A C 1
ATOM 1446 O O . TRP A 1 183 ? -8.305 35.031 10.648 1 96.75 183 TRP A O 1
ATOM 1456 N N . THR A 1 184 ? -10.211 34.562 11.719 1 97.31 184 THR A N 1
ATOM 1457 C CA . THR A 1 184 ? -10.703 35.906 11.586 1 97.31 184 THR A CA 1
ATOM 1458 C C . THR A 1 184 ? -9.844 36.875 12.414 1 97.31 184 THR A C 1
ATOM 1460 O O . THR A 1 184 ? -9.391 37.906 11.906 1 97.31 184 THR A O 1
ATOM 1463 N N . LYS A 1 185 ? -9.641 36.5 13.625 1 96.31 185 LYS A N 1
ATOM 1464 C CA . LYS A 1 185 ? -8.836 37.344 14.516 1 96.31 185 LYS A CA 1
ATOM 1465 C C . LYS A 1 185 ? -7.414 37.5 13.984 1 96.31 185 LYS A C 1
ATOM 1467 O O . LYS A 1 185 ? -6.859 38.594 14 1 96.31 185 LYS A O 1
ATOM 1472 N N . GLN A 1 186 ? -6.824 36.406 13.562 1 93.56 186 GLN A N 1
ATOM 1473 C CA . GLN A 1 186 ? -5.465 36.438 13.039 1 93.56 186 GLN A CA 1
ATOM 1474 C C . GLN A 1 186 ? -5.363 37.312 11.797 1 93.56 186 GLN A C 1
ATOM 1476 O O . GLN A 1 186 ? -4.41 38.062 11.641 1 93.56 186 GLN A O 1
ATOM 1481 N N . TYR A 1 187 ? -6.324 37.156 10.922 1 95 187 TYR A N 1
ATOM 1482 C CA . TYR A 1 187 ? -6.336 38 9.719 1 95 187 TYR A CA 1
ATOM 1483 C C . TYR A 1 187 ? -6.461 39.469 10.07 1 95 187 TYR A C 1
ATOM 1485 O O . TYR A 1 187 ? -5.723 40.312 9.547 1 95 187 TYR A O 1
ATOM 1493 N N . GLN A 1 188 ? -7.336 39.781 10.969 1 95.06 188 GLN A N 1
ATOM 1494 C CA . GLN A 1 188 ? -7.57 41.188 11.359 1 95.06 188 GLN A CA 1
ATOM 1495 C C . GLN A 1 188 ? -6.324 41.781 11.992 1 95.06 188 GLN A C 1
ATOM 1497 O O . GLN A 1 188 ? -6.016 42.969 11.758 1 95.06 188 GLN A O 1
ATOM 1502 N N . ALA A 1 189 ? -5.672 40.969 12.719 1 92.88 189 ALA A N 1
ATOM 1503 C CA . ALA A 1 189 ? -4.461 41.438 13.391 1 92.88 189 ALA A CA 1
ATOM 1504 C C . ALA A 1 189 ? -3.348 41.719 12.383 1 92.88 189 ALA A C 1
ATOM 1506 O O . ALA A 1 189 ? -2.49 42.562 12.609 1 92.88 189 ALA A O 1
ATOM 1507 N N . ALA A 1 190 ? -3.377 41.094 11.242 1 91.44 190 ALA A N 1
ATOM 1508 C CA . ALA A 1 190 ? -2.279 41.188 10.281 1 91.44 190 ALA A CA 1
ATOM 1509 C C . ALA A 1 190 ? -2.662 42.062 9.094 1 91.44 190 ALA A C 1
ATOM 1511 O O . ALA A 1 190 ? -1.794 42.5 8.336 1 91.44 190 ALA A O 1
ATOM 1512 N N . ALA A 1 191 ? -3.914 42.281 8.938 1 91.44 191 ALA A N 1
ATOM 1513 C CA . ALA A 1 191 ? -4.406 42.969 7.75 1 91.44 191 ALA A CA 1
ATOM 1514 C C . ALA A 1 191 ? -3.875 44.375 7.68 1 91.44 191 ALA A C 1
ATOM 1516 O O . ALA A 1 191 ? -3.846 45.094 8.688 1 91.44 191 ALA A O 1
ATOM 1517 N N . HIS A 1 192 ? -3.383 44.75 6.516 1 87.12 192 HIS A N 1
ATOM 1518 C CA . HIS A 1 192 ? -2.887 46.094 6.305 1 87.12 192 HIS A CA 1
ATOM 1519 C C . HIS A 1 192 ? -3.777 46.875 5.328 1 87.12 192 HIS A C 1
ATOM 1521 O O . HIS A 1 192 ? -3.615 48.062 5.152 1 87.12 192 HIS A O 1
ATOM 1527 N N . GLN A 1 193 ? -4.562 46.125 4.676 1 87.31 193 GLN A N 1
ATOM 1528 C CA . GLN A 1 193 ? -5.566 46.719 3.795 1 87.31 193 GLN A CA 1
ATOM 1529 C C . GLN A 1 193 ? -6.898 45.969 3.92 1 87.31 193 GLN A C 1
ATOM 1531 O O . GLN A 1 193 ? -6.953 44.875 4.453 1 87.31 193 GLN A O 1
ATOM 1536 N N . ASP A 1 194 ? -7.824 46.719 3.451 1 90.06 194 ASP A N 1
ATOM 1537 C CA . ASP A 1 194 ? -9.148 46.094 3.459 1 90.06 194 ASP A CA 1
ATOM 1538 C C . ASP A 1 194 ? -9.344 45.188 2.244 1 90.06 194 ASP A C 1
ATOM 1540 O O . ASP A 1 194 ? -9.164 45.625 1.104 1 90.06 194 ASP A O 1
ATOM 1544 N N . ILE A 1 195 ? -9.641 44 2.469 1 94.5 195 ILE A N 1
ATOM 1545 C CA . ILE A 1 195 ? -10.016 43.031 1.429 1 94.5 195 ILE A CA 1
ATOM 1546 C C . ILE A 1 195 ? -11.438 42.531 1.679 1 94.5 195 ILE A C 1
ATOM 1548 O O . ILE A 1 195 ? -11.648 41.625 2.482 1 94.5 195 ILE A O 1
ATOM 1552 N N . PRO A 1 196 ? -12.383 43.094 1.044 1 96.5 196 PRO A N 1
ATOM 1553 C CA . PRO A 1 196 ? -13.797 42.781 1.295 1 96.5 196 PRO A CA 1
ATOM 1554 C C . PRO A 1 196 ? -14.094 41.312 1.228 1 96.5 196 PRO A C 1
ATOM 1556 O O . PRO A 1 196 ? -14.906 40.781 2.002 1 96.5 196 PRO A O 1
ATOM 1559 N N . ALA A 1 197 ? -13.422 40.625 0.338 1 96.75 197 ALA A N 1
ATOM 1560 C CA . ALA A 1 197 ? -13.656 39.188 0.174 1 96.75 197 ALA A CA 1
ATOM 1561 C C . ALA A 1 197 ? -13.367 38.438 1.467 1 96.75 197 ALA A C 1
ATOM 1563 O O . ALA A 1 197 ? -14.023 37.469 1.777 1 96.75 197 ALA A O 1
ATOM 1564 N N . MET A 1 198 ? -12.344 38.844 2.205 1 97.5 198 MET A N 1
ATOM 1565 C CA . MET A 1 198 ? -12.016 38.188 3.469 1 97.5 198 MET A CA 1
ATOM 1566 C C . MET A 1 198 ? -13.125 38.375 4.492 1 97.5 198 MET A C 1
ATOM 1568 O O . MET A 1 198 ? -13.492 37.438 5.203 1 97.5 198 MET A O 1
ATOM 1572 N N . LYS A 1 199 ? -13.617 39.562 4.551 1 97.06 199 LYS A N 1
ATOM 1573 C CA . LYS A 1 199 ? -14.703 39.875 5.473 1 97.06 199 LYS A CA 1
ATOM 1574 C C . LYS A 1 199 ? -15.961 39.094 5.113 1 97.06 199 LYS A C 1
ATOM 1576 O O . LYS A 1 199 ? -16.609 38.5 5.984 1 97.06 199 LYS A O 1
ATOM 1581 N N . GLN A 1 200 ? -16.312 39.125 3.824 1 98.06 200 GLN A N 1
ATOM 1582 C CA . GLN A 1 200 ? -17.484 38.406 3.346 1 98.06 200 GLN A CA 1
ATOM 1583 C C . GLN A 1 200 ? -17.359 36.906 3.629 1 98.06 200 GLN A C 1
ATOM 1585 O O . GLN A 1 200 ? -18.328 36.25 4.035 1 98.06 200 GLN A O 1
ATOM 1590 N N . LEU A 1 201 ? -16.188 36.406 3.355 1 98.5 201 LEU A N 1
ATOM 1591 C CA . LEU A 1 201 ? -15.953 34.969 3.566 1 98.5 201 LEU A CA 1
ATOM 1592 C C . LEU A 1 201 ? -16.047 34.625 5.047 1 98.5 201 LEU A C 1
ATOM 1594 O O . LEU A 1 201 ? -16.656 33.594 5.414 1 98.5 201 LEU A O 1
ATOM 1598 N N . SER A 1 202 ? -15.445 35.375 5.906 1 98.25 202 SER A N 1
ATOM 1599 C CA . SER A 1 202 ? -15.539 35.188 7.352 1 98.25 202 SER A CA 1
ATOM 1600 C C . SER A 1 202 ? -16.984 35.156 7.816 1 98.25 202 SER A C 1
ATOM 1602 O O . SER A 1 202 ? -17.406 34.281 8.57 1 98.25 202 SER A O 1
ATOM 1604 N N . ASP A 1 203 ? -17.734 36.156 7.359 1 98.12 203 ASP A N 1
ATOM 1605 C CA . ASP A 1 203 ? -19.141 36.25 7.723 1 98.12 203 ASP A CA 1
ATOM 1606 C C . ASP A 1 203 ? -19.922 35.031 7.262 1 98.12 203 ASP A C 1
ATOM 1608 O O . ASP A 1 203 ? -20.734 34.5 8.016 1 98.12 203 ASP A O 1
ATOM 1612 N N . TRP A 1 204 ? -19.719 34.656 6.047 1 98.5 204 TRP A N 1
ATOM 1613 C CA . TRP A 1 204 ? -20.406 33.5 5.508 1 98.5 204 TRP A CA 1
ATOM 1614 C C . TRP A 1 204 ? -20.094 32.25 6.32 1 98.5 204 TRP A C 1
ATOM 1616 O O . TRP A 1 204 ? -21 31.469 6.648 1 98.5 204 TRP A O 1
ATOM 1626 N N . LEU A 1 205 ? -18.812 32.031 6.602 1 98.69 205 LEU A N 1
ATOM 1627 C CA . LEU A 1 205 ? -18.391 30.859 7.363 1 98.69 205 LEU A CA 1
ATOM 1628 C C . LEU A 1 205 ? -19.078 30.828 8.727 1 98.69 205 LEU A C 1
ATOM 1630 O O . LEU A 1 205 ? -19.562 29.781 9.156 1 98.69 205 LEU A O 1
ATOM 1634 N N . MET A 1 206 ? -19.109 31.953 9.367 1 97.94 206 MET A N 1
ATOM 1635 C CA . MET A 1 206 ? -19.719 32.031 10.695 1 97.94 206 MET A CA 1
ATOM 1636 C C . MET A 1 206 ? -21.203 31.719 10.633 1 97.94 206 MET A C 1
ATOM 1638 O O . MET A 1 206 ? -21.766 31.141 11.562 1 97.94 206 MET A O 1
ATOM 1642 N N . LYS A 1 207 ? -21.859 32.062 9.562 1 97.19 207 LYS A N 1
ATOM 1643 C CA . LYS A 1 207 ? -23.297 31.859 9.398 1 97.19 207 LYS A CA 1
ATOM 1644 C C . LYS A 1 207 ? -23.625 30.453 8.906 1 97.19 207 LYS A C 1
ATOM 1646 O O . LYS A 1 207 ? -24.781 30.031 8.945 1 97.19 207 LYS A O 1
ATOM 1651 N N . ASN A 1 208 ? -22.625 29.719 8.469 1 97.5 208 ASN A N 1
ATOM 1652 C CA . ASN A 1 208 ? -22.875 28.422 7.852 1 97.5 208 ASN A CA 1
ATOM 1653 C C . ASN A 1 208 ? -22.078 27.312 8.547 1 97.5 208 ASN A C 1
ATOM 1655 O O . ASN A 1 208 ? -21.656 26.344 7.898 1 97.5 208 ASN A O 1
ATOM 1659 N N . LEU A 1 209 ? -21.859 27.5 9.828 1 96.75 209 LEU A N 1
ATOM 1660 C CA . LEU A 1 209 ? -21.234 26.438 10.609 1 96.75 209 LEU A CA 1
ATOM 1661 C C . LEU A 1 209 ? -22.031 25.125 10.492 1 96.75 209 LEU A C 1
ATOM 1663 O O . LEU A 1 209 ? -23.25 25.156 10.391 1 96.75 209 LEU A O 1
ATOM 1667 N N . PRO A 1 210 ? -21.281 23.984 10.422 1 94.56 210 PRO A N 1
ATOM 1668 C CA . PRO A 1 210 ? -22.031 22.719 10.453 1 94.56 210 PRO A CA 1
ATOM 1669 C C . PRO A 1 210 ? -22.953 22.609 11.672 1 94.56 210 PRO A C 1
ATOM 1671 O O . PRO A 1 210 ? -22.578 23.047 12.766 1 94.56 210 PRO A O 1
ATOM 1674 N N . ASP A 1 211 ? -24.156 22.016 11.461 1 88.06 211 ASP A N 1
ATOM 1675 C CA . ASP A 1 211 ? -25.156 21.906 12.523 1 88.06 211 ASP A CA 1
ATOM 1676 C C . ASP A 1 211 ? -24.609 21.109 13.711 1 88.06 211 ASP A C 1
ATOM 1678 O O . ASP A 1 211 ? -24.828 21.469 14.867 1 88.06 211 ASP A O 1
ATOM 1682 N N . ASN A 1 212 ? -23.922 20.047 13.414 1 88.5 212 ASN A N 1
ATOM 1683 C CA . ASN A 1 212 ? -23.328 19.219 14.461 1 88.5 212 ASN A CA 1
ATOM 1684 C C . ASN A 1 212 ? -21.797 19.328 14.461 1 88.5 212 ASN A C 1
ATOM 1686 O O . ASN A 1 212 ? -21.109 18.359 14.141 1 88.5 212 ASN A O 1
ATOM 1690 N N . ASP A 1 213 ? -21.281 20.438 14.922 1 91.44 213 ASP A N 1
ATOM 1691 C CA . ASP A 1 213 ? -19.844 20.672 15.023 1 91.44 213 ASP A CA 1
ATOM 1692 C C .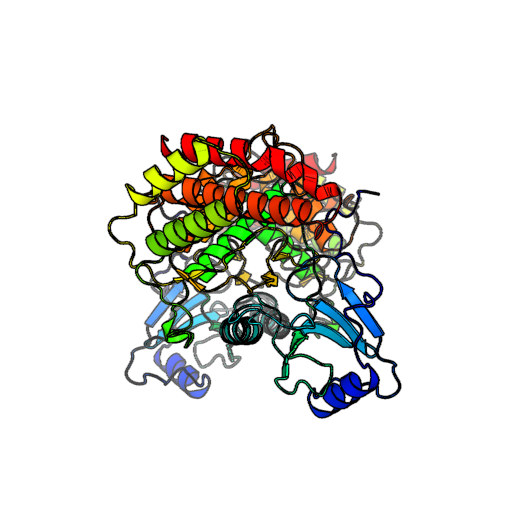 ASP A 1 213 ? -19.25 19.953 16.219 1 91.44 213 ASP A C 1
ATOM 1694 O O . ASP A 1 213 ? -18.562 20.562 17.047 1 91.44 213 ASP A O 1
ATOM 1698 N N . ASN A 1 214 ? -19.484 18.641 16.375 1 91.62 214 ASN A N 1
ATOM 1699 C CA . ASN A 1 214 ? -19.094 17.891 17.562 1 91.62 214 ASN A CA 1
ATOM 1700 C C . ASN A 1 214 ? -18.156 16.734 17.203 1 91.62 214 ASN A C 1
ATOM 1702 O O . ASN A 1 214 ? -17.812 15.922 18.062 1 91.62 214 ASN A O 1
ATOM 1706 N N . GLU A 1 215 ? -17.688 16.75 15.984 1 91.62 215 GLU A N 1
ATOM 1707 C CA . GLU A 1 215 ? -16.781 15.68 15.594 1 91.62 215 GLU A CA 1
ATOM 1708 C C . GLU A 1 215 ? -15.469 15.758 16.359 1 91.62 215 GLU A C 1
ATOM 1710 O O . GLU A 1 215 ? -14.922 16.844 16.578 1 91.62 215 GLU A O 1
ATOM 1715 N N . GLU A 1 216 ? -15.078 14.648 16.875 1 93.88 216 GLU A N 1
ATOM 1716 C CA . GLU A 1 216 ? -13.812 14.547 17.578 1 93.88 216 GLU A CA 1
ATOM 1717 C C . GLU A 1 216 ? -12.914 13.484 16.953 1 93.88 216 GLU A C 1
ATOM 1719 O O . GLU A 1 216 ? -12.945 12.32 17.359 1 93.88 216 GLU A O 1
ATOM 1724 N N . ASN A 1 217 ? -12.125 13.891 16.047 1 96.94 217 ASN A N 1
ATOM 1725 C CA . ASN A 1 217 ? -11.148 13.047 15.375 1 96.94 217 ASN A CA 1
ATOM 1726 C C . ASN A 1 217 ? -9.742 13.633 15.445 1 96.94 217 ASN A C 1
ATOM 1728 O O . ASN A 1 217 ? -9.578 14.852 15.539 1 96.94 217 ASN A O 1
ATOM 1732 N N . LEU A 1 218 ? -8.812 12.758 15.523 1 98.38 218 LEU A N 1
ATOM 1733 C CA . LEU A 1 218 ? -7.445 13.227 15.344 1 98.38 218 LEU A CA 1
ATOM 1734 C C . LEU A 1 218 ? -7.223 13.711 13.914 1 98.38 218 LEU A C 1
ATOM 1736 O O . LEU A 1 218 ? -7.41 12.945 12.961 1 98.38 218 LEU A O 1
ATOM 1740 N N . ILE A 1 219 ? -6.906 14.984 13.75 1 98.44 219 ILE A N 1
ATOM 1741 C CA . ILE A 1 219 ? -6.625 15.523 12.43 1 98.44 219 ILE A CA 1
ATOM 1742 C C . ILE A 1 219 ? -5.18 16.016 12.367 1 98.44 219 ILE A C 1
ATOM 1744 O O . ILE A 1 219 ? -4.59 16.359 13.391 1 98.44 219 ILE A O 1
ATOM 1748 N N . HIS A 1 220 ? -4.586 16.016 11.203 1 98.38 220 HIS A N 1
ATOM 1749 C CA . HIS A 1 220 ? -3.186 16.359 10.984 1 98.38 220 HIS A CA 1
ATOM 1750 C C . HIS A 1 220 ? -2.992 17.875 10.984 1 98.38 220 HIS A C 1
ATOM 1752 O O . HIS A 1 220 ? -1.994 18.391 11.508 1 98.38 220 HIS A O 1
ATOM 1758 N N . GLY A 1 221 ? -3.93 18.547 10.336 1 97.06 221 GLY A N 1
ATOM 1759 C CA . GLY A 1 221 ? -3.887 20 10.266 1 97.06 221 GLY A CA 1
ATOM 1760 C C . GLY A 1 221 ? -3.105 20.516 9.078 1 97.06 221 GLY A C 1
ATOM 1761 O O . GLY A 1 221 ? -3.27 21.672 8.672 1 97.06 221 GLY A O 1
ATOM 1762 N N . ASP A 1 222 ? -2.242 19.766 8.516 1 96.31 222 ASP A N 1
ATOM 1763 C CA . ASP A 1 222 ? -1.473 20.125 7.332 1 96.31 222 ASP A CA 1
ATOM 1764 C C . ASP A 1 222 ? -1.124 18.891 6.504 1 96.31 222 ASP A C 1
ATOM 1766 O O . ASP A 1 222 ? 0.037 18.688 6.141 1 96.31 222 ASP A O 1
ATOM 1770 N N . PHE A 1 223 ? -2.139 18.078 6.309 1 97.81 223 PHE A N 1
ATOM 1771 C CA . PHE A 1 223 ? -1.963 16.859 5.531 1 97.81 223 PHE A CA 1
ATOM 1772 C C . PHE A 1 223 ? -1.875 17.172 4.043 1 97.81 223 PHE A C 1
ATOM 1774 O O . PHE A 1 223 ? -2.854 17.625 3.438 1 97.81 223 PHE A O 1
ATOM 1781 N N . LYS A 1 224 ? -0.717 16.938 3.504 1 95.62 224 LYS A N 1
ATOM 1782 C CA . LYS A 1 224 ? -0.463 17.219 2.096 1 95.62 224 LYS A CA 1
ATOM 1783 C C . LYS A 1 224 ? 0.688 16.359 1.562 1 95.62 224 LYS A C 1
ATOM 1785 O O . LYS A 1 224 ? 1.4 15.719 2.336 1 95.62 224 LYS A O 1
ATOM 1790 N N . LEU A 1 225 ? 0.878 16.391 0.327 1 94.94 225 LEU A N 1
ATOM 1791 C CA . LEU A 1 225 ? 1.761 15.484 -0.398 1 94.94 225 LEU A CA 1
ATOM 1792 C C . LEU A 1 225 ? 3.195 15.602 0.107 1 94.94 225 LEU A C 1
ATOM 1794 O O . LEU A 1 225 ? 3.881 14.594 0.283 1 94.94 225 LEU A O 1
ATOM 1798 N N . ASP A 1 226 ? 3.707 16.781 0.372 1 93.19 226 ASP A N 1
ATOM 1799 C CA . ASP A 1 226 ? 5.113 16.969 0.72 1 93.19 226 ASP A CA 1
ATOM 1800 C C . ASP A 1 226 ? 5.352 16.688 2.203 1 93.19 226 ASP A C 1
ATOM 1802 O O . ASP A 1 226 ? 6.477 16.797 2.688 1 93.19 226 ASP A O 1
ATOM 1806 N N . ASN A 1 227 ? 4.332 16.312 2.924 1 96.06 227 ASN A N 1
ATOM 1807 C CA . ASN A 1 227 ? 4.469 15.844 4.301 1 96.06 227 ASN A CA 1
ATOM 1808 C C . ASN A 1 227 ? 4.336 14.328 4.391 1 96.06 227 ASN A C 1
ATOM 1810 O O . ASN A 1 227 ? 4.125 13.789 5.477 1 96.06 227 ASN A O 1
ATOM 1814 N N . ILE A 1 228 ? 4.406 13.727 3.266 1 97.88 228 ILE A N 1
ATOM 1815 C CA . ILE A 1 228 ? 4.277 12.273 3.205 1 97.88 228 ILE A CA 1
ATOM 1816 C C . ILE A 1 228 ? 5.543 11.672 2.6 1 97.88 228 ILE A C 1
ATOM 1818 O O . ILE A 1 228 ? 6.055 12.172 1.595 1 97.88 228 ILE A O 1
ATOM 1822 N N . VAL A 1 229 ? 6.059 10.672 3.256 1 97.94 229 VAL A N 1
ATOM 1823 C CA . VAL A 1 229 ? 7.168 9.898 2.713 1 97.94 229 VAL A CA 1
ATOM 1824 C C . VAL A 1 229 ? 6.641 8.609 2.094 1 97.94 229 VAL A C 1
ATOM 1826 O O . VAL A 1 229 ? 6.004 7.801 2.773 1 97.94 229 VAL A O 1
ATOM 1829 N N . PHE A 1 230 ? 6.898 8.438 0.814 1 98 230 PHE A N 1
ATOM 1830 C CA . PHE A 1 230 ? 6.551 7.211 0.111 1 98 230 PHE A CA 1
ATOM 1831 C C . PHE A 1 230 ? 7.742 6.266 0.049 1 98 230 PHE A C 1
ATOM 1833 O O . PHE A 1 230 ? 8.891 6.699 0.136 1 98 230 PHE A O 1
ATOM 1840 N N . HIS A 1 231 ? 7.453 4.98 -0.048 1 97.38 231 HIS A N 1
ATOM 1841 C CA . HIS A 1 231 ? 8.5 3.98 -0.238 1 97.38 231 HIS A CA 1
ATOM 1842 C C . HIS A 1 231 ? 9.438 4.371 -1.376 1 97.38 231 HIS A C 1
ATOM 1844 O O . HIS A 1 231 ? 9.008 4.988 -2.355 1 97.38 231 HIS A O 1
ATOM 1850 N N . PRO A 1 232 ? 10.711 3.998 -1.292 1 95.12 232 PRO A N 1
ATOM 1851 C CA . PRO A 1 232 ? 11.68 4.395 -2.318 1 95.12 232 PRO A CA 1
ATOM 1852 C C . PRO A 1 232 ? 11.297 3.896 -3.711 1 95.12 232 PRO A C 1
ATOM 1854 O O . PRO A 1 232 ? 11.633 4.531 -4.715 1 95.12 232 PRO A O 1
ATOM 1857 N N . LYS A 1 233 ? 10.539 2.783 -3.754 1 93.81 233 LYS A N 1
ATOM 1858 C CA . LYS A 1 233 ? 10.273 2.178 -5.055 1 93.81 233 LYS A CA 1
ATOM 1859 C C . LYS A 1 233 ? 8.773 2.014 -5.281 1 93.81 233 LYS A C 1
ATOM 1861 O O . LYS A 1 233 ? 8.305 2.004 -6.426 1 93.81 233 LYS A O 1
ATOM 1866 N N . GLU A 1 234 ? 8.086 1.855 -4.23 1 96.31 234 GLU A N 1
ATOM 1867 C CA . GLU A 1 234 ? 6.664 1.538 -4.309 1 96.31 234 GLU A CA 1
ATOM 1868 C C . GLU A 1 234 ? 5.809 2.766 -4.012 1 96.31 234 GLU A C 1
ATOM 1870 O O . GLU A 1 234 ? 6.316 3.783 -3.535 1 96.31 234 GLU A O 1
ATOM 1875 N N . SER A 1 235 ? 4.48 2.658 -4.223 1 97.25 235 SER A N 1
ATOM 1876 C CA . SER A 1 235 ? 3.557 3.775 -4.055 1 97.25 235 SER A CA 1
ATOM 1877 C C . SER A 1 235 ? 3.066 3.875 -2.613 1 97.25 235 SER A C 1
ATOM 1879 O O . SER A 1 235 ? 2.439 4.867 -2.232 1 97.25 235 SER A O 1
ATOM 1881 N N . ARG A 1 236 ? 3.367 2.973 -1.807 1 97.06 236 ARG A N 1
ATOM 1882 C CA . ARG A 1 236 ? 2.809 2.932 -0.458 1 97.06 236 ARG A CA 1
ATOM 1883 C C . ARG A 1 236 ? 3.422 4.016 0.422 1 97.06 236 ARG A C 1
ATOM 1885 O O . ARG A 1 236 ? 4.605 4.336 0.288 1 97.06 236 ARG A O 1
ATOM 1892 N N . VAL A 1 237 ? 2.645 4.508 1.292 1 98.56 237 VAL A N 1
ATOM 1893 C CA . VAL A 1 237 ? 3.064 5.496 2.281 1 98.56 237 VAL A CA 1
ATOM 1894 C C . VAL A 1 237 ? 3.824 4.809 3.41 1 98.56 237 VAL A C 1
ATOM 1896 O O . VAL A 1 237 ? 3.365 3.801 3.953 1 98.56 237 VAL A O 1
ATOM 1899 N N . ILE A 1 238 ? 5.012 5.441 3.787 1 98.38 238 ILE A N 1
ATOM 1900 C CA . ILE A 1 238 ? 5.773 4.797 4.852 1 98.38 238 ILE A CA 1
ATOM 1901 C C . ILE A 1 238 ? 5.93 5.758 6.027 1 98.38 238 ILE A C 1
ATOM 1903 O O . ILE A 1 238 ? 6.309 5.348 7.129 1 98.38 238 ILE A O 1
ATOM 1907 N N . ALA A 1 239 ? 5.516 7.059 5.809 1 98.75 239 ALA A N 1
ATOM 1908 C CA . ALA A 1 239 ? 5.512 7.965 6.953 1 98.75 239 ALA A CA 1
ATOM 1909 C C . ALA A 1 239 ? 4.75 9.25 6.629 1 98.75 239 ALA A C 1
ATOM 1911 O O . ALA A 1 239 ? 4.875 9.789 5.527 1 98.75 239 ALA A O 1
ATOM 1912 N N . VAL A 1 240 ? 4.012 9.695 7.547 1 98.75 240 VAL A N 1
ATOM 1913 C CA . VAL A 1 240 ? 3.438 11.039 7.539 1 98.75 240 VAL A CA 1
ATOM 1914 C C . VAL A 1 240 ? 4.219 11.945 8.484 1 98.75 240 VAL A C 1
ATOM 1916 O O . VAL A 1 240 ? 4.465 11.578 9.641 1 98.75 240 VAL A O 1
ATOM 1919 N N . LEU A 1 241 ? 4.59 13.133 7.977 1 96.75 241 LEU A N 1
ATOM 1920 C CA . LEU A 1 241 ? 5.488 14.016 8.711 1 96.75 241 LEU A CA 1
ATOM 1921 C C . LEU A 1 241 ? 4.75 15.258 9.203 1 96.75 241 LEU A C 1
ATOM 1923 O O . LEU A 1 241 ? 3.598 15.484 8.828 1 96.75 241 LEU A O 1
ATOM 1927 N N . ASP A 1 242 ? 5.383 16 10.062 1 95 242 ASP A N 1
ATOM 1928 C CA . ASP A 1 242 ? 5.031 17.359 10.484 1 95 242 ASP A CA 1
ATOM 1929 C C . ASP A 1 242 ? 3.684 17.375 11.203 1 95 242 ASP A C 1
ATOM 1931 O O . ASP A 1 242 ? 2.713 17.953 10.703 1 95 242 ASP A O 1
ATOM 1935 N N . TRP A 1 243 ? 3.699 17.016 12.422 1 96.81 243 TRP A N 1
ATOM 1936 C CA . TRP A 1 243 ? 2.484 16.891 13.227 1 96.81 243 TRP A CA 1
ATOM 1937 C C . TRP A 1 243 ? 2.27 18.125 14.086 1 96.81 243 TRP A C 1
ATOM 1939 O O . TRP A 1 243 ? 1.532 18.078 15.078 1 96.81 243 TRP A O 1
ATOM 1949 N N . GLU A 1 244 ? 2.861 19.219 13.742 1 94.19 244 GLU A N 1
ATOM 1950 C CA . GLU A 1 244 ? 2.879 20.422 14.547 1 94.19 244 GLU A CA 1
ATOM 1951 C C . GLU A 1 244 ? 1.475 21 14.711 1 94.19 244 GLU A C 1
ATOM 1953 O O . GLU A 1 244 ? 1.147 21.578 15.75 1 94.19 244 GLU A O 1
ATOM 1958 N N . LEU A 1 245 ? 0.645 20.797 13.703 1 94.62 245 LEU A N 1
ATOM 1959 C CA . LEU A 1 245 ? -0.672 21.422 13.727 1 94.62 245 LEU A CA 1
ATOM 1960 C C . LEU A 1 245 ? -1.749 20.406 14.102 1 94.62 245 LEU A C 1
ATOM 1962 O O . LEU A 1 245 ? -2.936 20.75 14.141 1 94.62 245 LEU A O 1
ATOM 1966 N N . SER A 1 246 ? -1.358 19.203 14.406 1 97.25 246 SER A N 1
ATOM 1967 C CA . SER A 1 246 ? -2.324 18.172 14.727 1 97.25 246 SER A CA 1
ATOM 1968 C C . SER A 1 246 ? -3.145 18.531 15.961 1 97.25 246 SER A C 1
ATOM 1970 O O . SER A 1 246 ? -2.641 19.172 16.875 1 97.25 246 SER A O 1
ATOM 1972 N N . THR A 1 247 ? -4.371 18.141 15.961 1 97.12 247 THR A N 1
ATOM 1973 C CA . THR A 1 247 ? -5.301 18.391 17.062 1 97.12 247 THR A CA 1
ATOM 1974 C C . THR A 1 247 ? -6.527 17.5 16.953 1 97.12 247 THR A C 1
ATOM 1976 O O . THR A 1 247 ? -6.566 16.594 16.125 1 97.12 247 THR A O 1
ATOM 1979 N N . ILE A 1 248 ? -7.453 17.641 17.875 1 97.62 248 ILE A N 1
ATOM 1980 C CA . ILE A 1 248 ? -8.742 16.969 17.797 1 97.62 248 ILE A CA 1
ATOM 1981 C C . ILE A 1 248 ? -9.766 17.891 17.125 1 97.62 248 ILE A C 1
ATOM 1983 O O . ILE A 1 248 ? -9.992 19.016 17.594 1 97.62 248 ILE A O 1
ATOM 1987 N N . GLY A 1 249 ? -10.281 17.547 15.984 1 96.94 249 GLY A N 1
ATOM 1988 C CA . GLY A 1 249 ? -11.195 18.391 15.234 1 96.94 249 GLY A CA 1
ATOM 1989 C C . GLY A 1 249 ? -11.984 17.656 14.18 1 96.94 249 GLY A C 1
ATOM 1990 O O . GLY A 1 249 ? -12.258 16.453 14.336 1 96.94 249 GLY A O 1
ATOM 1991 N N . HIS A 1 250 ? -12.5 18.406 13.242 1 97.31 250 HIS A N 1
ATOM 1992 C CA . HIS A 1 250 ? -13.336 17.828 12.203 1 97.31 250 HIS A CA 1
ATOM 1993 C C . HIS A 1 250 ? -12.492 17.266 11.062 1 97.31 250 HIS A C 1
ATOM 1995 O O . HIS A 1 250 ? -11.711 17.984 10.445 1 97.31 250 HIS A O 1
ATOM 2001 N N . PRO A 1 251 ? -12.664 16 10.711 1 97.38 251 PRO A N 1
ATOM 2002 C CA . PRO A 1 251 ? -11.789 15.352 9.734 1 97.38 251 PRO A CA 1
ATOM 2003 C C . PRO A 1 251 ? -11.898 15.961 8.336 1 97.38 251 PRO A C 1
ATOM 2005 O O . PRO A 1 251 ? -10.93 15.953 7.578 1 97.38 251 PRO A O 1
ATOM 2008 N N . LEU A 1 252 ? -13.016 16.578 8.008 1 97.62 252 LEU A N 1
ATOM 2009 C CA . LEU A 1 252 ? -13.211 17.125 6.668 1 97.62 252 LEU A CA 1
ATOM 2010 C C . LEU A 1 252 ? -12.336 18.344 6.449 1 97.62 252 LEU A C 1
ATOM 2012 O O . LEU A 1 252 ? -12.133 18.781 5.312 1 97.62 252 LEU A O 1
ATOM 2016 N N . SER A 1 253 ? -11.805 18.906 7.543 1 98 253 SER A N 1
ATOM 2017 C CA . SER A 1 253 ? -10.859 20 7.383 1 98 253 SER A CA 1
ATOM 2018 C C . SER A 1 253 ? -9.578 19.531 6.707 1 98 253 SER A C 1
ATOM 2020 O O . SER A 1 253 ? -9.039 20.219 5.832 1 98 253 SER A O 1
ATOM 2022 N N . ASP A 1 254 ? -9.086 18.312 7.086 1 98.56 254 ASP A N 1
ATOM 2023 C CA . ASP A 1 254 ? -7.918 17.719 6.441 1 98.56 254 ASP A CA 1
ATOM 2024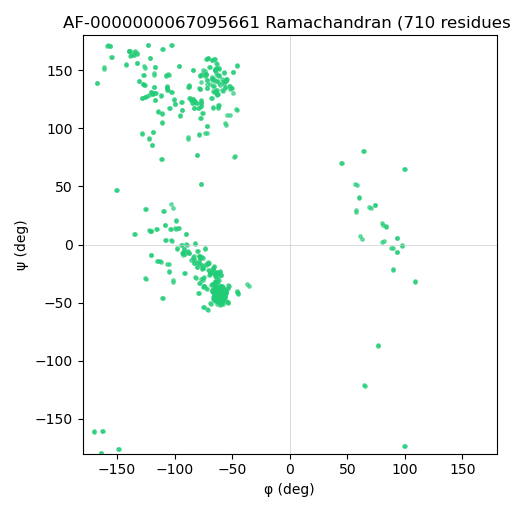 C C . ASP A 1 254 ? -8.211 17.375 4.984 1 98.56 254 ASP A C 1
ATOM 2026 O O . ASP A 1 254 ? -7.375 17.609 4.105 1 98.56 254 ASP A O 1
ATOM 2030 N N . LEU A 1 255 ? -9.352 16.781 4.801 1 98.5 255 LEU A N 1
ATOM 2031 C CA . LEU A 1 255 ? -9.711 16.375 3.445 1 98.5 255 LEU A CA 1
ATOM 2032 C C . LEU A 1 255 ? -9.797 17.594 2.521 1 98.5 255 LEU A C 1
ATOM 2034 O O . LEU A 1 255 ? -9.328 17.547 1.384 1 98.5 255 LEU A O 1
ATOM 2038 N N . ALA A 1 256 ? -10.391 18.688 3.012 1 98.19 256 ALA A N 1
ATOM 2039 C CA . ALA A 1 256 ? -10.477 19.922 2.232 1 98.19 256 ALA A CA 1
ATOM 2040 C C . ALA A 1 256 ? -9.094 20.5 1.962 1 98.19 256 ALA A C 1
ATOM 2042 O O . ALA A 1 256 ? -8.812 20.969 0.858 1 98.19 256 ALA A O 1
ATOM 2043 N N . HIS A 1 257 ? -8.289 20.391 2.961 1 97.81 257 HIS A N 1
ATOM 2044 C CA . HIS A 1 257 ? -6.941 20.922 2.828 1 97.81 257 HIS A CA 1
ATOM 2045 C C . HIS A 1 257 ? -6.168 20.203 1.729 1 97.81 257 HIS A C 1
ATOM 2047 O O . HIS A 1 257 ? -5.555 20.844 0.873 1 97.81 257 HIS A O 1
ATOM 2053 N N . VAL A 1 258 ? -6.219 18.922 1.69 1 96.81 258 VAL A N 1
ATOM 2054 C CA . VAL A 1 258 ? -5.461 18.156 0.711 1 96.81 258 VAL A CA 1
ATOM 2055 C C . VAL A 1 258 ? -6.086 18.312 -0.671 1 96.81 258 VAL A C 1
ATOM 2057 O O . VAL A 1 258 ? -5.406 18.172 -1.689 1 96.81 258 VAL A O 1
ATOM 2060 N N . SER A 1 259 ? -7.301 18.766 -0.75 1 96 259 SER A N 1
ATOM 2061 C CA . SER A 1 259 ? -8.016 18.891 -2.014 1 96 259 SER A CA 1
ATOM 2062 C C . SER A 1 259 ? -7.863 20.297 -2.596 1 96 259 SER A C 1
ATOM 2064 O O . SER A 1 259 ? -8.359 20.578 -3.688 1 96 259 SER A O 1
ATOM 2066 N N . GLN A 1 260 ? -7.18 21.141 -1.931 1 93.69 260 GLN A N 1
ATOM 2067 C CA . GLN A 1 260 ? -7.102 22.547 -2.297 1 93.69 260 GLN A CA 1
ATOM 2068 C C . GLN A 1 260 ? -6.551 22.719 -3.709 1 93.69 260 GLN A C 1
ATOM 2070 O O . GLN A 1 260 ? -6.984 23.609 -4.445 1 93.69 260 GLN A O 1
ATOM 2075 N N . PHE A 1 261 ? -5.633 21.891 -4.047 1 90.19 261 PHE A N 1
ATOM 2076 C CA . PHE A 1 261 ? -4.918 22.094 -5.301 1 90.19 261 PHE A CA 1
ATOM 2077 C C . PHE A 1 261 ? -5.852 21.922 -6.492 1 90.19 261 PHE A C 1
ATOM 2079 O O . PHE A 1 261 ? -5.586 22.453 -7.574 1 90.19 261 PHE A O 1
ATOM 2086 N N . TYR A 1 262 ? -6.98 21.281 -6.316 1 91.25 262 TYR A N 1
ATOM 2087 C CA . TYR A 1 262 ? -7.957 21.109 -7.387 1 91.25 262 TYR A CA 1
ATOM 2088 C C . TYR A 1 262 ? -8.648 22.438 -7.707 1 91.25 262 TYR A C 1
ATOM 2090 O O . TYR A 1 262 ? -9.18 22.609 -8.805 1 91.25 262 TYR A O 1
ATOM 2098 N N . PHE A 1 263 ? -8.625 23.375 -6.727 1 92.19 263 PHE A N 1
ATOM 2099 C CA . PHE A 1 263 ? -9.414 24.594 -6.848 1 92.19 263 PHE A CA 1
ATOM 2100 C C . PHE A 1 263 ? -8.523 25.828 -6.809 1 92.19 263 PHE A C 1
ATOM 2102 O O . PHE A 1 263 ? -9.016 26.953 -6.656 1 92.19 263 PHE A O 1
ATOM 2109 N N . TRP A 1 264 ? -7.305 25.562 -6.922 1 90.12 264 TRP A N 1
ATOM 2110 C CA . TRP A 1 264 ? -6.34 26.641 -6.781 1 90.12 264 TRP A CA 1
ATOM 2111 C C . TRP A 1 264 ? -6.508 27.672 -7.895 1 90.12 264 TRP A C 1
ATOM 2113 O O . TRP A 1 264 ? -6.605 27.312 -9.07 1 90.12 264 TRP A O 1
ATOM 2123 N N . PRO A 1 265 ? -6.566 28.891 -7.465 1 88.12 265 PRO A N 1
ATOM 2124 C CA . PRO A 1 265 ? -6.77 29.891 -8.516 1 88.12 265 PRO A CA 1
ATOM 2125 C C . PRO A 1 265 ? -5.574 30.016 -9.453 1 88.12 265 PRO A C 1
ATOM 2127 O O . PRO A 1 265 ? -4.422 29.969 -9.008 1 88.12 265 PRO A O 1
ATOM 2130 N N . ARG A 1 266 ? -5.754 30.219 -10.68 1 82.5 266 ARG A N 1
ATOM 2131 C CA . ARG A 1 266 ? -4.727 30.266 -11.719 1 82.5 266 ARG A CA 1
ATOM 2132 C C . ARG A 1 266 ? -3.826 31.484 -11.547 1 82.5 266 ARG A C 1
ATOM 2134 O O . ARG A 1 266 ? -2.68 31.484 -11.992 1 82.5 266 ARG A O 1
ATOM 2141 N N . THR A 1 267 ? -4.289 32.5 -10.898 1 80 267 THR A N 1
ATOM 2142 C CA . THR A 1 267 ? -3.562 33.75 -10.773 1 80 267 THR A CA 1
ATOM 2143 C C . THR A 1 267 ? -2.533 33.688 -9.648 1 80 267 THR A C 1
ATOM 2145 O O . THR A 1 267 ? -1.677 34.562 -9.523 1 80 267 THR A O 1
ATOM 2148 N N . VAL A 1 268 ? -2.691 32.688 -8.883 1 80.88 268 VAL A N 1
ATOM 2149 C CA . VAL A 1 268 ? -1.769 32.5 -7.766 1 80.88 268 VAL A CA 1
ATOM 2150 C C . VAL A 1 268 ? -0.789 31.375 -8.078 1 80.88 268 VAL A C 1
ATOM 2152 O O . VAL A 1 268 ? -1.202 30.266 -8.406 1 80.88 268 VAL A O 1
ATOM 2155 N N . PRO A 1 269 ? 0.445 31.766 -8.125 1 72.5 269 PRO A N 1
ATOM 2156 C CA . PRO A 1 269 ? 1.406 30.688 -8.352 1 72.5 269 PRO A CA 1
ATOM 2157 C C . PRO A 1 269 ? 1.298 29.562 -7.312 1 72.5 269 PRO A C 1
ATOM 2159 O O . PRO A 1 269 ? 1.007 29.828 -6.145 1 72.5 269 PRO A O 1
ATOM 2162 N N . LEU A 1 270 ? 1.346 28.375 -7.934 1 62.75 270 LEU A N 1
ATOM 2163 C CA . LEU A 1 270 ? 1.324 27.25 -7.004 1 62.75 270 LEU A CA 1
ATOM 2164 C C . LEU A 1 270 ? 2.613 27.188 -6.191 1 62.75 270 LEU A C 1
ATOM 2166 O O . LEU A 1 270 ? 3.695 27.469 -6.715 1 62.75 270 LEU A O 1
ATOM 2170 N N . LEU A 1 271 ? 2.432 27.156 -4.906 1 54.81 271 LEU A N 1
ATOM 2171 C CA . LEU A 1 271 ? 3.586 27.172 -4.012 1 54.81 271 LEU A CA 1
ATOM 2172 C C . LEU A 1 271 ? 4.652 26.203 -4.484 1 54.81 271 LEU A C 1
ATOM 2174 O O . LEU A 1 271 ? 5.848 26.453 -4.328 1 54.81 271 LEU A O 1
ATOM 2178 N N . ASN A 1 272 ? 4.27 25.031 -4.949 1 53.38 272 ASN A N 1
ATOM 2179 C CA . ASN A 1 272 ? 5.328 24.078 -5.297 1 53.38 272 ASN A CA 1
ATOM 2180 C C . ASN A 1 272 ? 5.566 24.031 -6.805 1 53.38 272 ASN A C 1
ATOM 2182 O O . ASN A 1 272 ? 6.199 23.109 -7.309 1 53.38 272 ASN A O 1
ATOM 2186 N N . GLY A 1 273 ? 5.352 25.219 -7.508 1 50.31 273 GLY A N 1
ATOM 2187 C CA . GLY A 1 273 ? 5.727 25.375 -8.906 1 50.31 273 GLY A CA 1
ATOM 2188 C C . GLY A 1 273 ? 4.984 24.438 -9.828 1 50.31 273 GLY A C 1
ATOM 2189 O O . GLY A 1 273 ? 5.402 24.219 -10.969 1 50.31 273 GLY A O 1
ATOM 2190 N N . GLY A 1 274 ? 4.102 23.719 -9.352 1 53.59 274 GLY A N 1
ATOM 2191 C CA . GLY A 1 274 ? 3.594 22.656 -10.203 1 53.59 274 GLY A CA 1
ATOM 2192 C C . GLY A 1 274 ? 2.631 23.156 -11.266 1 53.59 274 GLY A C 1
ATOM 2193 O O . GLY A 1 274 ? 2.086 24.25 -11.156 1 53.59 274 GLY A O 1
ATOM 2194 N N . ALA A 1 275 ? 2.77 22.562 -12.539 1 52.53 275 ALA A N 1
ATOM 2195 C CA . ALA A 1 275 ? 1.918 22.812 -13.695 1 52.53 275 ALA A CA 1
ATOM 2196 C C . ALA A 1 275 ? 0.464 22.469 -13.391 1 52.53 275 ALA A C 1
ATOM 2198 O O . ALA A 1 275 ? 0.187 21.641 -12.523 1 52.53 275 ALA A O 1
ATOM 2199 N N . TYR A 1 276 ? -0.432 23.312 -13.938 1 57.28 276 TYR A N 1
ATOM 2200 C CA . TYR A 1 276 ? -1.866 23.062 -13.867 1 57.28 276 TYR A CA 1
ATOM 2201 C C . TYR A 1 276 ? -2.195 21.656 -14.359 1 57.28 276 TYR A C 1
ATOM 2203 O O . TYR A 1 276 ? -1.521 21.125 -15.25 1 57.28 276 TYR A O 1
ATOM 2211 N N . LEU A 1 277 ? -3.045 20.953 -13.57 1 61.34 277 LEU A N 1
ATOM 2212 C CA . LEU A 1 277 ? -3.41 19.562 -13.781 1 61.34 277 LEU A CA 1
ATOM 2213 C C . LEU A 1 277 ? -3.996 19.344 -15.172 1 61.34 277 LEU A C 1
ATOM 2215 O O . LEU A 1 277 ? -4.879 20.094 -15.602 1 61.34 277 LEU A O 1
ATOM 2219 N N . GLN A 1 278 ? -3.166 18.734 -16.078 1 59.34 278 GLN A N 1
ATOM 2220 C CA . GLN A 1 278 ? -3.697 18.312 -17.359 1 59.34 278 GLN A CA 1
ATOM 2221 C C . GLN A 1 278 ? -4.543 17.047 -17.219 1 59.34 278 GLN A C 1
ATOM 2223 O O . GLN A 1 278 ? -4.391 16.297 -16.25 1 59.34 278 GLN A O 1
ATOM 2228 N N . GLU A 1 279 ? -5.539 16.922 -18.109 1 59.81 279 GLU A N 1
ATOM 2229 C CA . GLU A 1 279 ? -6.398 15.742 -18.141 1 59.81 279 GLU A CA 1
ATOM 2230 C C . GLU A 1 279 ? -5.602 14.492 -18.5 1 59.81 279 GLU A C 1
ATOM 2232 O O . GLU A 1 279 ? -4.559 14.578 -19.156 1 59.81 279 GLU A O 1
ATOM 2237 N N . ASN A 1 280 ? -6.004 13.344 -17.953 1 64.06 280 ASN A N 1
ATOM 2238 C CA . ASN A 1 280 ? -5.512 12 -18.25 1 64.06 280 ASN A CA 1
ATOM 2239 C C . ASN A 1 280 ? -4.078 11.805 -17.766 1 64.06 280 ASN A C 1
ATOM 2241 O O . ASN A 1 280 ? -3.258 11.203 -18.469 1 64.06 280 ASN A O 1
ATOM 2245 N N . THR A 1 281 ? -3.867 12.492 -16.703 1 82.25 281 THR A N 1
ATOM 2246 C CA . THR A 1 281 ? -2.521 12.453 -16.141 1 82.25 281 THR A CA 1
ATOM 2247 C C . THR A 1 281 ? -2.406 11.352 -15.086 1 82.25 281 THR A C 1
ATOM 2249 O O . THR A 1 281 ? -1.303 11.008 -14.664 1 82.25 281 THR A O 1
ATOM 2252 N N . GLY A 1 282 ? -3.572 10.734 -14.766 1 90.25 282 GLY A N 1
ATOM 2253 C CA . GLY A 1 282 ? -3.549 9.758 -13.68 1 90.25 282 GLY A CA 1
ATOM 2254 C C . GLY A 1 282 ? -3.896 10.359 -12.336 1 90.25 282 GLY A C 1
ATOM 2255 O O . GLY A 1 282 ? -4.051 9.641 -11.344 1 90.25 282 GLY A O 1
ATOM 2256 N N . ILE A 1 283 ? -4.035 11.656 -12.32 1 93.38 283 ILE A N 1
ATOM 2257 C CA . ILE A 1 283 ? -4.492 12.297 -11.094 1 93.38 283 ILE A CA 1
ATOM 2258 C C . ILE A 1 283 ? -6 12.109 -10.945 1 93.38 283 ILE A C 1
ATOM 2260 O O . ILE A 1 283 ? -6.77 12.5 -11.828 1 93.38 283 ILE A O 1
ATOM 2264 N N . PRO A 1 284 ? -6.426 11.516 -9.883 1 94.56 284 PRO A N 1
ATOM 2265 C CA . PRO A 1 284 ? -7.867 11.328 -9.703 1 94.56 284 PRO A CA 1
ATOM 2266 C C . PRO A 1 284 ? -8.625 12.648 -9.586 1 94.56 284 PRO A C 1
ATOM 2268 O O . PRO A 1 284 ? -8.062 13.656 -9.148 1 94.56 284 PRO A O 1
ATOM 2271 N N . SER A 1 285 ? -9.906 12.57 -10.008 1 93.38 285 SER A N 1
ATOM 2272 C CA . SER A 1 285 ? -10.766 13.719 -9.734 1 93.38 285 SER A CA 1
ATOM 2273 C C . SER A 1 285 ? -11.031 13.867 -8.242 1 93.38 285 SER A C 1
ATOM 2275 O O . SER A 1 285 ? -10.828 12.93 -7.469 1 93.38 285 SER A O 1
ATOM 2277 N N . VAL A 1 286 ? -11.414 15.086 -7.887 1 94.44 286 VAL A N 1
ATOM 2278 C CA . VAL A 1 286 ? -11.727 15.32 -6.48 1 94.44 286 VAL A CA 1
ATOM 2279 C C . VAL A 1 286 ? -12.867 14.398 -6.047 1 94.44 286 VAL A C 1
ATOM 2281 O O . VAL A 1 286 ? -12.875 13.906 -4.918 1 94.44 286 VAL A O 1
ATOM 2284 N N . GLU A 1 287 ? -13.82 14.117 -6.91 1 94.81 287 GLU A N 1
ATOM 2285 C CA . GLU A 1 287 ? -14.93 13.219 -6.617 1 94.81 287 GLU A CA 1
ATOM 2286 C C . GLU A 1 287 ? -14.445 11.797 -6.367 1 94.81 287 GLU A C 1
ATOM 2288 O O . GLU A 1 287 ? -14.938 11.117 -5.465 1 94.81 287 GLU A O 1
ATOM 2293 N N . GLU A 1 288 ? -13.5 11.391 -7.129 1 93.88 288 GLU A N 1
ATOM 2294 C CA . GLU A 1 288 ? -12.93 10.062 -6.945 1 93.88 288 GLU A CA 1
ATOM 2295 C C . GLU A 1 288 ? -12.203 9.953 -5.609 1 93.88 288 GLU A C 1
ATOM 2297 O O . GLU A 1 288 ? -12.336 8.953 -4.902 1 93.88 288 GLU A O 1
ATOM 2302 N N . LEU A 1 289 ? -11.43 10.953 -5.312 1 95.81 289 LEU A N 1
ATOM 2303 C CA . LEU A 1 289 ? -10.703 10.953 -4.051 1 95.81 289 LEU A CA 1
ATOM 2304 C C . LEU A 1 289 ? -11.664 10.898 -2.867 1 95.81 289 LEU A C 1
ATOM 2306 O O . LEU A 1 289 ? -11.445 10.141 -1.921 1 95.81 289 LEU A O 1
ATOM 2310 N N . ILE A 1 290 ? -12.711 11.664 -2.988 1 97.19 290 ILE A N 1
ATOM 2311 C CA . ILE A 1 290 ? -13.711 11.695 -1.928 1 97.19 290 ILE A CA 1
ATOM 2312 C C . ILE A 1 290 ? -14.383 10.328 -1.812 1 97.19 290 ILE A C 1
ATOM 2314 O O . ILE A 1 290 ? -14.594 9.82 -0.706 1 97.19 290 ILE A O 1
ATOM 2318 N N . SER A 1 291 ? -14.672 9.742 -2.912 1 96.19 291 SER A N 1
ATOM 2319 C CA . SER A 1 291 ? -15.312 8.43 -2.918 1 96.19 291 SER A CA 1
ATOM 2320 C C . SER A 1 291 ? -14.438 7.387 -2.236 1 96.19 291 SER A C 1
ATOM 2322 O O . SER A 1 291 ? -14.914 6.602 -1.417 1 96.19 291 SER A O 1
ATOM 2324 N N . ILE A 1 292 ? -13.203 7.367 -2.58 1 96.94 292 ILE A N 1
ATOM 2325 C CA . ILE A 1 292 ? -12.258 6.422 -1.988 1 96.94 292 ILE A CA 1
ATOM 2326 C C . ILE A 1 292 ? -12.141 6.684 -0.49 1 96.94 292 ILE A C 1
ATOM 2328 O O . ILE A 1 292 ? -12.18 5.754 0.317 1 96.94 292 ILE A O 1
ATOM 2332 N N . TYR A 1 293 ? -11.977 7.965 -0.1 1 98.31 293 TYR A N 1
ATOM 2333 C CA . TYR A 1 293 ? -11.906 8.359 1.303 1 98.31 293 TYR A CA 1
ATOM 2334 C C . TYR A 1 293 ? -13.117 7.836 2.076 1 98.31 293 TYR A C 1
ATOM 2336 O O . TYR A 1 293 ? -12.961 7.207 3.125 1 98.31 293 TYR A O 1
ATOM 2344 N N . CYS A 1 294 ? -14.281 8.078 1.559 1 97.69 294 CYS A N 1
ATOM 2345 C CA . CYS A 1 294 ? -15.531 7.727 2.23 1 97.69 294 CYS A CA 1
ATOM 2346 C C . CYS A 1 294 ? -15.688 6.215 2.328 1 97.69 294 CYS A C 1
ATOM 2348 O O . CYS A 1 294 ? -16.141 5.699 3.352 1 97.69 294 CYS A O 1
ATOM 2350 N N . ARG A 1 295 ? -15.312 5.531 1.293 1 94.62 295 ARG A N 1
ATOM 2351 C CA . ARG A 1 295 ? -15.359 4.074 1.329 1 94.62 295 ARG A CA 1
ATOM 2352 C C . ARG A 1 295 ? -14.453 3.523 2.426 1 94.62 295 ARG A C 1
ATOM 2354 O O . ARG A 1 295 ? -14.859 2.656 3.199 1 94.62 295 ARG A O 1
ATOM 2361 N N . CYS A 1 296 ? -13.305 4.043 2.52 1 96.94 296 CYS A N 1
ATOM 2362 C CA . CYS A 1 296 ? -12.344 3.598 3.525 1 96.94 296 CYS A CA 1
ATOM 2363 C C . CYS A 1 296 ? -12.828 3.932 4.93 1 96.94 296 CYS A C 1
ATOM 2365 O O . CYS A 1 296 ? -12.586 3.178 5.871 1 96.94 296 CYS A O 1
ATOM 2367 N N . ARG A 1 297 ? -13.508 5.035 5.047 1 97.19 297 ARG A N 1
ATOM 2368 C CA . ARG A 1 297 ? -14.031 5.48 6.336 1 97.19 297 ARG A CA 1
ATOM 2369 C C . ARG A 1 297 ? -15.32 4.746 6.688 1 97.19 297 ARG A C 1
ATOM 2371 O O . ARG A 1 297 ? -15.758 4.75 7.84 1 97.19 297 ARG A O 1
ATOM 2378 N N . GLY A 1 298 ? -15.969 4.152 5.664 1 95.44 298 GLY A N 1
ATOM 2379 C CA . GLY A 1 298 ? -17.266 3.531 5.871 1 95.44 298 GLY A CA 1
ATOM 2380 C C . GLY A 1 298 ? -18.391 4.539 6.039 1 95.44 298 GLY A C 1
ATOM 2381 O O . GLY A 1 298 ? -19.297 4.336 6.852 1 95.44 298 GLY A O 1
ATOM 2382 N N . ILE A 1 299 ? -18.281 5.684 5.332 1 95.31 299 ILE A N 1
ATOM 2383 C CA . ILE A 1 299 ? -19.297 6.723 5.418 1 95.31 299 ILE A CA 1
ATOM 2384 C C . ILE A 1 299 ? -19.844 7.023 4.023 1 95.31 299 ILE A C 1
ATOM 2386 O O . ILE A 1 299 ? -19.297 6.551 3.021 1 95.31 299 ILE A O 1
ATOM 2390 N N . ASN A 1 300 ? -20.859 7.809 3.979 1 93.94 300 ASN A N 1
ATOM 2391 C CA . ASN A 1 300 ? -21.484 8.195 2.719 1 93.94 300 ASN A CA 1
ATOM 2392 C C . ASN A 1 300 ? -20.625 9.195 1.951 1 93.94 300 ASN A C 1
ATOM 2394 O O . ASN A 1 300 ? -20.016 10.086 2.549 1 93.94 300 ASN A O 1
ATOM 2398 N N . SER A 1 301 ? -20.656 9.078 0.637 1 92.38 301 SER A N 1
ATOM 2399 C CA . SER A 1 301 ? -19.828 9.93 -0.207 1 92.38 301 SER A CA 1
ATOM 2400 C C . SER A 1 301 ? -20.406 11.336 -0.323 1 92.38 301 SER A C 1
ATOM 2402 O O . SER A 1 301 ? -19.719 12.258 -0.765 1 92.38 301 SER A O 1
ATOM 2404 N N . ASN A 1 302 ? -21.656 11.414 0.021 1 93.19 302 ASN A N 1
ATOM 2405 C CA . ASN A 1 302 ? -22.234 12.758 0.107 1 93.19 302 ASN A CA 1
ATOM 2406 C C . ASN A 1 302 ? -21.844 13.445 1.412 1 93.19 302 ASN A C 1
ATOM 2408 O O . ASN A 1 302 ? -22.547 13.312 2.42 1 93.19 302 ASN A O 1
ATOM 2412 N N . LEU A 1 303 ? -20.781 14.203 1.327 1 94.25 303 LEU A N 1
ATOM 2413 C CA . LEU A 1 303 ? -20.219 14.828 2.52 1 94.25 303 LEU A CA 1
ATOM 2414 C C . LEU A 1 303 ? -21.047 16.031 2.949 1 94.25 303 LEU A C 1
ATOM 2416 O O . LEU A 1 303 ? -21.25 16.969 2.17 1 94.25 303 LEU A O 1
ATOM 2420 N N . PRO A 1 304 ? -21.484 16.016 4.137 1 91.56 304 PRO A N 1
ATOM 2421 C CA . PRO A 1 304 ? -22.25 17.156 4.613 1 91.56 304 PRO A CA 1
ATOM 2422 C C . PRO A 1 304 ? -21.406 18.438 4.719 1 91.56 304 PRO A C 1
ATOM 2424 O O . PRO A 1 304 ? -20.266 18.391 5.168 1 91.56 304 PRO A O 1
ATOM 2427 N N . ASN A 1 305 ? -21.969 19.547 4.277 1 94 305 ASN A N 1
ATOM 2428 C CA . ASN A 1 305 ? -21.328 20.859 4.406 1 94 305 ASN A CA 1
ATOM 2429 C C . ASN A 1 305 ? -19.953 20.891 3.748 1 94 305 ASN A C 1
ATOM 2431 O O . ASN A 1 305 ? -19.047 21.547 4.242 1 94 305 ASN A O 1
ATOM 2435 N N . TRP A 1 306 ? -19.766 20.109 2.771 1 96.19 306 TRP A N 1
ATOM 2436 C CA . TRP A 1 306 ? -18.469 20.031 2.104 1 96.19 306 TRP A CA 1
ATOM 2437 C C . TRP A 1 306 ? -18 21.422 1.652 1 96.19 306 TRP A C 1
ATOM 2439 O O . TRP A 1 306 ? -16.828 21.75 1.772 1 96.19 306 TRP A O 1
ATOM 2449 N N . ASN A 1 307 ? -18.922 22.25 1.199 1 96.88 307 ASN A N 1
ATOM 2450 C CA . ASN A 1 307 ? -18.578 23.594 0.751 1 96.88 307 ASN A CA 1
ATOM 2451 C C . ASN A 1 307 ? -18.047 24.453 1.896 1 96.88 307 ASN A C 1
ATOM 2453 O O . ASN A 1 307 ? -17.188 25.312 1.686 1 96.88 307 ASN A O 1
ATOM 2457 N N . PHE A 1 308 ? -18.609 24.266 3.062 1 98 308 PHE A N 1
ATOM 2458 C CA . PHE A 1 308 ? -18.094 24.984 4.227 1 98 308 PHE A CA 1
ATOM 2459 C C . PHE A 1 308 ? -16.625 24.688 4.441 1 98 308 PHE A C 1
ATOM 2461 O O . PHE A 1 308 ? -15.828 25.625 4.637 1 98 308 PHE A O 1
ATOM 2468 N N . PHE A 1 309 ? -16.234 23.438 4.355 1 98.19 309 PHE A N 1
ATOM 2469 C CA . PHE A 1 309 ? -14.859 23.031 4.652 1 98.19 309 PHE A CA 1
ATOM 2470 C C . PHE A 1 309 ? -13.914 23.5 3.551 1 98.19 309 PHE A C 1
ATOM 2472 O O . PHE A 1 309 ? -12.773 23.875 3.824 1 98.19 309 PHE A O 1
ATOM 2479 N N . LEU A 1 310 ? -14.359 23.438 2.309 1 98.12 310 LEU A N 1
ATOM 2480 C CA . LEU A 1 310 ? -13.547 24 1.229 1 98.12 310 LEU A CA 1
ATOM 2481 C C . LEU A 1 310 ? -13.312 25.484 1.435 1 98.12 310 LEU A C 1
ATOM 2483 O O . LEU A 1 310 ? -12.18 25.969 1.338 1 98.12 310 LEU A O 1
ATOM 2487 N N . ALA A 1 311 ? -14.383 26.188 1.729 1 98.5 311 ALA A N 1
ATOM 2488 C CA . ALA A 1 311 ? -14.281 27.625 1.976 1 98.5 311 ALA A CA 1
ATOM 2489 C C . ALA A 1 311 ? -13.359 27.922 3.154 1 98.5 311 ALA A C 1
ATOM 2491 O O . ALA A 1 311 ? -12.523 28.812 3.084 1 98.5 311 ALA A O 1
ATOM 2492 N N . LEU A 1 312 ? -13.547 27.188 4.172 1 98.62 312 LEU A N 1
ATOM 2493 C CA . LEU A 1 312 ? -12.719 27.359 5.359 1 98.62 312 LEU A CA 1
ATOM 2494 C C . LEU A 1 312 ? -11.242 27.141 5.023 1 98.62 312 LEU A C 1
ATOM 2496 O O . LEU A 1 312 ? -10.383 27.875 5.52 1 98.62 312 LEU A O 1
ATOM 2500 N N . SER A 1 313 ? -10.93 26.141 4.242 1 98.06 313 SER A N 1
ATOM 2501 C CA . SER A 1 313 ? -9.539 25.859 3.879 1 98.06 313 SER A CA 1
ATOM 2502 C C . SER A 1 313 ? -8.914 27.047 3.154 1 98.06 313 SER A C 1
ATOM 2504 O O . SER A 1 313 ? -7.758 27.391 3.412 1 98.06 313 SER A O 1
ATOM 2506 N N . PHE A 1 314 ? -9.609 27.672 2.303 1 97.5 314 PHE A N 1
ATOM 2507 C CA . PHE A 1 314 ? -9.086 28.828 1.578 1 97.5 314 PHE A CA 1
ATOM 2508 C C . PHE A 1 314 ? -9.023 30.047 2.48 1 97.5 314 PHE A C 1
ATOM 2510 O O . PHE A 1 314 ? -8.141 30.891 2.332 1 97.5 314 PHE A O 1
ATOM 2517 N N . PHE A 1 315 ? -9.992 30.188 3.379 1 98.06 315 PHE A N 1
ATOM 2518 C CA . PHE A 1 315 ? -9.953 31.266 4.367 1 98.06 315 PHE A CA 1
ATOM 2519 C C . PHE A 1 315 ? -8.68 31.188 5.199 1 98.06 315 PHE A C 1
ATOM 2521 O O . PHE A 1 315 ? -8 32.219 5.395 1 98.06 315 PHE A O 1
ATOM 2528 N N . LYS A 1 316 ? -8.383 29.969 5.609 1 97.25 316 LYS A N 1
ATOM 2529 C CA . LYS A 1 316 ? -7.172 29.734 6.387 1 97.25 316 LYS A CA 1
ATOM 2530 C C . LYS A 1 316 ? -5.926 30.062 5.57 1 97.25 316 LYS A C 1
ATOM 2532 O O . LYS A 1 316 ? -5 30.719 6.07 1 97.25 316 LYS A O 1
ATOM 2537 N N . MET A 1 317 ? -5.922 29.625 4.352 1 94.69 317 MET A N 1
ATOM 2538 C CA . MET A 1 317 ? -4.77 29.875 3.486 1 94.69 317 MET A CA 1
ATOM 2539 C C . MET A 1 317 ? -4.566 31.359 3.258 1 94.69 317 MET A C 1
ATOM 2541 O O . MET A 1 317 ? -3.436 31.844 3.254 1 94.69 317 MET A O 1
ATOM 2545 N N . ALA A 1 318 ? -5.609 32.062 3.033 1 95 318 ALA A N 1
ATOM 2546 C CA . ALA A 1 318 ? -5.543 33.5 2.865 1 95 318 ALA A CA 1
ATOM 2547 C C . ALA A 1 318 ? -5.016 34.188 4.129 1 95 318 ALA A C 1
ATOM 2549 O O . ALA A 1 318 ? -4.203 35.094 4.059 1 95 318 ALA A O 1
ATOM 2550 N N . GLY A 1 319 ? -5.57 33.719 5.246 1 94.25 319 GLY A N 1
ATOM 2551 C CA . GLY A 1 319 ? -5.074 34.219 6.516 1 94.25 319 GLY A CA 1
ATOM 2552 C C . GLY A 1 319 ? -3.588 34 6.711 1 94.25 319 GLY A C 1
ATOM 2553 O O . GLY A 1 319 ? -2.869 34.906 7.148 1 94.25 319 GLY A O 1
ATOM 2554 N N . ILE A 1 320 ? -3.139 32.844 6.426 1 90.94 320 ILE A N 1
ATOM 2555 C CA . ILE A 1 320 ? -1.725 32.5 6.531 1 90.94 320 ILE A CA 1
ATOM 2556 C C . ILE A 1 320 ? -0.906 33.406 5.613 1 90.94 320 ILE A C 1
ATOM 2558 O O . ILE A 1 320 ? 0.116 33.969 6.027 1 90.94 320 ILE A O 1
ATOM 2562 N N . ALA A 1 321 ? -1.341 33.562 4.391 1 89.75 321 ALA A N 1
ATOM 2563 C CA . ALA A 1 321 ? -0.654 34.406 3.426 1 89.75 321 ALA A CA 1
ATOM 2564 C C . ALA A 1 321 ? -0.55 35.844 3.938 1 89.75 321 ALA A C 1
ATOM 2566 O O . ALA A 1 321 ? 0.499 36.5 3.811 1 89.75 321 ALA A O 1
ATOM 2567 N N . GLN A 1 322 ? -1.602 36.344 4.484 1 92.12 322 GLN A N 1
ATOM 2568 C CA . GLN A 1 322 ? -1.605 37.688 5.031 1 92.12 322 GLN A CA 1
ATOM 2569 C C . GLN A 1 322 ? -0.626 37.812 6.195 1 92.12 322 GLN A C 1
ATOM 2571 O O . GLN A 1 322 ? 0.036 38.844 6.352 1 92.12 322 GLN A O 1
ATOM 2576 N N . GLY A 1 323 ? -0.641 36.781 7.012 1 88.38 323 GLY A N 1
ATOM 2577 C CA . GLY A 1 323 ? 0.321 36.781 8.102 1 88.38 323 GLY A CA 1
ATOM 2578 C C . GLY A 1 323 ? 1.761 36.844 7.629 1 88.38 323 GLY A C 1
ATOM 2579 O O . GLY A 1 323 ? 2.572 37.594 8.18 1 88.38 323 GLY A O 1
ATOM 2580 N N . VAL A 1 324 ? 2.094 36.125 6.656 1 84.38 324 VAL A N 1
ATOM 2581 C CA . VAL A 1 324 ? 3.439 36.094 6.09 1 84.38 324 VAL A CA 1
ATOM 2582 C C . VAL A 1 324 ? 3.768 37.469 5.504 1 84.38 324 VAL A C 1
ATOM 2584 O O . VAL A 1 324 ? 4.863 38 5.715 1 84.38 324 VAL A O 1
ATOM 2587 N N . TYR A 1 325 ? 2.869 38.031 4.789 1 85.75 325 TYR A N 1
ATOM 2588 C CA . TYR A 1 325 ? 3.068 39.375 4.199 1 85.75 325 TYR A CA 1
ATOM 2589 C C . TYR A 1 325 ? 3.262 40.406 5.277 1 85.75 325 TYR A C 1
ATOM 2591 O O . TYR A 1 325 ? 4.094 41.312 5.133 1 85.75 325 TYR A O 1
ATOM 2599 N N . SER A 1 326 ? 2.469 40.281 6.277 1 87.75 326 SER A N 1
ATOM 2600 C CA . SER A 1 326 ? 2.588 41.25 7.379 1 87.75 326 SER A CA 1
ATOM 2601 C C . SER A 1 326 ? 3.98 41.188 7.996 1 87.75 326 SER A C 1
ATOM 2603 O O . SER A 1 326 ? 4.555 42.25 8.32 1 87.75 326 SER A O 1
ATOM 2605 N N . ARG A 1 327 ? 4.504 40.031 8.172 1 82 327 ARG A N 1
ATOM 2606 C CA . ARG A 1 327 ? 5.855 39.875 8.695 1 82 327 ARG A CA 1
ATOM 2607 C C . ARG A 1 327 ? 6.879 40.5 7.742 1 82 327 ARG A C 1
ATOM 2609 O O . ARG A 1 327 ? 7.887 41.062 8.18 1 82 327 ARG A O 1
ATOM 2616 N N . TYR A 1 328 ? 6.621 40.438 6.48 1 78.56 328 TYR A N 1
ATOM 2617 C CA . TYR A 1 328 ? 7.473 41.062 5.473 1 78.56 328 TYR A CA 1
ATOM 2618 C C . TYR A 1 328 ? 7.449 42.562 5.613 1 78.56 328 TYR A C 1
ATOM 2620 O O . TYR A 1 328 ? 8.492 43.219 5.555 1 78.56 328 TYR A O 1
ATOM 2628 N N . LEU A 1 329 ? 6.285 43.062 5.785 1 82 329 LEU A N 1
ATOM 2629 C CA . LEU A 1 329 ? 6.133 44.5 5.926 1 82 329 LEU A CA 1
ATOM 2630 C C . LEU A 1 329 ? 6.871 45 7.16 1 82 329 LEU A C 1
ATOM 2632 O O . LEU A 1 329 ? 7.375 46.125 7.168 1 82 329 LEU A O 1
ATOM 2636 N N . LEU A 1 330 ? 6.996 44.125 8.117 1 81.69 330 LEU A N 1
ATOM 2637 C CA . LEU A 1 330 ? 7.668 44.5 9.359 1 81.69 330 LEU A CA 1
ATOM 2638 C C . LEU A 1 330 ? 9.164 44.219 9.266 1 81.69 330 LEU A C 1
ATOM 2640 O O . LEU A 1 330 ? 9.914 44.562 10.188 1 81.69 330 LEU A O 1
ATOM 2644 N N . GLY A 1 331 ? 9.562 43.719 8.125 1 72.94 331 GLY A N 1
ATOM 2645 C CA . GLY A 1 331 ? 10.984 43.469 7.891 1 72.94 331 GLY A CA 1
ATOM 2646 C C . GLY A 1 331 ? 11.461 42.156 8.445 1 72.94 331 GLY A C 1
ATOM 2647 O O . GLY A 1 331 ? 12.664 41.938 8.609 1 72.94 331 GLY A O 1
ATOM 2648 N N . ASN A 1 332 ? 10.578 41.281 8.773 1 67.56 332 ASN A N 1
ATOM 2649 C CA . ASN A 1 332 ? 10.906 40.031 9.453 1 67.56 332 ASN A CA 1
ATOM 2650 C C . ASN A 1 332 ? 10.75 38.844 8.523 1 67.56 332 ASN A C 1
ATOM 2652 O O . ASN A 1 332 ? 10.539 37.719 8.977 1 67.56 332 ASN A O 1
ATOM 2656 N N . ALA A 1 333 ? 10.688 39.125 7.18 1 66.69 333 ALA A N 1
ATOM 2657 C CA . ALA A 1 333 ? 10.547 38 6.234 1 66.69 333 ALA A CA 1
ATOM 2658 C C . ALA A 1 333 ? 11.422 38.219 5.004 1 66.69 333 ALA A C 1
ATOM 2660 O O . ALA A 1 333 ? 11.953 39.312 4.793 1 66.69 333 ALA A O 1
ATOM 2661 N N . SER A 1 334 ? 11.531 37.094 4.27 1 66.12 334 SER A N 1
ATOM 2662 C CA . SER A 1 334 ? 12.359 37.156 3.07 1 66.12 334 SER A CA 1
ATOM 2663 C C . SER A 1 334 ? 11.773 38.094 2.029 1 66.12 334 SER A C 1
ATOM 2665 O O . SER A 1 334 ? 10.578 38.406 2.059 1 66.12 334 SER A O 1
ATOM 2667 N N . GLU A 1 335 ? 12.539 38.531 1.148 1 62.88 335 GLU A N 1
ATOM 2668 C CA . GLU A 1 335 ? 12.148 39.438 0.088 1 62.88 335 GLU A CA 1
ATOM 2669 C C . GLU A 1 335 ? 11.094 38.844 -0.818 1 62.88 335 GLU A C 1
ATOM 2671 O O . GLU A 1 335 ? 10.211 39.531 -1.319 1 62.88 335 GLU A O 1
ATOM 2676 N N . SER A 1 336 ? 11.133 37.594 -0.942 1 66.19 336 SER A N 1
ATOM 2677 C CA . SER A 1 336 ? 10.188 36.906 -1.823 1 66.19 336 SER A CA 1
ATOM 2678 C C . SER A 1 336 ? 8.789 36.875 -1.213 1 66.19 336 SER A C 1
ATOM 2680 O O . SER A 1 336 ? 7.809 36.594 -1.912 1 66.19 336 SER A O 1
ATOM 2682 N N . SER A 1 337 ? 8.672 37.375 -0.029 1 70.81 337 SER A N 1
ATOM 2683 C CA . SER A 1 337 ? 7.398 37.344 0.682 1 70.81 337 SER A CA 1
ATOM 2684 C C . SER A 1 337 ? 6.449 38.406 0.175 1 70.81 337 SER A C 1
ATOM 2686 O O . SER A 1 337 ? 5.254 38.406 0.488 1 70.81 337 SER A O 1
ATOM 2688 N N . PHE A 1 338 ? 6.949 39.25 -0.599 1 69.38 338 PHE A N 1
ATOM 2689 C CA . PHE A 1 338 ? 6.129 40.312 -1.174 1 69.38 338 PHE A CA 1
ATOM 2690 C C . PHE A 1 338 ? 5.023 39.719 -2.045 1 69.38 338 PHE A C 1
ATOM 2692 O O . PHE A 1 338 ? 3.928 40.281 -2.123 1 69.38 338 PHE A O 1
ATOM 2699 N N . TRP A 1 339 ? 5.289 38.531 -2.518 1 70.06 339 TRP A N 1
ATOM 2700 C CA . TRP A 1 339 ? 4.352 37.906 -3.443 1 70.06 339 TRP A CA 1
ATOM 2701 C C . TRP A 1 339 ? 3.072 37.5 -2.723 1 70.06 339 TRP A C 1
ATOM 2703 O O . TRP A 1 339 ? 2.016 37.375 -3.346 1 70.06 339 TRP A O 1
ATOM 2713 N N . PHE A 1 340 ? 3.139 37.469 -1.458 1 75.38 340 PHE A N 1
ATOM 2714 C CA . PHE A 1 340 ? 1.991 37 -0.696 1 75.38 340 PHE A CA 1
ATOM 2715 C C . PHE A 1 340 ? 0.899 38.062 -0.635 1 75.38 340 PHE A C 1
ATOM 2717 O O . PHE A 1 340 ? -0.272 37.719 -0.417 1 75.38 340 PHE A O 1
ATOM 2724 N N . ALA A 1 341 ? 1.28 39.25 -0.866 1 74.5 341 ALA A N 1
ATOM 2725 C CA . ALA A 1 341 ? 0.286 40.312 -0.882 1 74.5 341 ALA A CA 1
ATOM 2726 C C . ALA A 1 341 ? -0.768 40.062 -1.959 1 74.5 341 ALA A C 1
ATOM 2728 O O . ALA A 1 341 ? -1.957 40.312 -1.737 1 74.5 341 ALA A O 1
ATOM 2729 N N . ASN A 1 342 ? -0.342 39.562 -3.023 1 83.38 342 ASN A N 1
ATOM 2730 C CA . ASN A 1 342 ? -1.238 39.406 -4.164 1 83.38 342 ASN A CA 1
ATOM 2731 C C . ASN A 1 342 ? -1.938 38.062 -4.129 1 83.38 342 ASN A C 1
ATOM 2733 O O . ASN A 1 342 ? -2.648 37.688 -5.07 1 83.38 342 ASN A O 1
ATOM 2737 N N . THR A 1 343 ? -1.756 37.406 -3.033 1 90.31 343 THR A N 1
ATOM 2738 C CA . THR A 1 343 ? -2.297 36.062 -2.965 1 90.31 343 THR A CA 1
ATOM 2739 C C . THR A 1 343 ? -3.551 36.031 -2.096 1 90.31 343 THR A C 1
ATOM 2741 O O . THR A 1 343 ? -4.438 35.188 -2.311 1 90.31 343 THR A O 1
ATOM 2744 N N . VAL A 1 344 ? -3.711 36.969 -1.215 1 93.62 344 VAL A N 1
ATOM 2745 C CA . VAL A 1 344 ? -4.754 36.906 -0.197 1 93.62 344 VAL A CA 1
ATOM 2746 C C . VAL A 1 344 ? -6.125 37.062 -0.854 1 93.62 344 VAL A C 1
ATOM 2748 O O . VAL A 1 344 ? -7.004 36.219 -0.66 1 93.62 344 VAL A O 1
ATOM 2751 N N . GLN A 1 345 ? -6.281 38.062 -1.666 1 94.19 345 GLN A N 1
ATOM 2752 C CA . GLN A 1 345 ? -7.578 38.375 -2.266 1 94.19 345 GLN A CA 1
ATOM 2753 C C . GLN A 1 345 ? -8.039 37.219 -3.164 1 94.19 345 GLN A C 1
ATOM 2755 O O . GLN A 1 345 ? -9.164 36.719 -3.025 1 94.19 345 GLN A O 1
ATOM 2760 N N . PRO A 1 346 ? -7.191 36.75 -4.078 1 94.5 346 PRO A N 1
ATOM 2761 C CA . PRO A 1 346 ? -7.629 35.625 -4.922 1 94.5 346 PRO A CA 1
ATOM 2762 C C . PRO A 1 346 ? -8.008 34.375 -4.117 1 94.5 346 PRO A C 1
ATOM 2764 O O . PRO A 1 346 ? -8.945 33.656 -4.488 1 94.5 346 PRO A O 1
ATOM 2767 N N . LEU A 1 347 ? -7.371 34.094 -3.086 1 95.88 347 LEU A N 1
ATOM 2768 C CA . LEU A 1 347 ? -7.691 32.938 -2.244 1 95.88 347 LEU A CA 1
ATOM 2769 C C . LEU A 1 347 ? -9.047 33.125 -1.568 1 95.88 347 LEU A C 1
ATOM 2771 O O . LEU A 1 347 ? -9.875 32.219 -1.558 1 95.88 347 LEU A O 1
ATOM 2775 N N . ALA A 1 348 ? -9.227 34.312 -1.01 1 96.81 348 ALA A N 1
ATOM 2776 C CA . ALA A 1 348 ? -10.5 34.625 -0.364 1 96.81 348 ALA A CA 1
ATOM 2777 C C . ALA A 1 348 ? -11.648 34.531 -1.36 1 96.81 348 ALA A C 1
ATOM 2779 O O . ALA A 1 348 ? -12.719 34 -1.043 1 96.81 348 ALA A O 1
ATOM 2780 N N . GLU A 1 349 ? -11.445 35.031 -2.549 1 97.12 349 GLU A N 1
ATOM 2781 C CA . GLU A 1 349 ? -12.469 35 -3.592 1 97.12 349 GLU A CA 1
ATOM 2782 C C . GLU A 1 349 ? -12.781 33.562 -4.004 1 97.12 349 GLU A C 1
ATOM 2784 O O . GLU A 1 349 ? -13.93 33.219 -4.293 1 97.12 349 GLU A O 1
ATOM 2789 N N . THR A 1 350 ? -11.758 32.781 -4.098 1 96.75 350 THR A N 1
ATOM 2790 C CA . THR A 1 350 ? -11.969 31.375 -4.391 1 96.75 350 THR A CA 1
ATOM 2791 C C . THR A 1 350 ? -12.812 30.719 -3.299 1 96.75 350 THR A C 1
ATOM 2793 O O . THR A 1 350 ? -13.734 29.953 -3.594 1 96.75 350 THR A O 1
ATOM 2796 N N . GLY A 1 351 ? -12.484 31.016 -2.037 1 97.94 351 GLY A N 1
ATOM 2797 C CA . GLY A 1 351 ? -13.305 30.516 -0.943 1 97.94 351 GLY A CA 1
ATOM 2798 C C . GLY A 1 351 ? -14.766 30.906 -1.079 1 97.94 351 GLY A C 1
ATOM 2799 O O . GLY A 1 351 ? -15.648 30.062 -0.871 1 97.94 351 GLY A O 1
ATOM 2800 N N . LEU A 1 352 ? -15.031 32.125 -1.469 1 97.81 352 LEU A N 1
ATOM 2801 C CA . LEU A 1 352 ? -16.391 32.625 -1.654 1 97.81 352 LEU A CA 1
ATOM 2802 C C . LEU A 1 352 ? -17.078 31.875 -2.793 1 97.81 352 LEU A C 1
ATOM 2804 O O . LEU A 1 352 ? -18.266 31.516 -2.688 1 97.81 352 LEU A O 1
ATOM 2808 N N . ARG A 1 353 ? -16.375 31.641 -3.865 1 96.81 353 ARG A N 1
ATOM 2809 C CA . ARG A 1 353 ? -16.938 30.922 -5 1 96.81 353 ARG A CA 1
ATOM 2810 C C . ARG A 1 353 ? -17.328 29.5 -4.602 1 96.81 353 ARG A C 1
ATOM 2812 O O . ARG A 1 353 ? -18.391 29 -4.98 1 96.81 353 ARG A O 1
ATOM 2819 N N . LEU A 1 354 ? -16.469 28.844 -3.869 1 96.19 354 LEU A N 1
ATOM 2820 C CA . LEU A 1 354 ? -16.703 27.469 -3.459 1 96.19 354 LEU A CA 1
ATOM 2821 C C . LEU A 1 354 ? -17.828 27.375 -2.447 1 96.19 354 LEU A C 1
ATOM 2823 O O . LEU A 1 354 ? -18.469 26.328 -2.314 1 96.19 354 LEU A O 1
ATOM 2827 N N . SER A 1 355 ? -18.062 28.453 -1.713 1 94.94 355 SER A N 1
ATOM 2828 C CA . SER A 1 355 ? -19.141 28.484 -0.737 1 94.94 355 SER A CA 1
ATOM 2829 C C . SER A 1 355 ? -20.5 28.422 -1.421 1 94.94 355 SER A C 1
ATOM 2831 O O . SER A 1 355 ? -21.5 28.047 -0.795 1 94.94 355 SER A O 1
ATOM 2833 N N . LYS A 1 356 ? -20.594 28.75 -2.697 1 88.81 356 LYS A N 1
ATOM 2834 C CA . LYS A 1 356 ? -21.859 28.828 -3.439 1 88.81 356 LYS A CA 1
ATOM 2835 C C . LYS A 1 356 ? -22.109 27.547 -4.234 1 88.81 356 LYS A C 1
ATOM 2837 O O . LYS A 1 356 ? -23.141 27.422 -4.887 1 88.81 356 LYS A O 1
ATOM 2842 N N . ARG A 1 357 ? -21.281 26.625 -4.262 1 80 357 ARG A N 1
ATOM 2843 C CA . ARG A 1 357 ? -21.453 25.391 -5.012 1 80 357 ARG A CA 1
ATOM 2844 C C . ARG A 1 357 ? -22.406 24.438 -4.301 1 80 357 ARG A C 1
ATOM 2846 O O . ARG A 1 357 ? -22.5 24.438 -3.068 1 80 357 ARG A O 1
ATOM 2853 N N . MET B 1 1 ? -27.672 -0.141 -4.578 1 24.03 1 MET B N 1
ATOM 2854 C CA . MET B 1 1 ? -26.812 -0.948 -3.713 1 24.03 1 MET B CA 1
ATOM 2855 C C . MET B 1 1 ? -25.672 -1.57 -4.504 1 24.03 1 MET B C 1
ATOM 2857 O O . MET B 1 1 ? -25.891 -2.488 -5.297 1 24.03 1 MET B O 1
ATOM 2861 N N . LYS B 1 2 ? -24.578 -0.734 -4.922 1 36.72 2 LYS B N 1
ATOM 2862 C CA . LYS B 1 2 ? -23.516 -1.138 -5.824 1 36.72 2 LYS B CA 1
ATOM 2863 C C . LYS B 1 2 ? -22.953 -2.506 -5.441 1 36.72 2 LYS B C 1
ATOM 2865 O O . LYS B 1 2 ? -22.672 -2.76 -4.27 1 36.72 2 LYS B O 1
ATOM 2870 N N . ALA B 1 3 ? -23.016 -3.512 -6.176 1 37.56 3 ALA B N 1
ATOM 2871 C CA . ALA B 1 3 ? -22.672 -4.914 -5.973 1 37.56 3 ALA B CA 1
ATOM 2872 C C . ALA B 1 3 ? -21.219 -5.059 -5.508 1 37.56 3 ALA B C 1
ATOM 2874 O O . ALA B 1 3 ? -20.312 -4.516 -6.129 1 37.56 3 ALA B O 1
ATOM 2875 N N . ASP B 1 4 ? -20.906 -5.43 -4.391 1 49.41 4 ASP B N 1
ATOM 2876 C CA . ASP B 1 4 ? -19.609 -5.68 -3.76 1 49.41 4 ASP B CA 1
ATOM 2877 C C . ASP B 1 4 ? -18.719 -6.523 -4.66 1 49.41 4 ASP B C 1
ATOM 2879 O O . ASP B 1 4 ? -19.047 -7.668 -4.98 1 49.41 4 ASP B O 1
ATOM 2883 N N . ALA B 1 5 ? -18.156 -6.051 -5.633 1 53.31 5 ALA B N 1
ATOM 2884 C CA . ALA B 1 5 ? -17.266 -6.645 -6.629 1 53.31 5 ALA B CA 1
ATOM 2885 C C . ALA B 1 5 ? -16.328 -7.676 -5.988 1 53.31 5 ALA B C 1
ATOM 2887 O O . ALA B 1 5 ? -15.797 -8.547 -6.68 1 53.31 5 ALA B O 1
ATOM 2888 N N . SER B 1 6 ? -15.891 -7.488 -4.75 1 52.69 6 SER B N 1
ATOM 2889 C CA . SER B 1 6 ? -15.055 -8.477 -4.082 1 52.69 6 SER B CA 1
ATOM 2890 C C . SER B 1 6 ? -15.898 -9.508 -3.346 1 52.69 6 SER B C 1
ATOM 2892 O O . SER B 1 6 ? -16.797 -9.156 -2.58 1 52.69 6 SER B O 1
ATOM 2894 N N . HIS B 1 7 ? -16.266 -10.672 -3.967 1 58.12 7 HIS B N 1
ATOM 2895 C CA . HIS B 1 7 ? -16.969 -11.719 -3.229 1 58.12 7 HIS B CA 1
ATOM 2896 C C . HIS B 1 7 ? -15.977 -12.625 -2.5 1 58.12 7 HIS B C 1
ATOM 2898 O O . HIS B 1 7 ? -14.875 -12.867 -2.99 1 58.12 7 HIS B O 1
ATOM 2904 N N . GLY B 1 8 ? -16.203 -12.633 -1.194 1 59.91 8 GLY B N 1
ATOM 2905 C CA . GLY B 1 8 ? -15.414 -13.633 -0.5 1 59.91 8 GLY B CA 1
ATOM 2906 C C . GLY B 1 8 ? -15.422 -14.984 -1.191 1 59.91 8 GLY B C 1
ATOM 2907 O O . GLY B 1 8 ? -16.234 -15.227 -2.082 1 59.91 8 GLY B O 1
ATOM 2908 N N . PRO B 1 9 ? -14.383 -15.727 -0.976 1 64.31 9 PRO B N 1
ATOM 2909 C CA . PRO B 1 9 ? -14.32 -17.047 -1.608 1 64.31 9 PRO B CA 1
ATOM 2910 C C . PRO B 1 9 ? -15.586 -17.875 -1.377 1 64.31 9 PRO B C 1
ATOM 2912 O O . PRO B 1 9 ? -16.203 -17.781 -0.311 1 64.31 9 PRO B O 1
ATOM 2915 N N . GLU B 1 10 ? -16.062 -18.484 -2.398 1 73.31 10 GLU B N 1
ATOM 2916 C CA . GLU B 1 10 ? -17.203 -19.391 -2.293 1 73.31 10 GLU B CA 1
ATOM 2917 C C . GLU B 1 10 ? -16.875 -20.578 -1.404 1 73.31 10 GLU B C 1
ATOM 2919 O O . GLU B 1 10 ? -15.828 -21.219 -1.562 1 73.31 10 GLU B O 1
ATOM 2924 N N . MET B 1 11 ? -17.656 -20.656 -0.302 1 82.75 11 MET B N 1
ATOM 2925 C CA . MET B 1 11 ? -17.5 -21.781 0.612 1 82.75 11 MET B CA 1
ATOM 2926 C C . MET B 1 11 ? -18.781 -22.594 0.687 1 82.75 11 MET B C 1
ATOM 2928 O O . MET B 1 11 ? -19.859 -22.094 0.4 1 82.75 11 MET B O 1
ATOM 2932 N N . GLY B 1 12 ? -18.578 -23.938 0.864 1 85.38 12 GLY B N 1
ATOM 2933 C CA . GLY B 1 12 ? -19.703 -24.828 1.065 1 85.38 12 GLY B CA 1
ATOM 2934 C C . GLY B 1 12 ? -19.375 -26.016 1.958 1 85.38 12 GLY B C 1
ATOM 2935 O O . GLY B 1 12 ? -18.328 -26.047 2.592 1 85.38 12 GLY B O 1
ATOM 2936 N N . GLU B 1 13 ? -20.391 -26.812 2.02 1 88.25 13 GLU B N 1
ATOM 2937 C CA . GLU B 1 13 ? -20.203 -28.031 2.797 1 88.25 13 GLU B CA 1
ATOM 2938 C C . GLU B 1 13 ? -19.016 -28.844 2.268 1 88.25 13 GLU B C 1
ATOM 2940 O O . GLU B 1 13 ? -18.75 -28.844 1.065 1 88.25 13 GLU B O 1
ATOM 2945 N N . VAL B 1 14 ? -18.422 -29.5 3.246 1 92.06 14 VAL B N 1
ATOM 2946 C CA . VAL B 1 14 ? -17.297 -30.344 2.865 1 92.06 14 VAL B CA 1
ATOM 2947 C C . VAL B 1 14 ? -17.781 -31.453 1.931 1 92.06 14 VAL B C 1
ATOM 2949 O O . VAL B 1 14 ? -18.781 -32.125 2.215 1 92.06 14 VAL B O 1
ATOM 2952 N N . LEU B 1 15 ? -17.141 -31.641 0.818 1 88.38 15 LEU B N 1
ATOM 2953 C CA . LEU B 1 15 ? -17.5 -32.688 -0.123 1 88.38 15 LEU B CA 1
ATOM 2954 C C . LEU B 1 15 ? -17.266 -34.062 0.498 1 88.38 15 LEU B C 1
ATOM 2956 O O . LEU B 1 15 ? -16.328 -34.25 1.286 1 88.38 15 LEU B O 1
ATOM 2960 N N . PRO B 1 16 ? -18.016 -35 0.084 1 88.5 16 PRO B N 1
ATOM 2961 C CA . PRO B 1 16 ? -17.938 -36.344 0.678 1 88.5 16 PRO B CA 1
ATOM 2962 C C . PRO B 1 16 ? -16.531 -36.969 0.553 1 88.5 16 PRO B C 1
ATOM 2964 O O . PRO B 1 16 ? -16.047 -37.594 1.492 1 88.5 16 PRO B O 1
ATOM 2967 N N . GLN B 1 17 ? -15.875 -36.75 -0.492 1 87.12 17 GLN B N 1
ATOM 2968 C CA . GLN B 1 17 ? -14.57 -37.344 -0.726 1 87.12 17 GLN B CA 1
ATOM 2969 C C . GLN B 1 17 ? -13.492 -36.656 0.109 1 87.12 17 GLN B C 1
ATOM 2971 O O . GLN B 1 17 ? -12.375 -37.188 0.235 1 87.12 17 GLN B O 1
ATOM 2976 N N . HIS B 1 18 ? -13.836 -35.531 0.696 1 90.12 18 HIS B N 1
ATOM 2977 C CA . HIS B 1 18 ? -12.844 -34.781 1.443 1 90.12 18 HIS B CA 1
ATOM 2978 C C . HIS B 1 18 ? -13.203 -34.719 2.924 1 90.12 18 HIS B C 1
ATOM 2980 O O . HIS B 1 18 ? -12.641 -33.906 3.668 1 90.12 18 HIS B O 1
ATOM 2986 N N . LYS B 1 19 ? -14.086 -35.469 3.352 1 91 19 LYS B N 1
ATOM 2987 C CA . LYS B 1 19 ? -14.555 -35.406 4.734 1 91 19 LYS B CA 1
ATOM 2988 C C . LYS B 1 19 ? -13.398 -35.625 5.711 1 91 19 LYS B C 1
ATOM 2990 O O . LYS B 1 19 ? -12.539 -36.5 5.492 1 91 19 LYS B O 1
ATOM 2995 N N . LEU B 1 20 ? -13.398 -34.875 6.766 1 94.06 20 LEU B N 1
ATOM 2996 C CA . LEU B 1 20 ? -12.367 -34.906 7.801 1 94.06 20 LEU B CA 1
ATOM 2997 C C . LEU B 1 20 ? -12.906 -35.562 9.07 1 94.06 20 LEU B C 1
ATOM 2999 O O . LEU B 1 20 ? -14.094 -35.469 9.375 1 94.06 20 LEU B O 1
ATOM 3003 N N . ASP B 1 21 ? -12.07 -36.281 9.766 1 94.69 21 ASP B N 1
ATOM 3004 C CA . ASP B 1 21 ? -12.375 -36.625 11.148 1 94.69 21 ASP B CA 1
ATOM 3005 C C . ASP B 1 21 ? -12.266 -35.438 12.078 1 94.69 21 ASP B C 1
ATOM 3007 O O . ASP B 1 21 ? -11.195 -35.188 12.633 1 94.69 21 ASP B O 1
ATOM 3011 N N . CYS B 1 22 ? -13.312 -34.844 12.336 1 94.69 22 CYS B N 1
ATOM 3012 C CA . CYS B 1 22 ? -13.312 -33.562 13.062 1 94.69 22 CYS B CA 1
ATOM 3013 C C . CYS B 1 22 ? -12.867 -33.781 14.508 1 94.69 22 CYS B C 1
ATOM 3015 O O . CYS B 1 22 ? -12.227 -32.875 15.086 1 94.69 22 CYS B O 1
ATOM 3017 N N . ARG B 1 23 ? -13.203 -34.844 15.047 1 94.19 23 ARG B N 1
ATOM 3018 C CA . ARG B 1 23 ? -12.805 -35.094 16.422 1 94.19 23 ARG B CA 1
ATOM 3019 C C . ARG B 1 23 ? -11.289 -35.219 16.547 1 94.19 23 ARG B C 1
ATOM 3021 O O . ARG B 1 23 ? -10.68 -34.594 17.422 1 94.19 23 ARG B O 1
ATOM 3028 N N . SER B 1 24 ? -10.773 -36 15.672 1 96.69 24 SER B N 1
ATOM 3029 C CA . SER B 1 24 ? -9.328 -36.188 15.656 1 96.69 24 SER B CA 1
ATOM 3030 C C . SER B 1 24 ? -8.617 -34.875 15.328 1 96.69 24 SER B C 1
ATOM 3032 O O . SER B 1 24 ? -7.602 -34.531 15.938 1 96.69 24 SER B O 1
ATOM 3034 N N . LEU B 1 25 ? -9.164 -34.188 14.367 1 97.38 25 LEU B N 1
ATOM 3035 C CA . LEU B 1 25 ? -8.594 -32.906 13.977 1 97.38 25 LEU B CA 1
ATOM 3036 C C . LEU B 1 25 ? -8.617 -31.922 15.148 1 97.38 25 LEU B C 1
ATOM 3038 O O . LEU B 1 25 ? -7.609 -31.281 15.438 1 97.38 25 LEU B O 1
ATOM 3042 N N . GLU B 1 26 ? -9.703 -31.812 15.742 1 95.62 26 GLU B N 1
ATOM 3043 C CA . GLU B 1 26 ? -9.867 -30.906 16.859 1 95.62 26 GLU B CA 1
ATOM 3044 C C . GLU B 1 26 ? -8.883 -31.219 17.984 1 95.62 26 GLU B C 1
ATOM 3046 O O . GLU B 1 26 ? -8.281 -30.312 18.562 1 95.62 26 GLU B O 1
ATOM 3051 N N . ALA B 1 27 ? -8.773 -32.469 18.328 1 95 27 ALA B N 1
ATOM 3052 C CA . ALA B 1 27 ? -7.844 -32.906 19.375 1 95 27 ALA B CA 1
ATOM 3053 C C . ALA B 1 27 ? -6.414 -32.531 19.016 1 95 27 ALA B C 1
ATOM 3055 O O . ALA B 1 27 ? -5.668 -32.031 19.875 1 95 27 ALA B O 1
ATOM 3056 N N . TYR B 1 28 ? -6.102 -32.75 17.812 1 97.12 28 TYR B N 1
ATOM 3057 C CA . TYR B 1 28 ? -4.754 -32.438 17.344 1 97.12 28 TYR B CA 1
ATOM 3058 C C . TYR B 1 28 ? -4.488 -30.953 17.422 1 97.12 28 TYR B C 1
ATOM 3060 O O . TYR B 1 28 ? -3.438 -30.516 17.891 1 97.12 28 TYR B O 1
ATOM 3068 N N . LEU B 1 29 ? -5.414 -30.125 16.922 1 97 29 LEU B N 1
ATOM 3069 C CA . LEU B 1 29 ? -5.25 -28.688 16.875 1 97 29 LEU B CA 1
ATOM 3070 C C . LEU B 1 29 ? -5.211 -28.109 18.297 1 97 29 LEU B C 1
ATOM 3072 O O . LEU B 1 29 ? -4.488 -27.141 18.562 1 97 29 LEU B O 1
ATOM 3076 N N . TYR B 1 30 ? -5.973 -28.672 19.156 1 94.31 30 TYR B N 1
ATOM 3077 C CA . TYR B 1 30 ? -5.977 -28.25 20.547 1 94.31 30 TYR B CA 1
ATOM 3078 C C . TYR B 1 30 ? -4.602 -28.422 21.172 1 94.31 30 TYR B C 1
ATOM 3080 O O . TYR B 1 30 ? -4.152 -27.594 21.953 1 94.31 30 TYR B O 1
ATOM 3088 N N . GLN B 1 31 ? -3.947 -29.469 20.844 1 94.56 31 GLN B N 1
ATOM 3089 C CA . GLN B 1 31 ? -2.646 -29.797 21.406 1 94.56 31 GLN B CA 1
ATOM 3090 C C . GLN B 1 31 ? -1.541 -28.938 20.812 1 94.56 31 GLN B C 1
ATOM 3092 O O . GLN B 1 31 ? -0.562 -28.609 21.484 1 94.56 31 GLN B O 1
ATOM 3097 N N . HIS B 1 32 ? -1.715 -28.531 19.578 1 95.81 32 HIS B N 1
ATOM 3098 C CA . HIS B 1 32 ? -0.548 -28.016 18.859 1 95.81 32 HIS B CA 1
ATOM 3099 C C . HIS B 1 32 ? -0.703 -26.531 18.547 1 95.81 32 HIS B C 1
ATOM 3101 O O . HIS B 1 32 ? 0.274 -25.859 18.219 1 95.81 32 HIS B O 1
ATOM 3107 N N . LEU B 1 33 ? -1.891 -26.016 18.672 1 94.44 33 LEU B N 1
ATOM 3108 C CA . LEU B 1 33 ? -2.111 -24.594 18.391 1 94.44 33 LEU B CA 1
ATOM 3109 C C . LEU B 1 33 ? -2.434 -23.828 19.672 1 94.44 33 LEU B C 1
ATOM 3111 O O . LEU B 1 33 ? -3.48 -24.047 20.281 1 94.44 33 LEU B O 1
ATOM 3115 N N . PRO B 1 34 ? -1.551 -23.078 20.203 1 86.38 34 PRO B N 1
ATOM 3116 C CA . PRO B 1 34 ? -1.724 -22.391 21.484 1 86.38 34 PRO B CA 1
ATOM 3117 C C . PRO B 1 34 ? -3.086 -21.719 21.625 1 86.38 34 PRO B C 1
ATOM 3119 O O . PRO B 1 34 ? -3.73 -21.812 22.672 1 86.38 34 PRO B O 1
ATOM 3122 N N . ASP B 1 35 ? -3.734 -21 20.625 1 86.38 35 ASP B N 1
ATOM 3123 C CA . ASP B 1 35 ? -4.941 -20.172 20.75 1 86.38 35 ASP B CA 1
ATOM 3124 C C . ASP B 1 35 ? -6.168 -20.953 20.266 1 86.38 35 ASP B C 1
ATOM 3126 O O . ASP B 1 35 ? -7.285 -20.422 20.281 1 86.38 35 ASP B O 1
ATOM 3130 N N . PHE B 1 36 ? -6.012 -22.156 20.125 1 91 36 PHE B N 1
ATOM 3131 C CA . PHE B 1 36 ? -7.125 -22.938 19.609 1 91 36 PHE B CA 1
ATOM 3132 C C . PHE B 1 36 ? -8.117 -23.281 20.719 1 91 36 PHE B C 1
ATOM 3134 O O . PHE B 1 36 ? -9.32 -23.391 20.469 1 91 36 PHE B O 1
ATOM 3141 N N . GLY B 1 37 ? -7.66 -23.375 22 1 81.81 37 GLY B N 1
ATOM 3142 C CA . GLY B 1 37 ? -8.484 -23.75 23.141 1 81.81 37 GLY B CA 1
ATOM 3143 C C . GLY B 1 37 ? -9 -22.547 23.922 1 81.81 37 GLY B C 1
ATOM 3144 O O . GLY B 1 37 ? -9.391 -22.672 25.078 1 81.81 37 GLY B O 1
ATOM 3145 N N . ALA B 1 38 ? -8.883 -21.391 23.297 1 82.69 38 ALA B N 1
ATOM 3146 C CA . ALA B 1 38 ? -9.312 -20.188 24 1 82.69 38 ALA B CA 1
ATOM 3147 C C . ALA B 1 38 ? -10.773 -20.281 24.422 1 82.69 38 ALA B C 1
ATOM 3149 O O . ALA B 1 38 ? -11.156 -19.828 25.5 1 82.69 38 ALA B O 1
ATOM 3150 N N . GLU B 1 39 ? -11.57 -20.922 23.469 1 87.12 39 GLU B N 1
ATOM 3151 C CA . GLU B 1 39 ? -12.961 -21.25 23.781 1 87.12 39 GLU B CA 1
ATOM 3152 C C . GLU B 1 39 ? -13.211 -22.75 23.703 1 87.12 39 GLU B C 1
ATOM 3154 O O . GLU B 1 39 ? -13.758 -23.25 22.719 1 87.12 39 GLU B O 1
ATOM 3159 N N . PRO B 1 40 ? -12.945 -23.406 24.75 1 83.44 40 PRO B N 1
ATOM 3160 C CA . PRO B 1 40 ? -12.984 -24.859 24.703 1 83.44 40 PRO B CA 1
ATOM 3161 C C . PRO B 1 40 ? -14.383 -25.406 24.406 1 83.44 40 PRO B C 1
ATOM 3163 O O . PRO B 1 40 ? -14.523 -26.469 23.797 1 83.44 40 PRO B O 1
ATOM 3166 N N . GLU B 1 41 ? -15.352 -24.641 24.797 1 89.06 41 GLU B N 1
ATOM 3167 C CA . GLU B 1 41 ? -16.719 -25.125 24.656 1 89.06 41 GLU B CA 1
ATOM 3168 C C . GLU B 1 41 ? -17.25 -24.891 23.25 1 89.06 41 GLU B C 1
ATOM 3170 O O . GLU B 1 41 ? -18.266 -25.469 22.844 1 89.06 41 GLU B O 1
ATOM 3175 N N . ALA B 1 42 ? -16.547 -24.047 22.562 1 91.25 42 ALA B N 1
ATOM 3176 C CA . ALA B 1 42 ? -17.016 -23.75 21.219 1 91.25 42 ALA B CA 1
ATOM 3177 C C . ALA B 1 42 ? -16.797 -24.938 20.281 1 91.25 42 ALA B C 1
ATOM 3179 O O . ALA B 1 42 ? -15.789 -25.641 20.375 1 91.25 42 ALA B O 1
ATOM 3180 N N . LYS B 1 43 ? -17.797 -25.188 19.453 1 91.81 43 LYS B N 1
ATOM 3181 C CA . LYS B 1 43 ? -17.703 -26.266 18.484 1 91.81 43 LYS B CA 1
ATOM 3182 C C . LYS B 1 43 ? -16.844 -25.859 17.281 1 91.81 43 LYS B C 1
ATOM 3184 O O . LYS B 1 43 ? -16.891 -24.719 16.844 1 91.81 43 LYS B O 1
ATOM 3189 N N . LEU B 1 44 ? -16.156 -26.812 16.766 1 94.75 44 LEU B N 1
ATOM 3190 C CA . LEU B 1 44 ? -15.391 -26.594 15.539 1 94.75 44 LEU B CA 1
ATOM 3191 C C . LEU B 1 44 ? -16.281 -26.703 14.312 1 94.75 44 LEU B C 1
ATOM 3193 O O . LEU B 1 44 ? -16.969 -27.719 14.133 1 94.75 44 LEU B O 1
ATOM 3197 N N . THR B 1 45 ? -16.328 -25.688 13.547 1 94.62 45 THR B N 1
ATOM 3198 C CA . THR B 1 45 ? -17.031 -25.703 12.281 1 94.62 45 THR B CA 1
ATOM 3199 C C . THR B 1 45 ? -16.062 -25.75 11.109 1 94.62 45 THR B C 1
ATOM 3201 O O . THR B 1 45 ? -15.047 -25.047 11.109 1 94.62 45 THR B O 1
ATOM 3204 N N . VAL B 1 46 ? -16.422 -26.625 10.117 1 95.38 46 VAL B N 1
ATOM 3205 C CA . VAL B 1 46 ? -15.547 -26.828 8.961 1 95.38 46 VAL B CA 1
ATOM 3206 C C . VAL B 1 46 ? -16.344 -26.594 7.676 1 95.38 46 VAL B C 1
ATOM 3208 O O . VAL B 1 46 ? -17.453 -27.125 7.52 1 95.38 46 VAL B O 1
ATOM 3211 N N . ALA B 1 47 ? -15.797 -25.703 6.816 1 94.75 47 ALA B N 1
ATOM 3212 C CA . ALA B 1 47 ? -16.312 -25.5 5.465 1 94.75 47 ALA B CA 1
ATOM 3213 C C . ALA B 1 47 ? -15.211 -25.656 4.426 1 94.75 47 ALA B C 1
ATOM 3215 O O . ALA B 1 47 ? -14.023 -25.531 4.746 1 94.75 47 ALA B O 1
ATOM 3216 N N . GLN B 1 48 ? -15.625 -26.047 3.275 1 93.69 48 GLN B N 1
ATOM 3217 C CA . GLN B 1 48 ? -14.648 -26.234 2.211 1 93.69 48 GLN B CA 1
ATOM 3218 C C . GLN B 1 48 ? -14.719 -25.109 1.183 1 93.69 48 GLN B C 1
ATOM 3220 O O . GLN B 1 48 ? -15.805 -24.734 0.747 1 93.69 48 GLN B O 1
ATOM 3225 N N . TYR B 1 49 ? -13.555 -24.578 0.828 1 90.31 49 TYR B N 1
ATOM 3226 C CA . TYR B 1 49 ? -13.492 -23.609 -0.256 1 90.31 49 TYR B CA 1
ATOM 3227 C C . TYR B 1 49 ? -13.719 -24.281 -1.605 1 90.31 49 TYR B C 1
ATOM 3229 O O . TYR B 1 49 ? -13.227 -25.375 -1.853 1 90.31 49 TYR B O 1
ATOM 3237 N N . ARG B 1 50 ? -14.43 -23.609 -2.49 1 81 50 ARG B N 1
ATOM 3238 C CA . ARG B 1 50 ? -14.766 -24.203 -3.781 1 81 50 ARG B CA 1
ATOM 3239 C C . ARG B 1 50 ? -13.711 -23.859 -4.828 1 81 50 ARG B C 1
ATOM 3241 O O . ARG B 1 50 ? -13.539 -24.594 -5.809 1 81 50 ARG B O 1
ATOM 3248 N N . SER B 1 51 ? -13.086 -22.75 -4.496 1 69.69 51 SER B N 1
ATOM 3249 C CA . SER B 1 51 ? -12.016 -22.375 -5.414 1 69.69 51 SER B CA 1
ATOM 3250 C C . SER B 1 51 ? -10.695 -23.031 -5.02 1 69.69 51 SER B C 1
ATOM 3252 O O . SER B 1 51 ? -10.477 -23.344 -3.85 1 69.69 51 SER B O 1
ATOM 3254 N N . GLY B 1 52 ? -9.836 -23.594 -5.887 1 60.78 52 GLY B N 1
ATOM 3255 C CA . GLY B 1 52 ? -8.555 -24.203 -5.578 1 60.78 52 GLY B CA 1
ATOM 3256 C C . GLY B 1 52 ? -8.609 -25.719 -5.496 1 60.78 52 GLY B C 1
ATOM 3257 O O . GLY B 1 52 ? -8.312 -26.297 -4.453 1 60.78 52 GLY B O 1
ATOM 3258 N N . GLN B 1 53 ? -8.875 -26.312 -6.496 1 62.16 53 GLN B N 1
ATOM 3259 C CA . GLN B 1 53 ? -9.359 -27.688 -6.523 1 62.16 53 GLN B CA 1
ATOM 3260 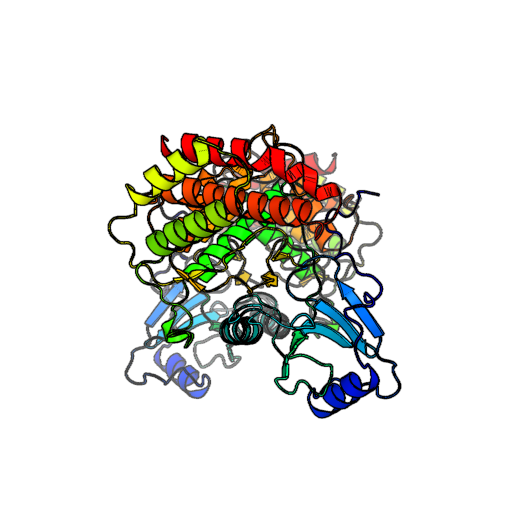C C . GLN B 1 53 ? -8.203 -28.688 -6.441 1 62.16 53 GLN B C 1
ATOM 3262 O O . GLN B 1 53 ? -8.406 -29.859 -6.152 1 62.16 53 GLN B O 1
ATOM 3267 N N . SER B 1 54 ? -7.004 -28.141 -6.562 1 75.62 54 SER B N 1
ATOM 3268 C CA . SER B 1 54 ? -5.938 -29.141 -6.582 1 75.62 54 SER B CA 1
ATOM 3269 C C . SER B 1 54 ? -5.68 -29.703 -5.188 1 75.62 54 SER B C 1
ATOM 3271 O O . SER B 1 54 ? -5.711 -30.922 -4.992 1 75.62 54 SER B O 1
ATOM 3273 N N . ASN B 1 55 ? -5.449 -28.891 -4.262 1 88.81 55 ASN B N 1
ATOM 3274 C CA . ASN B 1 55 ? -5.34 -29.25 -2.852 1 88.81 55 ASN B CA 1
ATOM 3275 C C . ASN B 1 55 ? -6.516 -28.703 -2.041 1 88.81 55 ASN B C 1
ATOM 3277 O O . ASN B 1 55 ? -6.672 -27.484 -1.905 1 88.81 55 ASN B O 1
ATOM 3281 N N . PRO B 1 56 ? -7.324 -29.688 -1.573 1 92.81 56 PRO B N 1
ATOM 3282 C CA . PRO B 1 56 ? -8.5 -29.234 -0.834 1 92.81 56 PRO B CA 1
ATOM 3283 C C . PRO B 1 56 ? -8.156 -28.25 0.286 1 92.81 56 PRO B C 1
ATOM 3285 O O . PRO B 1 56 ? -7.18 -28.469 1.013 1 92.81 56 PRO B O 1
ATOM 3288 N N . THR B 1 57 ? -8.898 -27.25 0.387 1 95 57 THR B N 1
ATOM 3289 C CA . THR B 1 57 ? -8.695 -26.172 1.354 1 95 57 THR B CA 1
ATOM 3290 C C . THR B 1 57 ? -9.961 -25.922 2.168 1 95 57 THR B C 1
ATOM 3292 O O . THR B 1 57 ? -11.062 -25.922 1.619 1 95 57 THR B O 1
ATOM 3295 N N . PHE B 1 58 ? -9.789 -25.703 3.484 1 95.88 58 PHE B N 1
ATOM 3296 C CA . PHE B 1 58 ? -10.938 -25.656 4.379 1 95.88 58 PHE B CA 1
ATOM 3297 C C . PHE B 1 58 ? -10.883 -24.422 5.277 1 95.88 58 PHE B C 1
ATOM 3299 O O . PHE B 1 58 ? -9.805 -24.031 5.727 1 95.88 58 PHE B O 1
ATOM 3306 N N . TYR B 1 59 ? -12.039 -23.906 5.445 1 95.69 59 TYR B N 1
ATOM 3307 C CA . TYR B 1 59 ? -12.273 -22.891 6.477 1 95.69 59 TYR B CA 1
ATOM 3308 C C . TYR B 1 59 ? -12.586 -23.547 7.816 1 95.69 59 TYR B C 1
ATOM 3310 O O . TYR B 1 59 ? -13.508 -24.375 7.91 1 95.69 59 TYR B O 1
ATOM 3318 N N . LEU B 1 60 ? -11.828 -23.219 8.875 1 96.12 60 LEU B N 1
ATOM 3319 C CA . LEU B 1 60 ? -12.039 -23.734 10.219 1 96.12 60 LEU B CA 1
ATOM 3320 C C . LEU B 1 60 ? -12.398 -22.609 11.18 1 96.12 60 LEU B C 1
ATOM 3322 O O . LEU B 1 60 ? -11.703 -21.594 11.25 1 96.12 60 LEU B O 1
ATOM 3326 N N . GLN B 1 61 ? -13.414 -22.797 11.906 1 95.31 61 GLN B N 1
ATOM 3327 C CA . GLN B 1 61 ? -13.797 -21.812 12.914 1 95.31 61 GLN B CA 1
ATOM 3328 C C . GLN B 1 61 ? -13.992 -22.469 14.273 1 95.31 61 GLN B C 1
ATOM 3330 O O . GLN B 1 61 ? -14.727 -23.453 14.398 1 95.31 61 GLN B O 1
ATOM 3335 N N . LYS B 1 62 ? -13.336 -22 15.289 1 94.56 62 LYS B N 1
ATOM 3336 C CA . LYS B 1 62 ? -13.461 -22.375 16.688 1 94.56 62 LYS B CA 1
ATOM 3337 C C . LYS B 1 62 ? -13.672 -21.156 17.578 1 94.56 62 LYS B C 1
ATOM 3339 O O . LYS B 1 62 ? -12.703 -20.516 17.984 1 94.56 62 LYS B O 1
ATOM 3344 N N . GLY B 1 63 ? -14.914 -20.906 17.844 1 92.31 63 GLY B N 1
ATOM 3345 C CA . GLY B 1 63 ? -15.219 -19.641 18.5 1 92.31 63 GLY B CA 1
ATOM 3346 C C . GLY B 1 63 ? -14.914 -18.438 17.641 1 92.31 63 GLY B C 1
ATOM 3347 O O . GLY B 1 63 ? -15.375 -18.328 16.516 1 92.31 63 GLY B O 1
ATOM 3348 N N . PHE B 1 64 ? -14.062 -17.562 18.125 1 90.75 64 PHE B N 1
ATOM 3349 C CA . PHE B 1 64 ? -13.742 -16.359 17.391 1 90.75 64 PHE B CA 1
ATOM 3350 C C . PHE B 1 64 ? -12.508 -16.562 16.516 1 90.75 64 PHE B C 1
ATOM 3352 O O . PHE B 1 64 ? -12.18 -15.719 15.68 1 90.75 64 PHE B O 1
ATOM 3359 N N . GLN B 1 65 ? -11.93 -17.688 16.703 1 93.06 65 GLN B N 1
ATOM 3360 C CA . GLN B 1 65 ? -10.727 -17.969 15.938 1 93.06 65 GLN B CA 1
ATOM 3361 C C . GLN B 1 65 ? -11.062 -18.625 14.602 1 93.06 65 GLN B C 1
ATOM 3363 O O . GLN B 1 65 ? -11.969 -19.453 14.523 1 93.06 65 GLN B O 1
ATOM 3368 N N . VAL B 1 66 ? -10.414 -18.156 13.578 1 95.38 66 VAL B N 1
ATOM 3369 C CA . VAL B 1 66 ? -10.617 -18.688 12.234 1 95.38 66 VAL B CA 1
ATOM 3370 C C . VAL B 1 66 ? -9.273 -19.109 11.648 1 95.38 66 VAL B C 1
ATOM 3372 O O . VAL B 1 66 ? -8.266 -18.422 11.812 1 95.38 66 VAL B O 1
ATOM 3375 N N . TYR B 1 67 ? -9.273 -20.266 10.992 1 96.44 67 TYR B N 1
ATOM 3376 C CA . TYR B 1 67 ? -8.078 -20.812 10.375 1 96.44 67 TYR B CA 1
ATOM 3377 C C . TYR B 1 67 ? -8.375 -21.328 8.969 1 96.44 67 TYR B C 1
ATOM 3379 O O . TYR B 1 67 ? -9.539 -21.453 8.586 1 96.44 67 TYR B O 1
ATOM 3387 N N . VAL B 1 68 ? -7.328 -21.562 8.258 1 97.19 68 VAL B N 1
ATOM 3388 C CA . VAL B 1 68 ? -7.426 -22.234 6.961 1 97.19 68 VAL B CA 1
ATOM 3389 C C . VAL B 1 68 ? -6.559 -23.5 6.965 1 97.19 68 VAL B C 1
ATOM 3391 O O . VAL B 1 68 ? -5.398 -23.453 7.391 1 97.19 68 VAL B O 1
ATOM 3394 N N . LEU B 1 69 ? -7.18 -24.547 6.582 1 97.38 69 LEU B N 1
ATOM 3395 C CA . LEU B 1 69 ? -6.48 -25.812 6.48 1 97.38 69 LEU B CA 1
ATOM 3396 C C . LEU B 1 69 ? -6.348 -26.25 5.027 1 97.38 69 LEU B C 1
ATOM 3398 O O . LEU B 1 69 ? -7.324 -26.219 4.273 1 97.38 69 LEU B O 1
ATOM 3402 N N . ARG B 1 70 ? -5.176 -26.562 4.625 1 96.81 70 ARG B N 1
ATOM 3403 C CA . ARG B 1 70 ? -4.887 -27.094 3.297 1 96.81 70 ARG B CA 1
ATOM 3404 C C . ARG B 1 70 ? -4.273 -28.484 3.389 1 96.81 70 ARG B C 1
ATOM 3406 O O . ARG B 1 70 ? -3.371 -28.719 4.195 1 96.81 70 ARG B O 1
ATOM 3413 N N . LYS B 1 71 ? -4.805 -29.453 2.619 1 95.44 71 LYS B N 1
ATOM 3414 C CA . LYS B 1 71 ? -4.328 -30.828 2.771 1 95.44 71 LYS B CA 1
ATOM 3415 C C . LYS B 1 71 ? -4.102 -31.484 1.414 1 95.44 71 LYS B C 1
ATOM 3417 O O . LYS B 1 71 ? -4.609 -31 0.396 1 95.44 71 LYS B O 1
ATOM 3422 N N . LYS B 1 72 ? -3.355 -32.562 1.433 1 93.75 72 LYS B N 1
ATOM 3423 C CA . LYS B 1 72 ? -3.252 -33.406 0.251 1 93.75 72 LYS B CA 1
ATOM 3424 C C . LYS B 1 72 ? -4.582 -34.094 -0.05 1 93.75 72 LYS B C 1
ATOM 3426 O O . LYS B 1 72 ? -5.34 -34.406 0.866 1 93.75 72 LYS B O 1
ATOM 3431 N N . PRO B 1 73 ? -4.887 -34.219 -1.377 1 90.06 73 PRO B N 1
ATOM 3432 C CA . PRO B 1 73 ? -6.082 -35 -1.693 1 90.06 73 PRO B CA 1
ATOM 3433 C C . PRO B 1 73 ? -5.961 -36.469 -1.265 1 90.06 73 PRO B C 1
ATOM 3435 O O . PRO B 1 73 ? -4.848 -36.969 -1.082 1 90.06 73 PRO B O 1
ATOM 3438 N N . PRO B 1 74 ? -7.148 -37.062 -1.059 1 87.81 74 PRO B N 1
ATOM 3439 C CA . PRO B 1 74 ? -7.109 -38.469 -0.671 1 87.81 74 PRO B CA 1
ATOM 3440 C C . PRO B 1 74 ? -6.707 -39.406 -1.823 1 87.81 74 PRO B C 1
ATOM 3442 O O . PRO B 1 74 ? -6.734 -39 -2.984 1 87.81 74 PRO B O 1
ATOM 3445 N N . GLY B 1 75 ? -6.25 -40.594 -1.458 1 83.12 75 GLY B N 1
ATOM 3446 C CA . GLY B 1 75 ? -5.984 -41.594 -2.475 1 83.12 75 GLY B CA 1
ATOM 3447 C C . GLY B 1 75 ? -4.516 -41.719 -2.84 1 83.12 75 GLY B C 1
ATOM 3448 O O . GLY B 1 75 ? -3.66 -41.125 -2.174 1 83.12 75 GLY B O 1
ATOM 3449 N N . LEU B 1 76 ? -4.293 -42.531 -3.859 1 78.88 76 LEU B N 1
ATOM 3450 C CA . LEU B 1 76 ? -2.938 -42.719 -4.367 1 78.88 76 LEU B CA 1
ATOM 3451 C C . LEU B 1 76 ? -2.52 -41.562 -5.262 1 78.88 76 LEU B C 1
ATOM 3453 O O . LEU B 1 76 ? -3.217 -41.25 -6.227 1 78.88 76 LEU B O 1
ATOM 3457 N N . LEU B 1 77 ? -1.529 -40.906 -4.84 1 77.44 77 LEU B N 1
ATOM 3458 C CA . LEU B 1 77 ? -1.047 -39.719 -5.574 1 77.44 77 LEU B CA 1
ATOM 3459 C C . LEU B 1 77 ? 0.248 -40.062 -6.312 1 77.44 77 LEU B C 1
ATOM 3461 O O . LEU B 1 77 ? 1.022 -40.906 -5.875 1 77.44 77 LEU B O 1
ATOM 3465 N N . LEU B 1 78 ? 0.358 -39.375 -7.496 1 73.44 78 LEU B N 1
ATOM 3466 C CA . LEU B 1 78 ? 1.623 -39.469 -8.219 1 73.44 78 LEU B CA 1
ATOM 3467 C C . LEU B 1 78 ? 2.768 -38.906 -7.391 1 73.44 78 LEU B C 1
ATOM 3469 O O . LEU B 1 78 ? 2.561 -37.969 -6.594 1 73.44 78 LEU B O 1
ATOM 3473 N N . PRO B 1 79 ? 3.93 -39.531 -7.727 1 71.31 79 PRO B N 1
ATOM 3474 C CA . PRO B 1 79 ? 5.086 -38.969 -7.012 1 71.31 79 PRO B CA 1
ATOM 3475 C C . PRO B 1 79 ? 5.285 -37.469 -7.27 1 71.31 79 PRO B C 1
ATOM 3477 O O . PRO B 1 79 ? 5.082 -37 -8.391 1 71.31 79 PRO B O 1
ATOM 3480 N N . LYS B 1 80 ? 5.496 -36.688 -6.258 1 73.56 80 LYS B N 1
ATOM 3481 C CA . LYS B 1 80 ? 5.859 -35.25 -6.32 1 73.56 80 LYS B CA 1
ATOM 3482 C C . LYS B 1 80 ? 4.633 -34.375 -6.578 1 73.56 80 LYS B C 1
ATOM 3484 O O . LYS B 1 80 ? 4.762 -33.188 -6.824 1 73.56 80 LYS B O 1
ATOM 3489 N N . ALA B 1 81 ? 3.596 -35.125 -6.621 1 77.5 81 ALA B N 1
ATOM 3490 C CA . ALA B 1 81 ? 2.375 -34.344 -6.766 1 77.5 81 ALA B CA 1
ATOM 3491 C C . ALA B 1 81 ? 1.883 -33.844 -5.414 1 77.5 81 ALA B C 1
ATOM 3493 O O . ALA B 1 81 ? 2.223 -34.406 -4.371 1 77.5 81 ALA B O 1
ATOM 3494 N N . HIS B 1 82 ? 1.239 -32.75 -5.402 1 85.88 82 HIS B N 1
ATOM 3495 C CA . HIS B 1 82 ? 0.557 -32.188 -4.23 1 85.88 82 HIS B CA 1
ATOM 3496 C C . HIS B 1 82 ? 1.525 -32 -3.068 1 85.88 82 HIS B C 1
ATOM 3498 O O . HIS B 1 82 ? 1.27 -32.469 -1.957 1 85.88 82 HIS B O 1
ATOM 3504 N N . LYS B 1 83 ? 2.58 -31.344 -3.361 1 90.19 83 LYS B N 1
ATOM 3505 C CA . LYS B 1 83 ? 3.635 -31.125 -2.375 1 90.19 83 LYS B CA 1
ATOM 3506 C C . LYS B 1 83 ? 3.283 -29.969 -1.438 1 90.19 83 LYS B C 1
ATOM 3508 O O . LYS B 1 83 ? 3.939 -28.922 -1.456 1 90.19 83 LYS B O 1
ATOM 3513 N N . ILE B 1 84 ? 2.416 -30.234 -0.498 1 94.56 84 ILE B N 1
ATOM 3514 C CA . ILE B 1 84 ? 1.938 -29.172 0.374 1 94.56 84 ILE B CA 1
ATOM 3515 C C . ILE B 1 84 ? 3.02 -28.812 1.393 1 94.56 84 ILE B C 1
ATOM 3517 O O . ILE B 1 84 ? 2.986 -27.734 1.989 1 94.56 84 ILE B O 1
ATOM 3521 N N . ASP B 1 85 ? 3.965 -29.75 1.603 1 95.06 85 ASP B N 1
ATOM 3522 C CA . ASP B 1 85 ? 5.105 -29.453 2.457 1 95.06 85 ASP B CA 1
ATOM 3523 C C . ASP B 1 85 ? 5.938 -28.297 1.875 1 95.06 85 ASP B C 1
ATOM 3525 O O . ASP B 1 85 ? 6.426 -27.453 2.611 1 95.06 85 ASP B O 1
ATOM 3529 N N . ARG B 1 86 ? 6.062 -28.281 0.573 1 95.75 86 ARG B N 1
ATOM 3530 C CA . ARG B 1 86 ? 6.781 -27.219 -0.113 1 95.75 86 ARG B CA 1
ATOM 3531 C C . ARG B 1 86 ? 6.035 -25.891 0.01 1 95.75 86 ARG B C 1
ATOM 3533 O O . ARG B 1 86 ? 6.652 -24.844 0.192 1 95.75 86 ARG B O 1
ATOM 3540 N N . GLU B 1 87 ? 4.746 -26 -0.105 1 96.75 87 GLU B N 1
ATOM 3541 C CA . GLU B 1 87 ? 3.945 -24.797 0.07 1 96.75 87 GLU B CA 1
ATOM 3542 C C . GLU B 1 87 ? 4.164 -24.188 1.452 1 96.75 87 GLU B C 1
ATOM 3544 O O . GLU B 1 87 ? 4.363 -22.984 1.577 1 96.75 87 GLU B O 1
ATOM 3549 N N . PHE B 1 88 ? 4.109 -25.047 2.408 1 97.94 88 PHE B N 1
ATOM 3550 C CA . PHE B 1 88 ? 4.305 -24.594 3.781 1 97.94 88 PHE B CA 1
ATOM 3551 C C . PHE B 1 88 ? 5.699 -24 3.969 1 97.94 88 PHE B C 1
ATOM 3553 O O . PHE B 1 88 ? 5.859 -22.953 4.605 1 97.94 88 PHE B O 1
ATOM 3560 N N . GLN B 1 89 ? 6.656 -24.625 3.436 1 97.56 89 GLN B N 1
ATOM 3561 C CA . GLN B 1 89 ? 8.047 -24.203 3.553 1 97.56 89 GLN B CA 1
ATOM 3562 C C . GLN B 1 89 ? 8.25 -22.797 2.99 1 97.56 89 GLN B C 1
ATOM 3564 O O . GLN B 1 89 ? 8.844 -21.938 3.645 1 97.56 89 GLN B O 1
ATOM 3569 N N . VAL B 1 90 ? 7.809 -22.562 1.812 1 98.44 90 VAL B N 1
ATOM 3570 C CA . VAL B 1 90 ? 8.023 -21.281 1.159 1 98.44 90 VAL B CA 1
ATOM 3571 C C . VAL B 1 90 ? 7.227 -20.188 1.88 1 98.44 90 VAL B C 1
ATOM 3573 O O . VAL B 1 90 ? 7.699 -19.062 2.029 1 98.44 90 VAL B O 1
ATOM 3576 N N . GLN B 1 91 ? 6.031 -20.484 2.314 1 98.44 91 GLN B N 1
ATOM 3577 C CA . GLN B 1 91 ? 5.227 -19.531 3.049 1 98.44 91 GLN B CA 1
ATOM 3578 C C . GLN B 1 91 ? 5.902 -19.125 4.355 1 98.44 91 GLN B C 1
ATOM 3580 O O . GLN B 1 91 ? 5.891 -17.953 4.734 1 98.44 91 GLN B O 1
ATOM 3585 N N . LYS B 1 92 ? 6.449 -20.062 5.008 1 98.31 92 LYS B N 1
ATOM 3586 C CA . LYS B 1 92 ? 7.168 -19.797 6.25 1 98.31 92 LYS B CA 1
ATOM 3587 C C . LYS B 1 92 ? 8.352 -18.859 6.008 1 98.31 92 LYS B C 1
ATOM 3589 O O . LYS B 1 92 ? 8.547 -17.891 6.75 1 98.31 92 LYS B O 1
ATOM 3594 N N . ALA B 1 93 ? 9.094 -19.125 4.992 1 98.44 93 ALA B N 1
ATOM 3595 C CA . ALA B 1 93 ? 10.242 -18.281 4.641 1 98.44 93 ALA B CA 1
ATOM 3596 C C . ALA B 1 93 ? 9.805 -16.859 4.309 1 98.44 93 ALA B C 1
ATOM 3598 O O . ALA B 1 93 ? 10.398 -15.898 4.793 1 98.44 93 ALA B O 1
ATOM 3599 N N . LEU B 1 94 ? 8.797 -16.766 3.502 1 98.75 94 LEU B N 1
ATOM 3600 C CA . LEU B 1 94 ? 8.305 -15.461 3.066 1 98.75 94 LEU B CA 1
ATOM 3601 C C . LEU B 1 94 ? 7.742 -14.672 4.242 1 98.75 94 LEU B C 1
ATOM 3603 O O . LEU B 1 94 ? 8.008 -13.477 4.379 1 98.75 94 LEU B O 1
ATOM 3607 N N . PHE B 1 95 ? 6.992 -15.336 5.082 1 98.5 95 PHE B N 1
ATOM 3608 C CA . PHE B 1 95 ? 6.414 -14.672 6.246 1 98.5 95 PHE B CA 1
ATOM 3609 C C . PHE B 1 95 ? 7.504 -14.125 7.16 1 98.5 95 PHE B C 1
ATOM 3611 O O . PHE B 1 95 ? 7.359 -13.047 7.727 1 98.5 95 PHE B O 1
ATOM 3618 N N . SER B 1 96 ? 8.547 -14.805 7.301 1 97.75 96 SER B N 1
ATOM 3619 C CA . SER B 1 96 ? 9.625 -14.453 8.227 1 97.75 96 SER B CA 1
ATOM 3620 C C . SER B 1 96 ? 10.273 -13.125 7.832 1 97.75 96 SER B C 1
ATOM 3622 O O . SER B 1 96 ? 10.852 -12.438 8.68 1 97.75 96 SER B O 1
ATOM 3624 N N . ILE B 1 97 ? 10.172 -12.734 6.594 1 97.38 97 ILE B N 1
ATOM 3625 C CA . ILE B 1 97 ? 10.82 -11.5 6.168 1 97.38 97 ILE B CA 1
ATOM 3626 C C . ILE B 1 97 ? 9.766 -10.43 5.902 1 97.38 97 ILE B C 1
ATOM 3628 O O . ILE B 1 97 ? 10.07 -9.375 5.34 1 97.38 97 ILE B O 1
ATOM 3632 N N . GLY B 1 98 ? 8.547 -10.758 6.172 1 96.75 98 GLY B N 1
ATOM 3633 C CA . GLY B 1 98 ? 7.496 -9.75 6.117 1 96.75 98 GLY B CA 1
ATOM 3634 C C . GLY B 1 98 ? 6.797 -9.688 4.773 1 96.75 98 GLY B C 1
ATOM 3635 O O . GLY B 1 98 ? 6.023 -8.766 4.512 1 96.75 98 GLY B O 1
ATOM 3636 N N . PHE B 1 99 ? 7.094 -10.602 3.812 1 98.25 99 PHE B N 1
ATOM 3637 C CA . PHE B 1 99 ? 6.328 -10.688 2.576 1 98.25 99 PHE B CA 1
ATOM 3638 C C . PHE B 1 99 ? 4.883 -11.078 2.859 1 98.25 99 PHE B C 1
ATOM 3640 O O . PHE B 1 99 ? 4.621 -11.906 3.732 1 98.25 99 PHE B O 1
ATOM 3647 N N . PRO B 1 100 ? 3.912 -10.469 2.133 1 98.56 100 PRO B N 1
ATOM 3648 C CA . PRO B 1 100 ? 2.508 -10.711 2.471 1 98.56 100 PRO B CA 1
ATOM 3649 C C . PRO B 1 100 ? 2.041 -12.117 2.09 1 98.56 100 PRO B C 1
ATOM 3651 O O . PRO B 1 100 ? 1.674 -12.359 0.938 1 98.56 100 PRO B O 1
ATOM 3654 N N . VAL B 1 101 ? 1.967 -12.961 3.047 1 98.81 101 VAL B N 1
ATOM 3655 C CA . VAL B 1 101 ? 1.375 -14.297 2.98 1 98.81 101 VAL B CA 1
ATOM 3656 C C . VAL B 1 101 ? 0.645 -14.602 4.285 1 98.81 101 VAL B C 1
ATOM 3658 O O . VAL B 1 101 ? 0.901 -13.969 5.312 1 98.81 101 VAL B O 1
ATOM 3661 N N . PRO B 1 102 ? -0.359 -15.523 4.203 1 98.44 102 PRO B N 1
ATOM 3662 C CA . PRO B 1 102 ? -0.931 -15.93 5.488 1 98.44 102 PRO B CA 1
ATOM 3663 C C . PRO B 1 102 ? 0.117 -16.484 6.453 1 98.44 102 PRO B C 1
ATOM 3665 O O . PRO B 1 102 ? 1.032 -17.188 6.035 1 98.44 102 PRO B O 1
ATOM 3668 N N . LYS B 1 103 ? 0.01 -16.172 7.652 1 98.12 103 LYS B N 1
ATOM 3669 C CA . LYS B 1 103 ? 0.919 -16.719 8.656 1 98.12 103 LYS B CA 1
ATOM 3670 C C . LYS B 1 103 ? 0.806 -18.234 8.742 1 98.12 103 LYS B C 1
ATOM 3672 O O . LYS B 1 103 ? -0.263 -18.766 9.047 1 98.12 103 LYS B O 1
ATOM 3677 N N . PRO B 1 104 ? 1.895 -18.922 8.492 1 98.31 104 PRO B N 1
ATOM 3678 C CA . PRO B 1 104 ? 1.866 -20.375 8.711 1 98.31 104 PRO B CA 1
ATOM 3679 C C . PRO B 1 104 ? 1.838 -20.75 10.188 1 98.31 104 PRO B C 1
ATOM 3681 O O . PRO B 1 104 ? 2.6 -20.188 10.984 1 98.31 104 PRO B O 1
ATOM 3684 N N . LEU B 1 105 ? 0.991 -21.672 10.539 1 98 105 LEU B N 1
ATOM 3685 C CA . LEU B 1 105 ? 0.819 -21.953 11.961 1 98 105 LEU B CA 1
ATOM 3686 C C . LEU B 1 105 ? 1.378 -23.328 12.312 1 98 105 LEU B C 1
ATOM 3688 O O . LEU B 1 105 ? 2.098 -23.469 13.305 1 98 105 LEU B O 1
ATOM 3692 N N . LEU B 1 106 ? 1.038 -24.328 11.469 1 97.44 106 LEU B N 1
ATOM 3693 C CA . LEU B 1 106 ? 1.556 -25.656 11.773 1 97.44 106 LEU B CA 1
ATOM 3694 C C . LEU B 1 106 ? 1.49 -26.547 10.539 1 97.44 106 LEU B C 1
ATOM 3696 O O . LEU B 1 106 ? 0.646 -26.359 9.664 1 97.44 106 LEU B O 1
ATOM 3700 N N . TYR B 1 107 ? 2.4 -27.516 10.5 1 98.25 107 TYR B N 1
ATOM 3701 C CA . TYR B 1 107 ? 2.436 -28.578 9.508 1 98.25 107 TYR B CA 1
ATOM 3702 C C . TYR B 1 107 ? 2.305 -29.938 10.172 1 98.25 107 TYR B C 1
ATOM 3704 O O . TYR B 1 107 ? 2.992 -30.234 11.156 1 98.25 107 TYR B O 1
ATOM 3712 N N . CYS B 1 108 ? 1.392 -30.75 9.672 1 98.25 108 CYS B N 1
ATOM 3713 C CA . CYS B 1 108 ? 1.19 -32.094 10.195 1 98.25 108 CYS B CA 1
ATOM 3714 C C . CYS B 1 108 ? 1.548 -33.156 9.156 1 98.25 108 CYS B C 1
ATOM 3716 O O . CYS B 1 108 ? 0.839 -33.312 8.164 1 98.25 108 CYS B O 1
ATOM 3718 N N . SER B 1 109 ? 2.576 -33.906 9.461 1 96.5 109 SER B N 1
ATOM 3719 C CA . SER B 1 109 ? 2.971 -35 8.57 1 96.5 109 SER B CA 1
ATOM 3720 C C . SER B 1 109 ? 2.311 -36.312 8.977 1 96.5 109 SER B C 1
ATOM 3722 O O . SER B 1 109 ? 2.412 -37.312 8.258 1 96.5 109 SER B O 1
ATOM 3724 N N . ASP B 1 110 ? 1.659 -36.344 10.102 1 96.38 110 ASP B N 1
ATOM 3725 C CA . ASP B 1 110 ? 0.997 -37.531 10.625 1 96.38 110 ASP B CA 1
ATOM 3726 C C . ASP B 1 110 ? -0.324 -37.781 9.906 1 96.38 110 ASP B C 1
ATOM 3728 O O . ASP B 1 110 ? -1.34 -37.156 10.219 1 96.38 110 ASP B O 1
ATOM 3732 N N . THR B 1 111 ? -0.402 -38.812 9.078 1 95 111 THR B N 1
ATOM 3733 C CA . THR B 1 111 ? -1.566 -39.062 8.242 1 95 111 THR B CA 1
ATOM 3734 C C . THR B 1 111 ? -2.68 -39.719 9.047 1 95 111 THR B C 1
ATOM 3736 O O . THR B 1 111 ? -3.805 -39.844 8.562 1 95 111 THR B O 1
ATOM 3739 N N . SER B 1 112 ? -2.469 -40.062 10.227 1 95.56 112 SER B N 1
ATOM 3740 C CA . SER B 1 112 ? -3.494 -40.719 11.039 1 95.56 112 SER B CA 1
ATOM 3741 C C . SER B 1 112 ? -4.496 -39.688 11.578 1 95.56 112 SER B C 1
ATOM 3743 O O . SER B 1 112 ? -5.578 -40.062 12.039 1 95.56 112 SER B O 1
ATOM 3745 N N . VAL B 1 113 ? -4.141 -38.469 11.523 1 96.94 113 VAL B N 1
ATOM 3746 C CA . VAL B 1 113 ? -4.996 -37.438 12.102 1 96.94 113 VAL B CA 1
ATOM 3747 C C . VAL B 1 113 ? -6.246 -37.281 11.242 1 96.94 113 VAL B C 1
ATOM 3749 O O . VAL B 1 113 ? -7.367 -37.469 11.719 1 96.94 113 VAL B O 1
ATOM 3752 N N . ILE B 1 114 ? -6.008 -37 9.961 1 96.62 114 ILE B N 1
ATOM 3753 C CA . ILE B 1 114 ? -7.191 -36.781 9.141 1 96.62 114 ILE B CA 1
ATOM 3754 C C . ILE B 1 114 ? -7.043 -37.562 7.82 1 96.62 114 ILE B C 1
ATOM 3756 O O . ILE B 1 114 ? -7.754 -37.281 6.852 1 96.62 114 ILE B O 1
ATOM 3760 N N . GLY B 1 115 ? -6.082 -38.375 7.695 1 94.62 115 GLY B N 1
ATOM 3761 C CA . GLY B 1 115 ? -5.945 -39.25 6.531 1 94.62 115 GLY B CA 1
ATOM 3762 C C . GLY B 1 115 ? -4.801 -38.844 5.621 1 94.62 115 GLY B C 1
ATOM 3763 O O . GLY B 1 115 ? -4.234 -39.688 4.918 1 94.62 115 GLY B O 1
ATOM 3764 N N . THR B 1 116 ? -4.508 -37.562 5.555 1 95.12 116 THR B N 1
ATOM 3765 C CA . THR B 1 116 ? -3.422 -37.031 4.734 1 95.12 116 THR B CA 1
ATOM 3766 C C . THR B 1 116 ? -2.676 -35.938 5.469 1 95.12 116 THR B C 1
ATOM 3768 O O . THR B 1 116 ? -3.148 -35.438 6.488 1 95.12 116 THR B O 1
ATOM 3771 N N . GLU B 1 117 ? -1.47 -35.594 4.887 1 95.94 117 GLU B N 1
ATOM 3772 C CA . GLU B 1 117 ? -0.736 -34.438 5.43 1 95.94 117 GLU B CA 1
ATOM 3773 C C . GLU B 1 117 ? -1.501 -33.156 5.215 1 95.94 117 GLU B C 1
ATOM 3775 O O . GLU B 1 117 ? -2.248 -33 4.246 1 95.94 117 GLU B O 1
ATOM 3780 N N . PHE B 1 118 ? -1.274 -32.25 6.152 1 97.56 118 PHE B N 1
ATOM 3781 C CA . PHE B 1 118 ? -1.935 -30.953 6.02 1 97.56 118 PHE B CA 1
ATOM 3782 C C . PHE B 1 118 ? -1.151 -29.859 6.746 1 97.56 118 PHE B C 1
ATOM 3784 O O . PHE B 1 118 ? -0.229 -30.156 7.508 1 97.56 118 PHE B O 1
ATOM 3791 N N . TYR B 1 119 ? -1.431 -28.625 6.395 1 98.31 119 TYR B N 1
ATOM 3792 C CA . TYR B 1 119 ? -0.943 -27.5 7.195 1 98.31 119 TYR B CA 1
ATOM 3793 C C . TYR B 1 119 ? -2.055 -26.5 7.457 1 98.31 119 TYR B C 1
ATOM 3795 O O . TYR B 1 119 ? -3.086 -26.516 6.781 1 98.31 119 TYR B O 1
ATOM 3803 N N . VAL B 1 120 ? -1.855 -25.75 8.531 1 98.06 120 VAL B N 1
ATOM 3804 C CA . VAL B 1 120 ? -2.816 -24.734 8.969 1 98.06 120 VAL B CA 1
ATOM 3805 C C . VAL B 1 120 ? -2.17 -23.359 8.922 1 98.06 120 VAL B C 1
ATOM 3807 O O . VAL B 1 120 ? -1.009 -23.188 9.305 1 98.06 120 VAL B O 1
ATOM 3810 N N . MET B 1 121 ? -2.932 -22.422 8.391 1 98.25 121 MET B N 1
ATOM 3811 C CA . MET B 1 121 ? -2.488 -21.031 8.336 1 98.25 121 MET B CA 1
ATOM 3812 C C . MET B 1 121 ? -3.586 -20.094 8.82 1 98.25 121 MET B C 1
ATOM 3814 O O . MET B 1 121 ? -4.742 -20.5 8.969 1 98.25 121 MET B O 1
ATOM 3818 N N . GLU B 1 122 ? -3.203 -18.922 9.094 1 97.38 122 GLU B N 1
ATOM 3819 C CA . GLU B 1 122 ? -4.164 -17.906 9.492 1 97.38 122 GLU B CA 1
ATOM 3820 C C . GLU B 1 122 ? -5.109 -17.562 8.344 1 97.38 122 GLU B C 1
ATOM 3822 O O . GLU B 1 122 ? -4.703 -17.531 7.18 1 97.38 122 GLU B O 1
ATOM 3827 N N . HIS B 1 123 ? -6.316 -17.344 8.688 1 96.69 123 HIS B N 1
ATOM 3828 C CA . HIS B 1 123 ? -7.262 -16.797 7.723 1 96.69 123 HIS B CA 1
ATOM 3829 C C . HIS B 1 123 ? -7.059 -15.305 7.531 1 96.69 123 HIS B C 1
ATOM 3831 O O . HIS B 1 123 ? -7.156 -14.531 8.492 1 96.69 123 HIS B O 1
ATOM 3837 N N . VAL B 1 124 ? -6.754 -14.875 6.352 1 96.88 124 VAL B N 1
ATOM 3838 C CA . VAL B 1 124 ? -6.562 -13.461 6.043 1 96.88 124 VAL B CA 1
ATOM 3839 C C . VAL B 1 124 ? -7.859 -12.875 5.496 1 96.88 124 VAL B C 1
ATOM 3841 O O . VAL B 1 124 ? -8.281 -13.203 4.383 1 96.88 124 VAL B O 1
ATOM 3844 N N . GLN B 1 125 ? -8.477 -12.008 6.27 1 94.62 125 GLN B N 1
ATOM 3845 C CA . GLN B 1 125 ? -9.734 -11.383 5.879 1 94.62 125 GLN B CA 1
ATOM 3846 C C . GLN B 1 125 ? -9.492 -10.18 4.969 1 94.62 125 GLN B C 1
ATOM 3848 O O . GLN B 1 125 ? -8.812 -9.227 5.359 1 94.62 125 GLN B O 1
ATOM 3853 N N . GLY B 1 126 ? -10 -10.297 3.756 1 96.38 126 GLY B N 1
ATOM 3854 C CA . GLY B 1 126 ? -9.836 -9.227 2.791 1 96.38 126 GLY B CA 1
ATOM 3855 C C . GLY B 1 126 ? -10.68 -9.414 1.541 1 96.38 126 GLY B C 1
ATOM 3856 O O . GLY B 1 126 ? -11.719 -10.07 1.58 1 96.38 126 GLY B O 1
ATOM 3857 N N . ARG B 1 127 ? -10.297 -8.703 0.472 1 95.62 127 ARG B N 1
ATOM 3858 C CA . ARG B 1 127 ? -11.016 -8.75 -0.797 1 95.62 127 ARG B CA 1
ATOM 3859 C C . ARG B 1 127 ? -10.234 -9.547 -1.839 1 95.62 127 ARG B C 1
ATOM 3861 O O . ARG B 1 127 ? -9.016 -9.391 -1.956 1 95.62 127 ARG B O 1
ATOM 3868 N N . ILE B 1 128 ? -10.922 -10.406 -2.545 1 94.5 128 ILE B N 1
ATOM 3869 C CA . ILE B 1 128 ? -10.359 -11.125 -3.682 1 94.5 128 ILE B CA 1
ATOM 3870 C C . ILE B 1 128 ? -11.109 -10.742 -4.957 1 94.5 128 ILE B C 1
ATOM 3872 O O . ILE B 1 128 ? -12.336 -10.82 -5.012 1 94.5 128 ILE B O 1
ATOM 3876 N N . PHE B 1 129 ? -10.391 -10.281 -5.93 1 93.12 129 PHE B N 1
ATOM 3877 C CA . PHE B 1 129 ? -10.984 -9.922 -7.211 1 93.12 129 PHE B CA 1
ATOM 3878 C C . PHE B 1 129 ? -10.758 -11.016 -8.242 1 93.12 129 PHE B C 1
ATOM 3880 O O . PHE B 1 129 ? -9.609 -11.375 -8.531 1 93.12 129 PHE B O 1
ATOM 3887 N N . ARG B 1 130 ? -11.766 -11.477 -8.797 1 89.38 130 ARG B N 1
ATOM 3888 C CA . ARG B 1 130 ? -11.664 -12.555 -9.766 1 89.38 130 ARG B CA 1
ATOM 3889 C C . ARG B 1 130 ? -11.758 -12.031 -11.195 1 89.38 130 ARG B C 1
ATOM 3891 O O . ARG B 1 130 ? -11.18 -12.609 -12.117 1 89.38 130 ARG B O 1
ATOM 3898 N N . ASP B 1 131 ? -12.492 -10.977 -11.312 1 89.25 131 ASP B N 1
ATOM 3899 C CA . ASP B 1 131 ? -12.648 -10.312 -12.602 1 89.25 131 ASP B CA 1
ATOM 3900 C C . ASP B 1 131 ? -11.531 -9.281 -12.82 1 89.25 131 ASP B C 1
ATOM 3902 O O . ASP B 1 131 ? -11.367 -8.359 -12.023 1 89.25 131 ASP B O 1
ATOM 3906 N N . PHE B 1 132 ? -10.844 -9.383 -13.922 1 89.44 132 PHE B N 1
ATOM 3907 C CA . PHE B 1 132 ? -9.703 -8.516 -14.195 1 89.44 132 PHE B CA 1
ATOM 3908 C C . PHE B 1 132 ? -10.156 -7.066 -14.367 1 89.44 132 PHE B C 1
ATOM 3910 O O . PHE B 1 132 ? -9.352 -6.145 -14.25 1 89.44 132 PHE B O 1
ATOM 3917 N N . SER B 1 133 ? -11.406 -6.898 -14.703 1 89.31 133 SER B N 1
ATOM 3918 C CA . SER B 1 133 ? -11.914 -5.539 -14.852 1 89.31 133 SER B CA 1
ATOM 3919 C C . SER B 1 133 ? -12.195 -4.902 -13.492 1 89.31 133 SER B C 1
ATOM 3921 O O . SER B 1 133 ? -12.398 -3.691 -13.398 1 89.31 133 SER B O 1
ATOM 3923 N N . ILE B 1 134 ? -12.203 -5.633 -12.492 1 91.38 134 ILE B N 1
ATOM 3924 C CA . ILE B 1 134 ? -12.406 -5.199 -11.109 1 91.38 134 ILE B CA 1
ATOM 3925 C C . ILE B 1 134 ? -13.578 -4.219 -11.055 1 91.38 134 ILE B C 1
ATOM 3927 O O . ILE B 1 134 ? -13.391 -3.035 -10.766 1 91.38 134 ILE B O 1
ATOM 3931 N N . PRO B 1 135 ? -14.742 -4.715 -11.258 1 89 135 PRO B N 1
ATOM 3932 C CA . PRO B 1 135 ? -15.898 -3.82 -11.211 1 89 135 PRO B CA 1
ATOM 3933 C C . PRO B 1 135 ? -16.203 -3.312 -9.797 1 89 135 PRO B C 1
ATOM 3935 O O . PRO B 1 135 ? -15.758 -3.916 -8.82 1 89 135 PRO B O 1
ATOM 3938 N N . GLY B 1 136 ? -16.797 -2.154 -9.719 1 87.31 136 GLY B N 1
ATOM 3939 C CA . GLY B 1 136 ? -17.266 -1.668 -8.438 1 87.31 136 GLY B CA 1
ATOM 3940 C C . GLY B 1 136 ? -16.312 -0.711 -7.762 1 87.31 136 GLY B C 1
ATOM 3941 O O . GLY B 1 136 ? -16.531 -0.295 -6.625 1 87.31 136 GLY B O 1
ATOM 3942 N N . VAL B 1 137 ? -15.203 -0.483 -8.422 1 89.94 137 VAL B N 1
ATOM 3943 C CA . VAL B 1 137 ? -14.273 0.494 -7.871 1 89.94 137 VAL B CA 1
ATOM 3944 C C . VAL B 1 137 ? -14.031 1.613 -8.883 1 89.94 137 VAL B C 1
ATOM 3946 O O . VAL B 1 137 ? -14.312 1.453 -10.07 1 89.94 137 VAL B O 1
ATOM 3949 N N . SER B 1 138 ? -13.562 2.717 -8.391 1 91.31 138 SER B N 1
ATOM 3950 C CA . SER B 1 138 ? -13.266 3.836 -9.273 1 91.31 138 SER B CA 1
ATOM 3951 C C . SER B 1 138 ? -12.039 3.547 -10.141 1 91.31 138 SER B C 1
ATOM 3953 O O . SER B 1 138 ? -11.234 2.674 -9.805 1 91.31 138 SER B O 1
ATOM 3955 N N . PRO B 1 139 ? -11.883 4.289 -11.266 1 93.06 139 PRO B N 1
ATOM 3956 C CA . PRO B 1 139 ? -10.695 4.117 -12.102 1 93.06 139 PRO B CA 1
ATOM 3957 C C . PRO B 1 139 ? -9.398 4.297 -11.32 1 93.06 139 PRO B C 1
ATOM 3959 O O . PRO B 1 139 ? -8.445 3.529 -11.5 1 93.06 139 PRO B O 1
ATOM 3962 N N . ALA B 1 140 ? -9.344 5.262 -10.438 1 94.75 140 ALA B N 1
ATOM 3963 C CA . ALA B 1 140 ? -8.141 5.504 -9.641 1 94.75 140 ALA B CA 1
ATOM 3964 C C . ALA B 1 140 ? -7.836 4.316 -8.734 1 94.75 140 ALA B C 1
ATOM 3966 O O . ALA B 1 140 ? -6.684 3.898 -8.617 1 94.75 140 ALA B O 1
ATOM 3967 N N . GLU B 1 141 ? -8.844 3.848 -8.125 1 95.5 141 GLU B N 1
ATOM 3968 C CA . GLU B 1 141 ? -8.664 2.688 -7.258 1 95.5 141 GLU B CA 1
ATOM 3969 C C . GLU B 1 141 ? -8.234 1.461 -8.055 1 95.5 141 GLU B C 1
ATOM 3971 O O . GLU B 1 141 ? -7.41 0.673 -7.598 1 95.5 141 GLU B O 1
ATOM 3976 N N . ARG B 1 142 ? -8.859 1.302 -9.172 1 95.75 142 ARG B N 1
ATOM 3977 C CA . ARG B 1 142 ? -8.492 0.195 -10.047 1 95.75 142 ARG B CA 1
ATOM 3978 C C . ARG B 1 142 ? -7.008 0.255 -10.406 1 95.75 142 ARG B C 1
ATOM 3980 O O . ARG B 1 142 ? -6.305 -0.755 -10.336 1 95.75 142 ARG B O 1
ATOM 3987 N N . SER B 1 143 ? -6.539 1.475 -10.773 1 96.69 143 SER B N 1
ATOM 3988 C CA . SER B 1 143 ? -5.117 1.66 -11.047 1 96.69 143 SER B CA 1
ATOM 3989 C C . SER B 1 143 ? -4.266 1.285 -9.844 1 96.69 143 SER B C 1
ATOM 3991 O O . SER B 1 143 ? -3.258 0.588 -9.984 1 96.69 143 SER B O 1
ATOM 3993 N N . ALA B 1 144 ? -4.695 1.699 -8.727 1 98 144 ALA B N 1
ATOM 3994 C CA . ALA B 1 144 ? -3.941 1.458 -7.496 1 98 144 ALA B CA 1
ATOM 3995 C C . ALA B 1 144 ? -3.857 -0.034 -7.188 1 98 144 ALA B C 1
ATOM 3997 O O . ALA B 1 144 ? -2.822 -0.523 -6.73 1 98 144 ALA B O 1
ATOM 3998 N N . ILE B 1 145 ? -4.934 -0.745 -7.422 1 97.81 145 ILE B N 1
ATOM 3999 C CA . ILE B 1 145 ? -4.977 -2.182 -7.176 1 97.81 145 ILE B CA 1
ATOM 4000 C C . ILE B 1 145 ? -3.996 -2.896 -8.102 1 97.81 145 ILE B C 1
ATOM 4002 O O . ILE B 1 145 ? -3.211 -3.736 -7.656 1 97.81 145 ILE B O 1
ATOM 4006 N N . TYR B 1 146 ? -3.971 -2.537 -9.336 1 97.81 146 TYR B N 1
ATOM 4007 C CA . TYR B 1 146 ? -3.055 -3.148 -10.289 1 97.81 146 TYR B CA 1
ATOM 4008 C C . TYR B 1 146 ? -1.608 -2.807 -9.953 1 97.81 146 TYR B C 1
ATOM 4010 O O . TYR B 1 146 ? -0.722 -3.658 -10.062 1 97.81 146 TYR B O 1
ATOM 4018 N N . VAL B 1 147 ? -1.387 -1.565 -9.578 1 98.44 147 VAL B N 1
ATOM 4019 C CA . VAL B 1 147 ? -0.036 -1.153 -9.211 1 98.44 147 VAL B CA 1
ATOM 4020 C C . VAL B 1 147 ? 0.425 -1.934 -7.984 1 98.44 147 VAL B C 1
ATOM 4022 O O . VAL B 1 147 ? 1.553 -2.43 -7.941 1 98.44 147 VAL B O 1
ATOM 4025 N N . ALA B 1 148 ? -0.481 -2.074 -7.008 1 98.69 148 ALA B N 1
ATOM 4026 C CA . ALA B 1 148 ? -0.147 -2.848 -5.816 1 98.69 148 ALA B CA 1
ATOM 4027 C C . ALA B 1 148 ? 0.197 -4.289 -6.176 1 98.69 148 ALA B C 1
ATOM 4029 O O . ALA B 1 148 ? 1.134 -4.871 -5.621 1 98.69 148 ALA B O 1
ATOM 4030 N N . MET B 1 149 ? -0.536 -4.82 -7.055 1 98.56 149 MET B N 1
ATOM 4031 C CA . MET B 1 149 ? -0.304 -6.188 -7.512 1 98.56 149 MET B CA 1
ATOM 4032 C C . MET B 1 149 ? 1.083 -6.328 -8.133 1 98.56 149 MET B C 1
ATOM 4034 O O . MET B 1 149 ? 1.856 -7.203 -7.738 1 98.56 149 MET B O 1
ATOM 4038 N N . ILE B 1 150 ? 1.416 -5.43 -9.016 1 98.69 150 ILE B N 1
ATOM 4039 C CA . ILE B 1 150 ? 2.662 -5.566 -9.766 1 98.69 150 ILE B CA 1
ATOM 4040 C C . ILE B 1 150 ? 3.846 -5.23 -8.859 1 98.69 150 ILE B C 1
ATOM 4042 O O . ILE B 1 150 ? 4.918 -5.828 -8.977 1 98.69 150 ILE B O 1
ATOM 4046 N N . GLU B 1 151 ? 3.68 -4.266 -7.965 1 98.75 151 GLU B N 1
ATOM 4047 C CA . GLU B 1 151 ? 4.723 -3.975 -6.984 1 98.75 151 GLU B CA 1
ATOM 4048 C C . GLU B 1 151 ? 5.008 -5.191 -6.105 1 98.75 151 GLU B C 1
ATOM 4050 O O . GLU B 1 151 ? 6.164 -5.465 -5.773 1 98.75 151 GLU B O 1
ATOM 4055 N N . THR B 1 152 ? 3.963 -5.887 -5.742 1 98.88 152 THR B N 1
ATOM 4056 C CA . THR B 1 152 ? 4.117 -7.09 -4.934 1 98.88 152 THR B CA 1
ATOM 4057 C C . THR B 1 152 ? 4.895 -8.156 -5.695 1 98.88 152 THR B C 1
ATOM 4059 O O . THR B 1 152 ? 5.773 -8.812 -5.129 1 98.88 152 THR B O 1
ATOM 4062 N N . LEU B 1 153 ? 4.582 -8.305 -6.93 1 98.88 153 LEU B N 1
ATOM 4063 C CA . LEU B 1 153 ? 5.316 -9.25 -7.766 1 98.88 153 LEU B CA 1
ATOM 4064 C C . LEU B 1 153 ? 6.789 -8.875 -7.848 1 98.88 153 LEU B C 1
ATOM 4066 O O . LEU B 1 153 ? 7.664 -9.734 -7.73 1 98.88 153 LEU B O 1
ATOM 4070 N N . ALA B 1 154 ? 7.047 -7.598 -8.07 1 98.75 154 ALA B N 1
ATOM 4071 C CA . ALA B 1 154 ? 8.422 -7.117 -8.133 1 98.75 154 ALA B CA 1
ATOM 4072 C C . ALA B 1 154 ? 9.156 -7.391 -6.824 1 98.75 154 ALA B C 1
ATOM 4074 O O . ALA B 1 154 ? 10.336 -7.754 -6.832 1 98.75 154 ALA B O 1
ATOM 4075 N N . GLN B 1 155 ? 8.492 -7.191 -5.738 1 98.56 155 GLN B N 1
ATOM 4076 C CA . GLN B 1 155 ? 9.078 -7.496 -4.438 1 98.56 155 GLN B CA 1
ATOM 4077 C C . GLN B 1 155 ? 9.469 -8.969 -4.344 1 98.56 155 GLN B C 1
ATOM 4079 O O . GLN B 1 155 ? 10.578 -9.289 -3.904 1 98.56 155 GLN B O 1
ATOM 4084 N N . LEU B 1 156 ? 8.594 -9.797 -4.75 1 98.75 156 LEU B N 1
ATOM 4085 C CA . LEU B 1 156 ? 8.867 -11.234 -4.73 1 98.75 156 LEU B CA 1
ATOM 4086 C C . LEU B 1 156 ? 10.133 -11.555 -5.516 1 98.75 156 LEU B C 1
ATOM 4088 O O . LEU B 1 156 ? 11.008 -12.273 -5.023 1 98.75 156 LEU B O 1
ATOM 4092 N N . HIS B 1 157 ? 10.25 -10.977 -6.641 1 98.5 157 HIS B N 1
ATOM 4093 C CA . HIS B 1 157 ? 11.328 -11.305 -7.566 1 98.5 157 HIS B CA 1
ATOM 4094 C C . HIS B 1 157 ? 12.633 -10.641 -7.148 1 98.5 157 HIS B C 1
ATOM 4096 O O . HIS B 1 157 ? 13.688 -10.898 -7.738 1 98.5 157 HIS B O 1
ATOM 4102 N N . SER B 1 158 ? 12.562 -9.742 -6.184 1 97.94 158 SER B N 1
ATOM 4103 C CA . SER B 1 158 ? 13.758 -9.055 -5.691 1 97.94 158 SER B CA 1
ATOM 4104 C C . SER B 1 158 ? 14.375 -9.805 -4.512 1 97.94 158 SER B C 1
ATOM 4106 O O . SER B 1 158 ? 15.461 -9.445 -4.043 1 97.94 158 SER B O 1
ATOM 4108 N N . LEU B 1 159 ? 13.742 -10.844 -4.078 1 97.69 159 LEU B N 1
ATOM 4109 C CA . LEU B 1 159 ? 14.203 -11.586 -2.912 1 97.69 159 LEU B CA 1
ATOM 4110 C C . LEU B 1 159 ? 15.398 -12.469 -3.268 1 97.69 159 LEU B C 1
ATOM 4112 O O . LEU B 1 159 ? 15.477 -13 -4.375 1 97.69 159 LEU B O 1
ATOM 4116 N N . ASN B 1 160 ? 16.25 -12.594 -2.303 1 96.12 160 ASN B N 1
ATOM 4117 C CA . ASN B 1 160 ? 17.438 -13.438 -2.438 1 96.12 160 ASN B CA 1
ATOM 4118 C C . ASN B 1 160 ? 17.172 -14.844 -1.904 1 96.12 160 ASN B C 1
ATOM 4120 O O . ASN B 1 160 ? 16.891 -15.023 -0.718 1 96.12 160 ASN B O 1
ATOM 4124 N N . ILE B 1 161 ? 17.344 -15.797 -2.707 1 95.5 161 ILE B N 1
ATOM 4125 C CA . ILE B 1 161 ? 17 -17.188 -2.404 1 95.5 161 ILE B CA 1
ATOM 4126 C C . ILE B 1 161 ? 17.891 -17.688 -1.271 1 95.5 161 ILE B C 1
ATOM 4128 O O . ILE B 1 161 ? 17.438 -18.469 -0.419 1 95.5 161 ILE B O 1
ATOM 4132 N N . GLN B 1 162 ? 19.094 -17.297 -1.293 1 94.31 162 GLN B N 1
ATOM 4133 C CA . GLN B 1 162 ? 20.016 -17.719 -0.258 1 94.31 162 GLN B CA 1
ATOM 4134 C C . GLN B 1 162 ? 19.625 -17.172 1.106 1 94.31 162 GLN B C 1
ATOM 4136 O O . GLN B 1 162 ? 19.625 -17.891 2.102 1 94.31 162 GLN B O 1
ATOM 4141 N N . SER B 1 163 ? 19.266 -15.938 1.127 1 95.31 163 SER B N 1
ATOM 4142 C CA . SER B 1 163 ? 18.859 -15.305 2.377 1 95.31 163 SER B CA 1
ATOM 4143 C C . SER B 1 163 ? 17.578 -15.93 2.922 1 95.31 163 SER B C 1
ATOM 4145 O O . SER B 1 163 ? 17.359 -15.961 4.137 1 95.31 163 SER B O 1
ATOM 4147 N N . LEU B 1 164 ? 16.797 -16.5 2.043 1 96.06 164 LEU B N 1
ATOM 4148 C CA . LEU B 1 164 ? 15.531 -17.109 2.434 1 96.06 164 LEU B CA 1
ATOM 4149 C C . LEU B 1 164 ? 15.734 -18.578 2.811 1 96.06 164 LEU B C 1
ATOM 4151 O O . LEU B 1 164 ? 14.789 -19.25 3.221 1 96.06 164 LEU B O 1
ATOM 4155 N N . GLN B 1 165 ? 16.953 -19.031 2.59 1 95.06 165 GLN B N 1
ATOM 4156 C CA . GLN B 1 165 ? 17.281 -20.422 2.842 1 95.06 165 GLN B CA 1
ATOM 4157 C C . GLN B 1 165 ? 16.422 -21.359 1.988 1 95.06 165 GLN B C 1
ATOM 4159 O O . GLN B 1 165 ? 15.883 -22.344 2.49 1 95.06 165 GLN B O 1
ATOM 4164 N N . LEU B 1 166 ? 16.25 -20.969 0.81 1 95.81 166 LEU B N 1
ATOM 4165 C CA . LEU B 1 166 ? 15.461 -21.75 -0.139 1 95.81 166 LEU B CA 1
ATOM 4166 C C . LEU B 1 166 ? 16.359 -22.359 -1.217 1 95.81 166 LEU B C 1
ATOM 4168 O O . LEU B 1 166 ? 15.914 -22.578 -2.346 1 95.81 166 LEU B O 1
ATOM 4172 N N . GLU B 1 167 ? 17.547 -22.547 -0.71 1 90.31 167 GLU B N 1
ATOM 4173 C CA . GLU B 1 167 ? 18.438 -23.25 -1.623 1 90.31 167 GLU B CA 1
ATOM 4174 C C . GLU B 1 167 ? 17.922 -24.656 -1.925 1 90.31 167 GLU B C 1
ATOM 4176 O O . GLU B 1 167 ? 17.516 -25.375 -1.016 1 90.31 167 GLU B O 1
ATOM 4181 N N . GLY B 1 168 ? 17.828 -25.047 -3.102 1 90.06 168 GLY B N 1
ATOM 4182 C CA . GLY B 1 168 ? 17.375 -26.375 -3.463 1 90.06 168 GLY B CA 1
ATOM 4183 C C . GLY B 1 168 ? 15.859 -26.469 -3.619 1 90.06 168 GLY B C 1
ATOM 4184 O O . GLY B 1 168 ? 15.336 -27.531 -3.932 1 90.06 168 GLY B O 1
ATOM 4185 N N . TYR B 1 169 ? 15.219 -25.422 -3.359 1 95 169 TYR B N 1
ATOM 4186 C CA . TYR B 1 169 ? 13.766 -25.391 -3.48 1 95 169 TYR B CA 1
ATOM 4187 C C . TYR B 1 169 ? 13.328 -25.688 -4.91 1 95 169 TYR B C 1
ATOM 4189 O O . TYR B 1 169 ? 12.219 -26.172 -5.141 1 95 169 TYR B O 1
ATOM 4197 N N . GLY B 1 170 ? 14.219 -25.453 -5.836 1 92.75 170 GLY B N 1
ATOM 4198 C CA . GLY B 1 170 ? 14.062 -25.719 -7.258 1 92.75 170 GLY B CA 1
ATOM 4199 C C . GLY B 1 170 ? 15.383 -25.828 -7.996 1 92.75 170 GLY B C 1
ATOM 4200 O O . GLY B 1 170 ? 16.438 -25.484 -7.453 1 92.75 170 GLY B O 1
ATOM 4201 N N . ARG B 1 171 ? 15.32 -26.234 -9.188 1 90.5 171 ARG B N 1
ATOM 4202 C CA . ARG B 1 171 ? 16.531 -26.469 -9.961 1 90.5 171 ARG B CA 1
ATOM 4203 C C . ARG B 1 171 ? 17.141 -25.172 -10.469 1 90.5 171 ARG B C 1
ATOM 4205 O O . ARG B 1 171 ? 18.359 -25.047 -10.602 1 90.5 171 ARG B O 1
ATOM 4212 N N . GLY B 1 172 ? 16.328 -24.188 -10.773 1 91 172 GLY B N 1
ATOM 4213 C CA . GLY B 1 172 ? 16.781 -22.859 -11.164 1 91 172 GLY B CA 1
ATOM 4214 C C . GLY B 1 172 ? 17.297 -22.812 -12.594 1 91 172 GLY B C 1
ATOM 4215 O O . GLY B 1 172 ? 16.516 -22.656 -13.531 1 91 172 GLY B O 1
ATOM 4216 N N . ALA B 1 173 ? 18.625 -23.141 -12.812 1 92.31 173 ALA B N 1
ATOM 4217 C CA . ALA B 1 173 ? 19.266 -23.062 -14.125 1 92.31 173 ALA B CA 1
ATOM 4218 C C . ALA B 1 173 ? 18.562 -23.984 -15.133 1 92.31 173 ALA B C 1
ATOM 4220 O O . ALA B 1 173 ? 18.203 -25.109 -14.805 1 92.31 173 ALA B O 1
ATOM 4221 N N . GLY B 1 174 ? 18.391 -23.422 -16.328 1 96.06 174 GLY B N 1
ATOM 4222 C CA . GLY B 1 174 ? 17.734 -24.188 -17.375 1 96.06 174 GLY B CA 1
ATOM 4223 C C . GLY B 1 174 ? 16.234 -24.188 -17.266 1 96.06 174 GLY B C 1
ATOM 4224 O O . GLY B 1 174 ? 15.562 -25.047 -17.844 1 96.06 174 GLY B O 1
ATOM 4225 N N . TYR B 1 175 ? 15.711 -23.312 -16.547 1 97.06 175 TYR B N 1
ATOM 4226 C CA . TYR B 1 175 ? 14.289 -23.266 -16.25 1 97.06 175 TYR B CA 1
ATOM 4227 C C . TYR B 1 175 ? 13.469 -23.172 -17.547 1 97.06 175 TYR B C 1
ATOM 4229 O O . TYR B 1 175 ? 12.5 -23.922 -17.719 1 97.06 175 TYR B O 1
ATOM 4237 N N . CYS B 1 176 ? 13.789 -22.25 -18.422 1 97.88 176 CYS B N 1
ATOM 4238 C CA . CYS B 1 176 ? 13 -22.031 -19.625 1 97.88 176 CYS B CA 1
ATOM 4239 C C . CYS B 1 176 ? 12.984 -23.266 -20.516 1 97.88 176 CYS B C 1
ATOM 4241 O O . CYS B 1 176 ? 11.93 -23.688 -20.984 1 97.88 176 CYS B O 1
ATOM 4243 N N . LYS B 1 177 ? 14.141 -23.781 -20.75 1 97.88 177 LYS B N 1
ATOM 4244 C CA . LYS B 1 177 ? 14.227 -25 -21.547 1 97.88 177 LYS B CA 1
ATOM 4245 C C . LYS B 1 177 ? 13.398 -26.125 -20.922 1 97.88 177 LYS B C 1
ATOM 4247 O O . LYS B 1 177 ? 12.656 -26.812 -21.625 1 97.88 177 LYS B O 1
ATOM 4252 N N . ARG B 1 178 ? 13.539 -26.281 -19.656 1 97.56 178 ARG B N 1
ATOM 4253 C CA . ARG B 1 178 ? 12.789 -27.328 -18.953 1 97.56 178 ARG B CA 1
ATOM 4254 C C . ARG B 1 178 ? 11.289 -27.094 -19.094 1 97.56 178 ARG B C 1
ATOM 4256 O O . ARG B 1 178 ? 10.523 -28.047 -19.266 1 97.56 178 ARG B O 1
ATOM 4263 N N . GLN B 1 179 ? 10.828 -25.844 -18.984 1 97.38 179 GLN B N 1
ATOM 4264 C CA . GLN B 1 179 ? 9.414 -25.531 -19.109 1 97.38 179 GLN B CA 1
ATOM 4265 C C . GLN B 1 179 ? 8.898 -25.906 -20.5 1 97.38 179 GLN B C 1
ATOM 4267 O O . GLN B 1 179 ? 7.832 -26.516 -20.641 1 97.38 179 GLN B O 1
ATOM 4272 N N . VAL B 1 180 ? 9.648 -25.594 -21.547 1 98.12 180 VAL B N 1
ATOM 4273 C CA . VAL B 1 180 ? 9.234 -25.922 -22.906 1 98.12 180 VAL B CA 1
ATOM 4274 C C . VAL B 1 180 ? 9.148 -27.438 -23.094 1 98.12 180 VAL B C 1
ATOM 4276 O O . VAL B 1 180 ? 8.148 -27.953 -23.594 1 98.12 180 VAL B O 1
ATOM 4279 N N . LEU B 1 181 ? 10.164 -28.125 -22.625 1 97.88 181 LEU B N 1
ATOM 4280 C CA . LEU B 1 181 ? 10.195 -29.578 -22.75 1 97.88 181 LEU B CA 1
ATOM 4281 C C . LEU B 1 181 ? 9.047 -30.219 -21.984 1 97.88 181 LEU B C 1
ATOM 4283 O O . LEU B 1 181 ? 8.352 -31.078 -22.5 1 97.88 181 LEU B O 1
ATOM 4287 N N . THR B 1 182 ? 8.859 -29.797 -20.75 1 96.12 182 THR B N 1
ATOM 4288 C CA . THR B 1 182 ? 7.82 -30.359 -19.891 1 96.12 182 THR B CA 1
ATOM 4289 C C . THR B 1 182 ? 6.438 -30.172 -20.516 1 96.12 182 THR B C 1
ATOM 4291 O O . THR B 1 182 ? 5.656 -31.109 -20.609 1 96.12 182 THR B O 1
ATOM 4294 N N . TRP B 1 183 ? 6.145 -28.969 -20.953 1 96.69 183 TRP B N 1
ATOM 4295 C CA . TRP B 1 183 ? 4.805 -28.688 -21.469 1 96.69 183 TRP B CA 1
ATOM 4296 C C . TRP B 1 183 ? 4.602 -29.297 -22.844 1 96.69 183 TRP B C 1
ATOM 4298 O O . TRP B 1 183 ? 3.473 -29.609 -23.234 1 96.69 183 TRP B O 1
ATOM 4308 N N . THR B 1 184 ? 5.676 -29.453 -23.609 1 97.38 184 THR B N 1
ATOM 4309 C CA . THR B 1 184 ? 5.586 -30.203 -24.859 1 97.38 184 THR B CA 1
ATOM 4310 C C . THR B 1 184 ? 5.195 -31.656 -24.594 1 97.38 184 THR B C 1
ATOM 4312 O O . THR B 1 184 ? 4.266 -32.188 -25.203 1 97.38 184 THR B O 1
ATOM 4315 N N . LYS B 1 185 ? 5.887 -32.219 -23.672 1 96.38 185 LYS B N 1
ATOM 4316 C CA . LYS B 1 185 ? 5.609 -33.625 -23.312 1 96.38 185 LYS B CA 1
ATOM 4317 C C . LYS B 1 185 ? 4.188 -33.781 -22.781 1 96.38 185 LYS B C 1
ATOM 4319 O O . LYS B 1 185 ? 3.484 -34.719 -23.156 1 96.38 185 LYS B O 1
ATOM 4324 N N . GLN B 1 186 ? 3.795 -32.906 -21.906 1 93.56 186 GLN B N 1
ATOM 4325 C CA . GLN B 1 186 ? 2.459 -32.938 -21.328 1 93.56 186 GLN B CA 1
ATOM 4326 C C . GLN B 1 186 ? 1.383 -32.781 -22.391 1 93.56 186 GLN B C 1
ATOM 4328 O O . GLN B 1 186 ? 0.377 -33.5 -22.375 1 93.56 186 GLN B O 1
ATOM 4333 N N . TYR B 1 187 ? 1.588 -31.859 -23.297 1 95 187 TYR B N 1
ATOM 4334 C CA . TYR B 1 187 ? 0.634 -31.656 -24.375 1 95 187 TYR B CA 1
ATOM 4335 C C . TYR B 1 187 ? 0.541 -32.906 -25.25 1 95 187 TYR B C 1
ATOM 4337 O O . TYR B 1 187 ? -0.558 -33.344 -25.578 1 95 187 TYR B O 1
ATOM 4345 N N . GLN B 1 188 ? 1.66 -33.469 -25.594 1 95.12 188 GLN B N 1
ATOM 4346 C CA . GLN B 1 188 ? 1.692 -34.656 -26.453 1 95.12 188 GLN B CA 1
ATOM 4347 C C . GLN B 1 188 ? 0.986 -35.844 -25.812 1 95.12 188 GLN B C 1
ATOM 4349 O O . GLN B 1 188 ? 0.294 -36.594 -26.484 1 95.12 188 GLN B O 1
ATOM 4354 N N . ALA B 1 189 ? 1.166 -35.906 -24.547 1 92.88 189 ALA B N 1
ATOM 4355 C CA . ALA B 1 189 ? 0.551 -37 -23.812 1 92.88 189 ALA B CA 1
ATOM 4356 C C . ALA B 1 189 ? -0.966 -36.844 -23.766 1 92.88 189 ALA B C 1
ATOM 4358 O O . ALA B 1 189 ? -1.693 -37.844 -23.688 1 92.88 189 ALA B O 1
ATOM 4359 N N . ALA B 1 190 ? -1.466 -35.656 -23.875 1 91.44 190 ALA B N 1
ATOM 4360 C CA . ALA B 1 190 ? -2.893 -35.406 -23.703 1 91.44 190 ALA B CA 1
ATOM 4361 C C . ALA B 1 190 ? -3.576 -35.156 -25.031 1 91.44 190 ALA B C 1
ATOM 4363 O O . ALA B 1 190 ? -4.805 -35.219 -25.141 1 91.44 190 ALA B O 1
ATOM 4364 N N . ALA B 1 191 ? -2.801 -34.875 -26.016 1 91.38 191 ALA B N 1
ATOM 4365 C CA . ALA B 1 191 ? -3.352 -34.438 -27.312 1 91.38 191 ALA B CA 1
ATOM 4366 C C . ALA B 1 191 ? -4.176 -35.562 -27.938 1 91.38 191 ALA B C 1
ATOM 4368 O O . ALA B 1 191 ? -3.773 -36.719 -27.922 1 91.38 191 ALA B O 1
ATOM 4369 N N . HIS B 1 192 ? -5.348 -35.188 -28.406 1 87.06 192 HIS B N 1
ATOM 4370 C CA . HIS B 1 192 ? -6.215 -36.156 -29.078 1 87.06 192 HIS B CA 1
ATOM 4371 C C . HIS B 1 192 ? -6.359 -35.812 -30.562 1 87.06 192 HIS B C 1
ATOM 4373 O O . HIS B 1 192 ? -6.926 -36.625 -31.312 1 87.06 192 HIS B O 1
ATOM 4379 N N . GLN B 1 193 ? -5.969 -34.656 -30.844 1 87.25 193 GLN B N 1
ATOM 4380 C CA . GLN B 1 193 ? -5.922 -34.219 -32.25 1 87.25 193 GLN B CA 1
ATOM 4381 C C . GLN B 1 193 ? -4.66 -33.438 -32.531 1 87.25 193 GLN B C 1
ATOM 4383 O O . GLN B 1 193 ? -3.99 -32.969 -31.594 1 87.25 193 GLN B O 1
ATOM 4388 N N . ASP B 1 194 ? -4.465 -33.375 -33.781 1 90 194 ASP B N 1
ATOM 4389 C CA . ASP B 1 194 ? -3.312 -32.594 -34.188 1 90 194 ASP B CA 1
ATOM 4390 C C . ASP B 1 194 ? -3.674 -31.094 -34.25 1 90 194 ASP B C 1
ATOM 4392 O O . ASP B 1 194 ? -4.625 -30.719 -34.938 1 90 194 ASP B O 1
ATOM 4396 N N . ILE B 1 195 ? -2.986 -30.297 -33.562 1 94.44 195 ILE B N 1
ATOM 4397 C CA . ILE B 1 195 ? -3.088 -28.844 -33.625 1 94.44 195 ILE B CA 1
ATOM 4398 C C . ILE B 1 195 ? -1.745 -28.266 -34.062 1 94.44 195 ILE B C 1
ATOM 4400 O O . ILE B 1 195 ? -0.846 -28.078 -33.25 1 94.44 195 ILE B O 1
ATOM 4404 N N . PRO B 1 196 ? -1.584 -27.984 -35.312 1 96.5 196 PRO B N 1
ATOM 4405 C CA . PRO B 1 196 ? -0.302 -27.547 -35.844 1 96.5 196 PRO B CA 1
ATOM 4406 C C . PRO B 1 196 ? 0.283 -26.359 -35.094 1 96.5 196 PRO B C 1
ATOM 4408 O O . PRO B 1 196 ? 1.501 -26.266 -34.906 1 96.5 196 PRO B O 1
ATOM 4411 N N . ALA B 1 197 ? -0.58 -25.5 -34.656 1 96.81 197 ALA B N 1
ATOM 4412 C CA . ALA B 1 197 ? -0.119 -24.312 -33.938 1 96.81 197 ALA B CA 1
ATOM 4413 C C . ALA B 1 197 ? 0.664 -24.688 -32.688 1 96.81 197 ALA B C 1
ATOM 4415 O O . ALA B 1 197 ? 1.618 -24 -32.312 1 96.81 197 ALA B O 1
ATOM 4416 N N . MET B 1 198 ? 0.264 -25.734 -32 1 97.5 198 MET B N 1
ATOM 4417 C CA . MET B 1 198 ? 0.971 -26.172 -30.797 1 97.5 198 MET B CA 1
ATOM 4418 C C . MET B 1 198 ? 2.369 -26.672 -31.141 1 97.5 198 MET B C 1
ATOM 4420 O O . MET B 1 198 ? 3.334 -26.375 -30.438 1 97.5 198 MET B O 1
ATOM 4424 N N . LYS B 1 199 ? 2.438 -27.422 -32.188 1 97.06 199 LYS B N 1
ATOM 4425 C CA . LYS B 1 199 ? 3.732 -27.922 -32.625 1 97.06 199 LYS B CA 1
ATOM 4426 C C . LYS B 1 199 ? 4.656 -26.781 -33.062 1 97.06 199 LYS B C 1
ATOM 4428 O O . LYS B 1 199 ? 5.828 -26.75 -32.656 1 97.06 199 LYS B O 1
ATOM 4433 N N . GLN B 1 200 ? 4.117 -25.875 -33.875 1 98.06 200 GLN B N 1
ATOM 4434 C CA . GLN B 1 200 ? 4.887 -24.734 -34.344 1 98.06 200 GLN B CA 1
ATOM 4435 C C . GLN B 1 200 ? 5.379 -23.891 -33.156 1 98.06 200 GLN B C 1
ATOM 4437 O O . GLN B 1 200 ? 6.523 -23.438 -33.156 1 98.06 200 GLN B O 1
ATOM 4442 N N . LEU B 1 201 ? 4.477 -23.688 -32.219 1 98.44 201 LEU B N 1
ATOM 4443 C CA . LEU B 1 201 ? 4.824 -22.875 -31.062 1 98.44 201 LEU B CA 1
ATOM 4444 C C . LEU B 1 201 ? 5.895 -23.562 -30.234 1 98.44 201 LEU B C 1
ATOM 4446 O O . LEU B 1 201 ? 6.852 -22.922 -29.781 1 98.44 201 LEU B O 1
ATOM 4450 N N . SER B 1 202 ? 5.77 -24.828 -29.969 1 98.25 202 SER B N 1
ATOM 4451 C CA . SER B 1 202 ? 6.777 -25.594 -29.25 1 98.25 202 SER B CA 1
ATOM 4452 C C . SER B 1 202 ? 8.141 -25.484 -29.922 1 98.25 202 SER B C 1
ATOM 4454 O O . SER B 1 202 ? 9.148 -25.234 -29.266 1 98.25 202 SER B O 1
ATOM 4456 N N . ASP B 1 203 ? 8.148 -25.688 -31.219 1 98.06 203 ASP B N 1
ATOM 4457 C CA . ASP B 1 203 ? 9.383 -25.609 -32 1 98.06 203 ASP B CA 1
ATOM 4458 C C . ASP B 1 203 ? 10.016 -24.234 -31.891 1 98.06 203 ASP B C 1
ATOM 4460 O O . ASP B 1 203 ? 11.227 -24.109 -31.688 1 98.06 203 ASP B O 1
ATOM 4464 N N . TRP B 1 204 ? 9.219 -23.234 -32.062 1 98.5 204 TRP B N 1
ATOM 4465 C CA . TRP B 1 204 ? 9.727 -21.859 -31.969 1 98.5 204 TRP B CA 1
ATOM 4466 C C . TRP B 1 204 ? 10.328 -21.594 -30.594 1 98.5 204 TRP B C 1
ATOM 4468 O O . TRP B 1 204 ? 11.414 -21 -30.5 1 98.5 204 TRP B O 1
ATOM 4478 N N . LEU B 1 205 ? 9.617 -21.969 -29.562 1 98.69 205 LEU B N 1
ATOM 4479 C CA . LEU B 1 205 ? 10.086 -21.75 -28.188 1 98.69 205 LEU B CA 1
ATOM 4480 C C . LEU B 1 205 ? 11.438 -22.438 -27.969 1 98.69 205 LEU B C 1
ATOM 4482 O O . LEU B 1 205 ? 12.352 -21.828 -27.406 1 98.69 205 LEU B O 1
ATOM 4486 N N . MET B 1 206 ? 11.547 -23.625 -28.438 1 97.88 206 MET B N 1
ATOM 4487 C CA . MET B 1 206 ? 12.789 -24.375 -28.266 1 97.88 206 MET B CA 1
ATOM 4488 C C . MET B 1 206 ? 13.945 -23.703 -29 1 97.88 206 MET B C 1
ATOM 4490 O O . MET B 1 206 ? 15.086 -23.75 -28.547 1 97.88 206 MET B O 1
ATOM 4494 N N . LYS B 1 207 ? 13.68 -23.062 -30.094 1 97.12 207 LYS B N 1
ATOM 4495 C CA . LYS B 1 207 ? 14.688 -22.438 -30.938 1 97.12 207 LYS B CA 1
ATOM 4496 C C . LYS B 1 207 ? 15.016 -21.031 -30.438 1 97.12 207 LYS B C 1
ATOM 4498 O O . LYS B 1 207 ? 16.016 -20.438 -30.859 1 97.12 207 LYS B O 1
ATOM 4503 N N . ASN B 1 208 ? 14.203 -20.5 -29.547 1 97.44 208 ASN B N 1
ATOM 4504 C CA . ASN B 1 208 ? 14.367 -19.109 -29.125 1 97.44 208 ASN B CA 1
ATOM 4505 C C . ASN B 1 208 ? 14.508 -18.984 -27.609 1 97.44 208 ASN B C 1
ATOM 4507 O O . ASN B 1 208 ? 14.062 -18 -27.016 1 97.44 208 ASN B O 1
ATOM 4511 N N . LEU B 1 209 ? 15.086 -20.016 -27.016 1 96.69 209 LEU B N 1
ATOM 4512 C CA . LEU B 1 209 ? 15.398 -19.938 -25.594 1 96.69 209 LEU B CA 1
ATOM 4513 C C . LEU B 1 209 ? 16.266 -18.719 -25.281 1 96.69 209 LEU B C 1
ATOM 4515 O O . LEU B 1 209 ? 17.109 -18.328 -26.094 1 96.69 209 LEU B O 1
ATOM 4519 N N . PRO B 1 210 ? 15.984 -18.062 -24.109 1 94.44 210 PRO B N 1
ATOM 4520 C CA . PRO B 1 210 ? 16.906 -16.984 -23.734 1 94.44 210 PRO B CA 1
ATOM 4521 C C . PRO B 1 210 ? 18.359 -17.453 -23.672 1 94.44 210 PRO B C 1
ATOM 4523 O O . PRO B 1 210 ? 18.641 -18.578 -23.25 1 94.44 210 PRO B O 1
ATOM 4526 N N . ASP B 1 211 ? 19.297 -16.562 -24.125 1 87.88 211 ASP B N 1
ATOM 4527 C CA . ASP B 1 211 ? 20.719 -16.906 -24.172 1 87.88 211 ASP B CA 1
ATOM 4528 C C . ASP B 1 211 ? 21.25 -17.25 -22.797 1 87.88 211 ASP B C 1
ATOM 4530 O O . ASP B 1 211 ? 22.031 -18.188 -22.641 1 87.88 211 ASP B O 1
ATOM 4534 N N . ASN B 1 212 ? 20.844 -16.5 -21.828 1 88.38 212 ASN B N 1
ATOM 4535 C CA . ASN B 1 212 ? 21.281 -16.75 -20.453 1 88.38 212 ASN B CA 1
ATOM 4536 C C . ASN B 1 212 ? 20.125 -17.234 -19.578 1 88.38 212 ASN B C 1
ATOM 4538 O O . ASN B 1 212 ? 19.688 -16.531 -18.672 1 88.38 212 ASN B O 1
ATOM 4542 N N . ASP B 1 213 ? 19.719 -18.484 -19.781 1 91.19 213 ASP B N 1
ATOM 4543 C CA . ASP B 1 213 ? 18.656 -19.109 -19 1 91.19 213 ASP B CA 1
ATOM 4544 C C . ASP B 1 213 ? 19.141 -19.531 -17.625 1 91.19 213 ASP B C 1
ATOM 4546 O O . ASP B 1 213 ? 18.984 -20.688 -17.234 1 91.19 213 ASP B O 1
ATOM 4550 N N . ASN B 1 214 ? 19.766 -18.625 -16.859 1 91.31 214 ASN B N 1
ATOM 4551 C CA . ASN B 1 214 ? 20.406 -18.984 -15.586 1 91.31 214 ASN B CA 1
ATOM 4552 C C . ASN B 1 214 ? 19.812 -18.172 -14.43 1 91.31 214 ASN B C 1
ATOM 4554 O O . ASN B 1 214 ? 20.297 -18.25 -13.305 1 91.31 214 ASN B O 1
ATOM 4558 N N . GLU B 1 215 ? 18.719 -17.531 -14.711 1 91.44 215 GLU B N 1
ATOM 4559 C CA .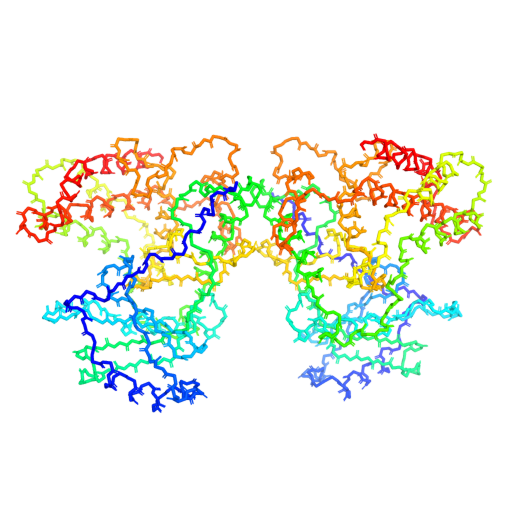 GLU B 1 215 ? 18.078 -16.766 -13.633 1 91.44 215 GLU B CA 1
ATOM 4560 C C . GLU B 1 215 ? 17.562 -17.688 -12.531 1 91.44 215 GLU B C 1
ATOM 4562 O O . GLU B 1 215 ? 16.984 -18.75 -12.812 1 91.44 215 GLU B O 1
ATOM 4567 N N . GLU B 1 216 ? 17.891 -17.328 -11.352 1 93.62 216 GLU B N 1
ATOM 4568 C CA . GLU B 1 216 ? 17.422 -18.062 -10.18 1 93.62 216 GLU B CA 1
ATOM 4569 C C . GLU B 1 216 ? 16.656 -17.141 -9.227 1 93.62 216 GLU B C 1
ATOM 4571 O O . GLU B 1 216 ? 17.25 -16.547 -8.328 1 93.62 216 GLU B O 1
ATOM 4576 N N . ASN B 1 217 ? 15.398 -17.078 -9.406 1 96.81 217 ASN B N 1
ATOM 4577 C CA . ASN B 1 217 ? 14.492 -16.297 -8.562 1 96.81 217 ASN B CA 1
ATOM 4578 C C . ASN B 1 217 ? 13.336 -17.156 -8.055 1 96.81 217 ASN B C 1
ATOM 4580 O O . ASN B 1 217 ? 12.938 -18.125 -8.703 1 96.81 217 ASN B O 1
ATOM 4584 N N . LEU B 1 218 ? 12.938 -16.844 -6.875 1 98.31 218 LEU B N 1
ATOM 4585 C CA . LEU B 1 218 ? 11.68 -17.438 -6.43 1 98.31 218 LEU B CA 1
ATOM 4586 C C . LEU B 1 218 ? 10.508 -16.906 -7.246 1 98.31 218 LEU B C 1
ATOM 4588 O O . LEU B 1 218 ? 10.273 -15.695 -7.297 1 98.31 218 LEU B O 1
ATOM 4592 N N . ILE B 1 219 ? 9.828 -17.797 -7.957 1 98.44 219 ILE B N 1
ATOM 4593 C CA . ILE B 1 219 ? 8.664 -17.391 -8.734 1 98.44 219 ILE B CA 1
ATOM 4594 C C . ILE B 1 219 ? 7.418 -18.094 -8.195 1 98.44 219 ILE B C 1
ATOM 4596 O O . ILE B 1 219 ? 7.516 -19.172 -7.602 1 98.44 219 ILE B O 1
ATOM 4600 N N . HIS B 1 220 ? 6.266 -17.516 -8.352 1 98.38 220 HIS B N 1
ATOM 4601 C CA . HIS B 1 220 ? 5 -18 -7.824 1 98.38 220 HIS B CA 1
ATOM 4602 C C . HIS B 1 220 ? 4.438 -19.125 -8.695 1 98.38 220 HIS B C 1
ATOM 4604 O O . HIS B 1 220 ? 3.889 -20.094 -8.172 1 98.38 220 HIS B O 1
ATOM 4610 N N . GLY B 1 221 ? 4.547 -18.922 -9.992 1 97.06 221 GLY B N 1
ATOM 4611 C CA . GLY B 1 221 ? 4.078 -19.922 -10.945 1 97.06 221 GLY B CA 1
ATOM 4612 C C . GLY B 1 221 ? 2.625 -19.734 -11.336 1 97.06 221 GLY B C 1
ATOM 4613 O O . GLY B 1 221 ? 2.184 -20.234 -12.367 1 97.06 221 GLY B O 1
ATOM 4614 N N . ASP B 1 222 ? 1.848 -19.062 -10.57 1 96.31 222 ASP B N 1
ATOM 4615 C CA . ASP B 1 222 ? 0.45 -18.766 -10.867 1 96.31 222 ASP B CA 1
ATOM 4616 C C . ASP B 1 222 ? 0.02 -17.453 -10.219 1 96.31 222 ASP B C 1
ATOM 4618 O O . ASP B 1 222 ? -1.008 -17.391 -9.539 1 96.31 222 ASP B O 1
ATOM 4622 N N . PHE B 1 223 ? 0.871 -16.469 -10.414 1 97.81 223 PHE B N 1
ATOM 4623 C CA . PHE B 1 223 ? 0.599 -15.148 -9.859 1 97.81 223 PHE B CA 1
ATOM 4624 C C . PHE B 1 223 ? -0.464 -14.43 -10.68 1 97.81 223 PHE B C 1
ATOM 4626 O O . PHE B 1 223 ? -0.229 -14.086 -11.844 1 97.81 223 PHE B O 1
ATOM 4633 N N . LYS B 1 224 ? -1.588 -14.234 -10.055 1 95.56 224 LYS B N 1
ATOM 4634 C CA . LYS B 1 224 ? -2.717 -13.586 -10.719 1 95.56 224 LYS B CA 1
ATOM 4635 C C . LYS B 1 224 ? -3.662 -12.953 -9.703 1 95.56 224 LYS B C 1
ATOM 4637 O O . LYS B 1 224 ? -3.543 -13.195 -8.5 1 95.56 224 LYS B O 1
ATOM 4642 N N . LEU B 1 225 ? -4.57 -12.219 -10.156 1 94.88 225 LEU B N 1
ATOM 4643 C CA . LEU B 1 225 ? -5.422 -11.344 -9.352 1 94.88 225 LEU B CA 1
ATOM 4644 C C . LEU B 1 225 ? -6.207 -12.156 -8.32 1 94.88 225 LEU B C 1
ATOM 4646 O O . LEU B 1 225 ? -6.328 -11.742 -7.168 1 94.88 225 LEU B O 1
ATOM 4650 N N . ASP B 1 226 ? -6.742 -13.312 -8.656 1 93.12 226 ASP B N 1
ATOM 4651 C CA . ASP B 1 226 ? -7.617 -14.055 -7.75 1 93.12 226 ASP B CA 1
ATOM 4652 C C . ASP B 1 226 ? -6.809 -14.875 -6.754 1 93.12 226 ASP B C 1
ATOM 4654 O O . ASP B 1 226 ? -7.375 -15.578 -5.914 1 93.12 226 ASP B O 1
ATOM 4658 N N . ASN B 1 227 ? -5.508 -14.805 -6.816 1 96 227 ASN B N 1
ATOM 4659 C CA . ASN B 1 227 ? -4.637 -15.398 -5.809 1 96 227 ASN B CA 1
ATOM 4660 C C . ASN B 1 227 ? -4.062 -14.344 -4.867 1 96 227 ASN B C 1
ATOM 4662 O O . ASN B 1 227 ? -3.1 -14.609 -4.148 1 96 227 ASN B O 1
ATOM 4666 N N . ILE B 1 228 ? -4.637 -13.203 -4.949 1 97.94 228 ILE B N 1
ATOM 4667 C CA . ILE B 1 228 ? -4.18 -12.102 -4.113 1 97.94 228 ILE B CA 1
ATOM 4668 C C . ILE B 1 228 ? -5.324 -11.617 -3.221 1 97.94 228 ILE B C 1
ATOM 4670 O O . ILE B 1 228 ? -6.453 -11.453 -3.686 1 97.94 228 ILE B O 1
ATOM 4674 N N . VAL B 1 229 ? -5.039 -11.477 -1.964 1 97.94 229 VAL B N 1
ATOM 4675 C CA . VAL B 1 229 ? -5.984 -10.883 -1.025 1 97.94 229 VAL B CA 1
ATOM 4676 C C . VAL B 1 229 ? -5.621 -9.414 -0.787 1 97.94 229 VAL B C 1
ATOM 4678 O O . VAL B 1 229 ? -4.508 -9.109 -0.353 1 97.94 229 VAL B O 1
ATOM 4681 N N . PHE B 1 230 ? -6.551 -8.547 -1.093 1 98 230 PHE B N 1
ATOM 4682 C CA . PHE B 1 230 ? -6.387 -7.121 -0.829 1 98 230 PHE B CA 1
ATOM 4683 C C . PHE B 1 230 ? -7.047 -6.734 0.489 1 98 230 PHE B C 1
ATOM 4685 O O . PHE B 1 230 ? -7.969 -7.41 0.951 1 98 230 PHE B O 1
ATOM 4692 N N . HIS B 1 231 ? -6.543 -5.676 1.107 1 97.38 231 HIS B N 1
ATOM 4693 C CA . HIS B 1 231 ? -7.156 -5.125 2.311 1 97.38 231 HIS B CA 1
ATOM 4694 C C . HIS B 1 231 ? -8.656 -4.918 2.117 1 97.38 231 HIS B C 1
ATOM 4696 O O . HIS B 1 231 ? -9.109 -4.605 1.013 1 97.38 231 HIS B O 1
ATOM 4702 N N . PRO B 1 232 ? -9.445 -5.055 3.178 1 95.12 232 PRO B N 1
ATOM 4703 C CA . PRO B 1 232 ? -10.898 -4.938 3.047 1 95.12 232 PRO B CA 1
ATOM 4704 C C . PRO B 1 232 ? -11.328 -3.576 2.508 1 95.12 232 PRO B C 1
ATOM 4706 O O . PRO B 1 232 ? -12.375 -3.471 1.859 1 95.12 232 PRO B O 1
ATOM 4709 N N . LYS B 1 233 ? -10.5 -2.555 2.74 1 93.81 233 LYS B N 1
ATOM 4710 C CA . LYS B 1 233 ? -10.93 -1.207 2.377 1 93.81 233 LYS B CA 1
ATOM 4711 C C . LYS B 1 233 ? -9.914 -0.536 1.457 1 93.81 233 LYS B C 1
ATOM 4713 O O . LYS B 1 233 ? -10.273 0.33 0.656 1 93.81 233 LYS B O 1
ATOM 4718 N N . GLU B 1 234 ? -8.719 -0.913 1.623 1 96.25 234 GLU B N 1
ATOM 4719 C CA . GLU B 1 234 ? -7.625 -0.248 0.918 1 96.25 234 GLU B CA 1
ATOM 4720 C C . GLU B 1 234 ? -7.145 -1.082 -0.267 1 96.25 234 GLU B C 1
ATOM 4722 O O . GLU B 1 234 ? -7.508 -2.252 -0.397 1 96.25 234 GLU B O 1
ATOM 4727 N N . SER B 1 235 ? -6.258 -0.502 -1.106 1 97.25 235 SER B N 1
ATOM 4728 C CA . SER B 1 235 ? -5.773 -1.154 -2.318 1 97.25 235 SER B CA 1
ATOM 4729 C C . SER B 1 235 ? -4.559 -2.025 -2.027 1 97.25 235 SER B C 1
ATOM 4731 O O . SER B 1 235 ? -4.125 -2.803 -2.883 1 97.25 235 SER B O 1
ATOM 4733 N N . ARG B 1 236 ? -4.039 -1.992 -0.896 1 97.06 236 ARG B N 1
ATOM 4734 C CA . ARG B 1 236 ? -2.789 -2.684 -0.598 1 97.06 236 ARG B CA 1
ATOM 4735 C C . ARG B 1 236 ? -3 -4.191 -0.53 1 97.06 236 ARG B C 1
ATOM 4737 O O . ARG B 1 236 ? -4.047 -4.656 -0.074 1 97.06 236 ARG B O 1
ATOM 4744 N N . VAL B 1 237 ? -2.027 -4.898 -0.934 1 98.56 237 VAL B N 1
ATOM 4745 C CA . VAL B 1 237 ? -2.002 -6.355 -0.872 1 98.56 237 VAL B CA 1
ATOM 4746 C C . VAL B 1 237 ? -1.685 -6.805 0.553 1 98.56 237 VAL B C 1
ATOM 4748 O O . VAL B 1 237 ? -0.735 -6.316 1.169 1 98.56 237 VAL B O 1
ATOM 4751 N N . ILE B 1 238 ? -2.508 -7.82 1.034 1 98.31 238 ILE B N 1
ATOM 4752 C CA . ILE B 1 238 ? -2.244 -8.266 2.4 1 98.31 238 ILE B CA 1
ATOM 4753 C C . ILE B 1 238 ? -1.898 -9.75 2.404 1 98.31 238 ILE B C 1
ATOM 4755 O O . ILE B 1 238 ? -1.396 -10.273 3.4 1 98.31 238 ILE B O 1
ATOM 4759 N N . ALA B 1 239 ? -2.086 -10.422 1.209 1 98.75 239 ALA B N 1
ATOM 4760 C CA . ALA B 1 239 ? -1.631 -11.805 1.134 1 98.75 239 ALA B CA 1
ATOM 4761 C C . ALA B 1 239 ? -1.619 -12.305 -0.309 1 98.75 239 ALA B C 1
ATOM 4763 O O . ALA B 1 239 ? -2.537 -12.016 -1.08 1 98.75 239 ALA B O 1
ATOM 4764 N N . VAL B 1 240 ? -0.625 -13.008 -0.638 1 98.75 240 VAL B N 1
ATOM 4765 C CA . VAL B 1 240 ? -0.574 -13.797 -1.864 1 98.75 240 VAL B CA 1
ATOM 4766 C C . VAL B 1 240 ? -0.818 -15.273 -1.542 1 98.75 240 VAL B C 1
ATOM 4768 O O . VAL B 1 240 ? -0.191 -15.828 -0.637 1 98.75 240 VAL B O 1
ATOM 4771 N N . LEU B 1 241 ? -1.729 -15.891 -2.32 1 96.75 241 LEU B N 1
ATOM 4772 C CA . LEU B 1 241 ? -2.189 -17.25 -2.008 1 96.75 241 LEU B CA 1
ATOM 4773 C C . LEU B 1 241 ? -1.681 -18.234 -3.043 1 96.75 241 LEU B C 1
ATOM 4775 O O . LEU B 1 241 ? -1.113 -17.844 -4.066 1 96.75 241 LEU B O 1
ATOM 4779 N N . ASP B 1 242 ? -1.825 -19.516 -2.752 1 95.06 242 ASP B N 1
ATOM 4780 C CA . ASP B 1 242 ? -1.675 -20.641 -3.656 1 95.06 242 ASP B CA 1
ATOM 4781 C C . ASP B 1 242 ? -0.24 -20.75 -4.168 1 95.06 242 ASP B C 1
ATOM 4783 O O . ASP B 1 242 ? 0.017 -20.562 -5.359 1 95.06 242 ASP B O 1
ATOM 4787 N N . TRP B 1 243 ? 0.597 -21.297 -3.381 1 96.88 243 TRP B N 1
ATOM 4788 C CA . TRP B 1 243 ? 2.021 -21.391 -3.682 1 96.88 243 TRP B CA 1
ATOM 4789 C C . TRP B 1 243 ? 2.371 -22.766 -4.227 1 96.88 243 TRP B C 1
ATOM 4791 O O . TRP B 1 243 ? 3.535 -23.172 -4.203 1 96.88 243 TRP B O 1
ATOM 4801 N N . GLU B 1 244 ? 1.428 -23.484 -4.734 1 94.25 244 GLU B N 1
ATOM 4802 C CA . GLU B 1 244 ? 1.577 -24.875 -5.148 1 94.25 244 GLU B CA 1
ATOM 4803 C C . GLU B 1 244 ? 2.559 -25 -6.312 1 94.25 244 GLU B C 1
ATOM 4805 O O . GLU B 1 244 ? 3.279 -25.984 -6.414 1 94.25 244 GLU B O 1
ATOM 4810 N N . LEU B 1 245 ? 2.604 -23.969 -7.133 1 94.62 245 LEU B N 1
ATOM 4811 C CA . LEU B 1 245 ? 3.424 -24.062 -8.336 1 94.62 245 LEU B CA 1
ATOM 4812 C C . LEU B 1 245 ? 4.73 -23.297 -8.164 1 94.62 245 LEU B C 1
ATOM 4814 O O . LEU B 1 245 ? 5.543 -23.234 -9.094 1 94.62 245 LEU B O 1
ATOM 4818 N N . SER B 1 246 ? 4.961 -22.75 -7.016 1 97.25 246 SER B N 1
ATOM 4819 C CA . SER B 1 246 ? 6.156 -21.953 -6.785 1 97.25 246 SER B CA 1
ATOM 4820 C C . SER B 1 246 ? 7.422 -22.781 -6.965 1 97.25 246 SER B C 1
ATOM 4822 O O . SER B 1 246 ? 7.438 -23.969 -6.66 1 97.25 246 SER B O 1
ATOM 4824 N N . THR B 1 247 ? 8.438 -22.172 -7.465 1 97.12 247 THR B N 1
ATOM 4825 C CA . THR B 1 247 ? 9.727 -22.797 -7.711 1 97.12 247 THR B CA 1
ATOM 4826 C C . THR B 1 247 ? 10.82 -21.75 -7.922 1 97.12 247 THR B C 1
ATOM 4828 O O . THR B 1 247 ? 10.586 -20.562 -7.723 1 97.12 247 THR B O 1
ATOM 4831 N N . ILE B 1 248 ? 12.031 -22.203 -8.164 1 97.56 248 ILE B N 1
ATOM 4832 C CA . ILE B 1 248 ? 13.125 -21.328 -8.562 1 97.56 248 ILE B CA 1
ATOM 4833 C C . ILE B 1 248 ? 13.227 -21.266 -10.086 1 97.56 248 ILE B C 1
ATOM 4835 O O . ILE B 1 248 ? 13.375 -22.297 -10.742 1 97.56 248 ILE B O 1
ATOM 4839 N N . GLY B 1 249 ? 13 -20.125 -10.688 1 96.88 249 GLY B N 1
ATOM 4840 C CA . GLY B 1 249 ? 12.992 -20 -12.141 1 96.88 249 GLY B CA 1
ATOM 4841 C C . GLY B 1 249 ? 13.125 -18.562 -12.617 1 96.88 249 GLY B C 1
ATOM 4842 O O . GLY B 1 249 ? 13.75 -17.75 -11.945 1 96.88 249 GLY B O 1
ATOM 4843 N N . HIS B 1 250 ? 12.727 -18.344 -13.836 1 97.25 250 HIS B N 1
ATOM 4844 C CA . HIS B 1 250 ? 12.867 -17.031 -14.453 1 97.25 250 HIS B CA 1
ATOM 4845 C C . HIS B 1 250 ? 11.695 -16.125 -14.078 1 97.25 250 HIS B C 1
ATOM 4847 O O . HIS B 1 250 ? 10.539 -16.453 -14.344 1 97.25 250 HIS B O 1
ATOM 4853 N N . PRO B 1 251 ? 11.945 -14.953 -13.523 1 97.31 251 PRO B N 1
ATOM 4854 C CA . PRO B 1 251 ? 10.883 -14.102 -13 1 97.31 251 PRO B CA 1
ATOM 4855 C C . PRO B 1 251 ? 9.938 -13.594 -14.094 1 97.31 251 PRO B C 1
ATOM 4857 O O . PRO B 1 251 ? 8.758 -13.359 -13.836 1 97.31 251 PRO B O 1
ATOM 4860 N N . LEU B 1 252 ? 10.391 -13.508 -15.328 1 97.62 252 LEU B N 1
ATOM 4861 C CA . LEU B 1 252 ? 9.562 -12.969 -16.406 1 97.62 252 LEU B CA 1
ATOM 4862 C C . LEU B 1 252 ? 8.445 -13.938 -16.766 1 97.62 252 LEU B C 1
ATOM 4864 O O . LEU B 1 252 ? 7.48 -13.562 -17.422 1 97.62 252 LEU B O 1
ATOM 4868 N N . SER B 1 253 ? 8.578 -15.188 -16.297 1 98 253 SER B N 1
ATOM 4869 C CA . SER B 1 253 ? 7.477 -16.125 -16.5 1 98 253 SER B CA 1
ATOM 4870 C C . SER B 1 253 ? 6.238 -15.703 -15.719 1 98 253 SER B C 1
ATOM 4872 O O . SER B 1 253 ? 5.121 -15.766 -16.234 1 98 253 SER B O 1
ATOM 4874 N N . ASP B 1 254 ? 6.441 -15.227 -14.461 1 98.56 254 ASP B N 1
ATOM 4875 C CA . ASP B 1 254 ? 5.344 -14.703 -13.648 1 98.56 254 ASP B CA 1
ATOM 4876 C C . ASP B 1 254 ? 4.762 -13.438 -14.266 1 98.56 254 ASP B C 1
ATOM 4878 O O . ASP B 1 254 ? 3.541 -13.266 -14.305 1 98.56 254 ASP B O 1
ATOM 4882 N N . LEU B 1 255 ? 5.652 -12.578 -14.664 1 98.5 255 LEU B N 1
ATOM 4883 C CA . LEU B 1 255 ? 5.199 -11.312 -15.234 1 98.5 255 LEU B CA 1
ATOM 4884 C C . LEU B 1 255 ? 4.371 -11.555 -16.484 1 98.5 255 LEU B C 1
ATOM 4886 O O . LEU B 1 255 ? 3.336 -10.914 -16.688 1 98.5 255 LEU B O 1
ATOM 4890 N N . ALA B 1 256 ? 4.812 -12.492 -17.344 1 98.19 256 ALA B N 1
ATOM 4891 C CA . ALA B 1 256 ? 4.066 -12.836 -18.547 1 98.19 256 ALA B CA 1
ATOM 4892 C C . ALA B 1 256 ? 2.711 -13.445 -18.188 1 98.19 256 ALA B C 1
ATOM 4894 O O . ALA B 1 256 ? 1.7 -13.141 -18.828 1 98.19 256 ALA B O 1
ATOM 4895 N N . HIS B 1 257 ? 2.756 -14.242 -17.188 1 97.81 257 HIS B N 1
ATOM 4896 C CA . HIS B 1 257 ? 1.525 -14.906 -16.766 1 97.81 257 HIS B CA 1
ATOM 4897 C C . HIS B 1 257 ? 0.477 -13.891 -16.328 1 97.81 257 HIS B C 1
ATOM 4899 O O . HIS B 1 257 ? -0.678 -13.961 -16.75 1 97.81 257 HIS B O 1
ATOM 4905 N N . VAL B 1 258 ? 0.838 -12.953 -15.547 1 96.81 258 VAL B N 1
ATOM 4906 C CA . VAL B 1 258 ? -0.115 -11.977 -15.016 1 96.81 258 VAL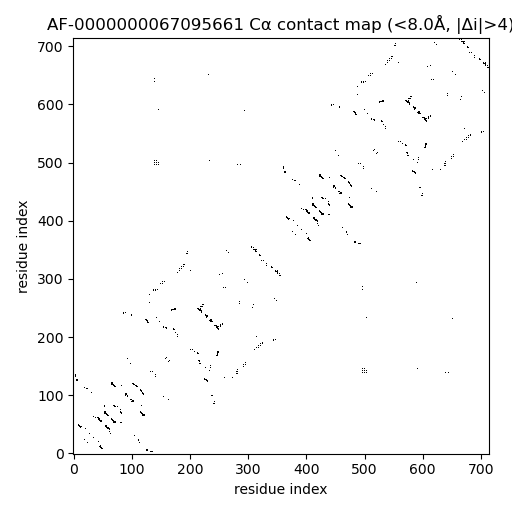 B CA 1
ATOM 4907 C C . VAL B 1 258 ? -0.539 -11.023 -16.125 1 96.81 258 VAL B C 1
ATOM 4909 O O . VAL B 1 258 ? -1.625 -10.438 -16.078 1 96.81 258 VAL B O 1
ATOM 4912 N N . SER B 1 259 ? 0.192 -10.953 -17.203 1 95.94 259 SER B N 1
ATOM 4913 C CA . SER B 1 259 ? -0.088 -10.023 -18.297 1 95.94 259 SER B CA 1
ATOM 4914 C C . SER B 1 259 ? -0.943 -10.688 -19.375 1 95.94 259 SER B C 1
ATOM 4916 O O . SER B 1 259 ? -1.325 -10.047 -20.344 1 95.94 259 SER B O 1
ATOM 4918 N N . GLN B 1 260 ? -1.27 -11.898 -19.203 1 93.62 260 GLN B N 1
ATOM 4919 C CA . GLN B 1 260 ? -1.936 -12.688 -20.234 1 93.62 260 GLN B CA 1
ATOM 4920 C C . GLN B 1 260 ? -3.258 -12.047 -20.641 1 93.62 260 GLN B C 1
ATOM 4922 O O . GLN B 1 260 ? -3.629 -12.078 -21.828 1 93.62 260 GLN B O 1
ATOM 4927 N N . PHE B 1 261 ? -3.914 -11.492 -19.703 1 90.19 261 PHE B N 1
ATOM 4928 C CA . PHE B 1 261 ? -5.27 -11.023 -19.953 1 90.19 261 PHE B CA 1
ATOM 4929 C C . PHE B 1 261 ? -5.266 -9.875 -20.953 1 90.19 261 PHE B C 1
ATOM 4931 O O . PHE B 1 261 ? -6.27 -9.625 -21.625 1 90.19 261 PHE B O 1
ATOM 4938 N N . TYR B 1 262 ? -4.148 -9.219 -21.141 1 91.19 262 TYR B N 1
ATOM 4939 C CA . TYR B 1 262 ? -4.039 -8.141 -22.125 1 91.19 262 TYR B CA 1
ATOM 4940 C C . TYR B 1 262 ? -4.086 -8.68 -23.547 1 91.19 262 TYR B C 1
ATOM 4942 O O . TYR B 1 262 ? -4.41 -7.953 -24.484 1 91.19 262 TYR B O 1
ATOM 4950 N N . PHE B 1 263 ? -3.754 -9.992 -23.703 1 92.12 263 PHE B N 1
ATOM 4951 C CA . PHE B 1 263 ? -3.572 -10.562 -25.031 1 92.12 263 PHE B CA 1
ATOM 4952 C C . PHE B 1 263 ? -4.547 -11.711 -25.266 1 92.12 263 PHE B C 1
ATOM 4954 O O . PHE B 1 263 ? -4.398 -12.469 -26.219 1 92.12 263 PHE B O 1
ATOM 4961 N N . TRP B 1 264 ? -5.449 -11.781 -24.391 1 90.06 264 TRP B N 1
ATOM 4962 C CA . TRP B 1 264 ? -6.379 -12.906 -24.453 1 90.06 264 TRP B CA 1
ATOM 4963 C C . TRP B 1 264 ? -7.219 -12.867 -25.719 1 90.06 264 TRP B C 1
ATOM 4965 O O . TRP B 1 264 ? -7.766 -11.82 -26.062 1 90.06 264 TRP B O 1
ATOM 4975 N N . PRO B 1 265 ? -7.25 -13.984 -26.344 1 88.06 265 PRO B N 1
ATOM 4976 C CA . PRO B 1 265 ? -8.016 -13.961 -27.594 1 88.06 265 PRO B CA 1
ATOM 4977 C C . PRO B 1 265 ? -9.516 -13.766 -27.359 1 88.06 265 PRO B C 1
ATOM 4979 O O . PRO B 1 265 ? -10.07 -14.344 -26.422 1 88.06 265 PRO B O 1
ATOM 4982 N N . ARG B 1 266 ? -10.188 -13.078 -28.172 1 82.38 266 ARG B N 1
ATOM 4983 C CA . ARG B 1 266 ? -11.602 -12.727 -28.031 1 82.38 266 ARG B CA 1
ATOM 4984 C C . ARG B 1 266 ? -12.492 -13.953 -28.188 1 82.38 266 ARG B C 1
ATOM 4986 O O . ARG B 1 266 ? -13.617 -13.984 -27.688 1 82.38 266 ARG B O 1
ATOM 4993 N N . THR B 1 267 ? -12.023 -14.953 -28.844 1 80 267 THR B N 1
ATOM 4994 C CA . THR B 1 267 ? -12.828 -16.141 -29.156 1 80 267 THR B CA 1
ATOM 4995 C C . THR B 1 267 ? -12.883 -17.078 -27.953 1 80 267 THR B C 1
ATOM 4997 O O . THR B 1 267 ? -13.68 -18.016 -27.938 1 80 267 THR B O 1
ATOM 5000 N N . VAL B 1 268 ? -12.023 -16.844 -27.078 1 80.94 268 VAL B N 1
ATOM 5001 C CA . VAL B 1 268 ? -11.969 -17.688 -25.891 1 80.94 268 VAL B CA 1
ATOM 5002 C C . VAL B 1 268 ? -12.578 -16.953 -24.703 1 80.94 268 VAL B C 1
ATOM 5004 O O . VAL B 1 268 ? -12.164 -15.828 -24.391 1 80.94 268 VAL B O 1
ATOM 5007 N N . PRO B 1 269 ? -13.633 -17.516 -24.203 1 72.31 269 PRO B N 1
ATOM 5008 C CA . PRO B 1 269 ? -14.18 -16.859 -23.016 1 72.31 269 PRO B CA 1
ATOM 5009 C C . PRO B 1 269 ? -13.156 -16.719 -21.906 1 72.31 269 PRO B C 1
ATOM 5011 O O . PRO B 1 269 ? -12.305 -17.594 -21.719 1 72.31 269 PRO B O 1
ATOM 5014 N N . LEU B 1 270 ? -13.211 -15.469 -21.391 1 62.62 270 LEU B N 1
ATOM 5015 C CA . LEU B 1 270 ? -12.312 -15.281 -20.25 1 62.62 270 LEU B CA 1
ATOM 5016 C C . LEU B 1 270 ? -12.766 -16.109 -19.047 1 62.62 270 LEU B C 1
ATOM 5018 O O . LEU B 1 270 ? -13.961 -16.234 -18.812 1 62.62 270 LEU B O 1
ATOM 5022 N N . LEU B 1 271 ? -11.859 -16.891 -18.562 1 54.75 271 LEU B N 1
ATOM 5023 C CA . LEU B 1 271 ? -12.188 -17.781 -17.453 1 54.75 271 LEU B CA 1
ATOM 5024 C C . LEU B 1 271 ? -12.977 -17.047 -16.375 1 54.75 271 LEU B C 1
ATOM 5026 O O . LEU B 1 271 ? -13.859 -17.641 -15.742 1 54.75 271 LEU B O 1
ATOM 5030 N N . ASN B 1 272 ? -12.656 -15.828 -16.047 1 53.66 272 ASN B N 1
ATOM 5031 C CA . ASN B 1 272 ? -13.383 -15.203 -14.953 1 53.66 272 ASN B CA 1
ATOM 5032 C C . ASN B 1 272 ? -14.422 -14.211 -15.461 1 53.66 272 ASN B C 1
ATOM 5034 O O . ASN B 1 272 ? -14.914 -13.383 -14.695 1 53.66 272 ASN B O 1
ATOM 5038 N N . GLY B 1 273 ? -15.062 -14.531 -16.672 1 50.38 273 GLY B N 1
ATOM 5039 C CA . GLY B 1 273 ? -16.219 -13.812 -17.172 1 50.38 273 GLY B CA 1
ATOM 5040 C C . GLY B 1 273 ? -15.945 -12.344 -17.438 1 50.38 273 GLY B C 1
ATOM 5041 O O . GLY B 1 273 ? -16.875 -11.539 -17.531 1 50.38 273 GLY B O 1
ATOM 5042 N N . GLY B 1 274 ? -14.789 -11.922 -17.359 1 53.41 274 GLY B N 1
ATOM 5043 C CA . GLY B 1 274 ? -14.625 -10.477 -17.359 1 53.41 274 GLY B CA 1
ATOM 5044 C C . GLY B 1 274 ? -14.727 -9.875 -18.75 1 53.41 274 GLY B C 1
ATOM 5045 O O . GLY B 1 274 ? -14.531 -10.57 -19.75 1 53.41 274 GLY B O 1
ATOM 5046 N N . ALA B 1 275 ? -15.508 -8.734 -18.844 1 52.44 275 ALA B N 1
ATOM 5047 C CA . ALA B 1 275 ? -15.68 -7.93 -20.047 1 52.44 275 ALA B CA 1
ATOM 5048 C C . ALA B 1 275 ? -14.328 -7.441 -20.578 1 52.44 275 ALA B C 1
ATOM 5050 O O . ALA B 1 275 ? -13.367 -7.309 -19.812 1 52.44 275 ALA B O 1
ATOM 5051 N N . TYR B 1 276 ? -14.227 -7.453 -21.938 1 56.91 276 TYR B N 1
ATOM 5052 C CA . TYR B 1 276 ? -13.07 -6.902 -22.625 1 56.91 276 TYR B CA 1
ATOM 5053 C C . TYR B 1 276 ? -12.742 -5.504 -22.125 1 56.91 276 TYR B C 1
ATOM 5055 O O . TYR B 1 276 ? -13.641 -4.742 -21.75 1 56.91 276 TYR B O 1
ATOM 5063 N N . LEU B 1 277 ? -11.445 -5.301 -21.797 1 61.12 277 LEU B N 1
ATOM 5064 C CA . LEU B 1 277 ? -10.906 -4.086 -21.188 1 61.12 277 LEU B CA 1
ATOM 5065 C C . LEU B 1 277 ? -11.258 -2.865 -22.047 1 61.12 277 LEU B C 1
ATOM 5067 O O . LEU B 1 277 ? -11.055 -2.869 -23.25 1 61.12 277 LEU B O 1
ATOM 5071 N N . GLN B 1 278 ? -12.273 -2.109 -21.562 1 59.19 278 GLN B N 1
ATOM 5072 C CA . GLN B 1 278 ? -12.547 -0.822 -22.188 1 59.19 278 GLN B CA 1
ATOM 5073 C C . GLN B 1 278 ? -11.484 0.209 -21.828 1 59.19 278 GLN B C 1
ATOM 5075 O O . GLN B 1 278 ? -10.812 0.074 -20.797 1 59.19 278 GLN B O 1
ATOM 5080 N N . GLU B 1 279 ? -11.234 1.159 -22.75 1 59.75 279 GLU B N 1
ATOM 5081 C CA . GLU B 1 279 ? -10.297 2.258 -22.531 1 59.75 279 GLU B CA 1
ATOM 5082 C C . GLU B 1 279 ? -10.758 3.162 -21.391 1 59.75 279 GLU B C 1
ATOM 5084 O O . GLU B 1 279 ? -11.953 3.244 -21.109 1 59.75 279 GLU B O 1
ATOM 5089 N N . ASN B 1 280 ? -9.82 3.717 -20.625 1 64.25 280 ASN B N 1
ATOM 5090 C CA . ASN B 1 280 ? -10 4.727 -19.594 1 64.25 280 ASN B CA 1
ATOM 5091 C C . ASN B 1 280 ? -10.711 4.156 -18.375 1 64.25 280 ASN B C 1
ATOM 5093 O O . ASN B 1 280 ? -11.57 4.82 -17.781 1 64.25 280 ASN B O 1
ATOM 5097 N N . THR B 1 281 ? -10.422 2.904 -18.219 1 82.44 281 THR B N 1
ATOM 5098 C CA . THR B 1 281 ? -11.062 2.197 -17.109 1 82.44 281 THR B CA 1
ATOM 5099 C C . THR B 1 281 ? -10.211 2.275 -15.844 1 82.44 281 THR B C 1
ATOM 5101 O O . THR B 1 281 ? -10.672 1.943 -14.758 1 82.44 281 THR B O 1
ATOM 5104 N N . GLY B 1 282 ? -8.977 2.822 -16.016 1 90.38 282 GLY B N 1
ATOM 5105 C CA . GLY B 1 282 ? -8.062 2.803 -14.883 1 90.38 282 GLY B CA 1
ATOM 5106 C C . GLY B 1 282 ? -7.148 1.595 -14.875 1 90.38 282 GLY B C 1
ATOM 5107 O O . GLY B 1 282 ? -6.234 1.508 -14.055 1 90.38 282 GLY B O 1
ATOM 5108 N N . ILE B 1 283 ? -7.395 0.697 -15.797 1 93.44 283 I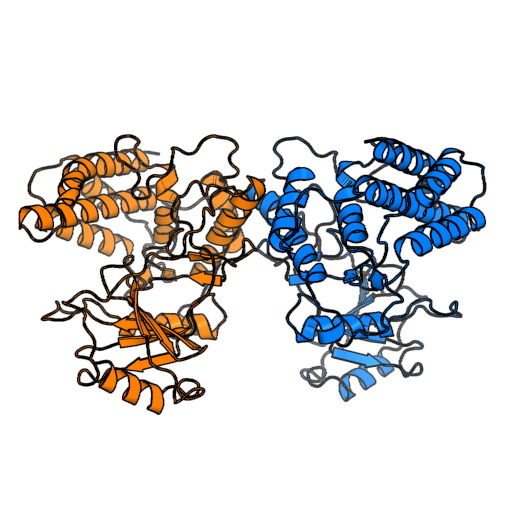LE B N 1
ATOM 5109 C CA . ILE B 1 283 ? -6.48 -0.43 -15.945 1 93.44 283 ILE B CA 1
ATOM 5110 C C . ILE B 1 283 ? -5.219 0.021 -16.672 1 93.44 283 ILE B C 1
ATOM 5112 O O . ILE B 1 283 ? -5.289 0.53 -17.797 1 93.44 283 ILE B O 1
ATOM 5116 N N . PRO B 1 284 ? -4.09 -0.139 -16.078 1 94.62 284 PRO B N 1
ATOM 5117 C CA . PRO B 1 284 ? -2.861 0.279 -16.75 1 94.62 284 PRO B CA 1
ATOM 5118 C C . PRO B 1 284 ? -2.588 -0.521 -18.016 1 94.62 284 PRO B C 1
ATOM 5120 O O . PRO B 1 284 ? -3.02 -1.672 -18.141 1 94.62 284 PRO B O 1
ATOM 5123 N N . SER B 1 285 ? -1.881 0.161 -18.938 1 93.44 285 SER B N 1
ATOM 5124 C CA . SER B 1 285 ? -1.388 -0.591 -20.078 1 93.44 285 SER B CA 1
ATOM 5125 C C . SER B 1 285 ? -0.315 -1.593 -19.672 1 93.44 285 SER B C 1
ATOM 5127 O O . SER B 1 285 ? 0.264 -1.479 -18.578 1 93.44 285 SER B O 1
ATOM 5129 N N . VAL B 1 286 ? -0.146 -2.582 -20.531 1 94.5 286 VAL B N 1
ATOM 5130 C CA . VAL B 1 286 ? 0.888 -3.572 -20.25 1 94.5 286 VAL B CA 1
ATOM 5131 C C . VAL B 1 286 ? 2.248 -2.887 -20.156 1 94.5 286 VAL B C 1
ATOM 5133 O O . VAL B 1 286 ? 3.084 -3.268 -19.328 1 94.5 286 VAL B O 1
ATOM 5136 N N . GLU B 1 287 ? 2.51 -1.869 -20.938 1 94.88 287 GLU B N 1
ATOM 5137 C CA . GLU B 1 287 ? 3.76 -1.115 -20.906 1 94.88 287 GLU B CA 1
ATOM 5138 C C . GLU B 1 287 ? 3.939 -0.404 -19.578 1 94.88 287 GLU B C 1
ATOM 5140 O O . GLU B 1 287 ? 5.047 -0.367 -19.031 1 94.88 287 GLU B O 1
ATOM 5145 N N . GLU B 1 288 ? 2.881 0.116 -19.062 1 93.94 288 GLU B N 1
ATOM 5146 C CA . GLU B 1 288 ? 2.938 0.781 -17.766 1 93.94 288 GLU B CA 1
ATOM 5147 C C . GLU B 1 288 ? 3.252 -0.211 -16.656 1 93.94 288 GLU B C 1
ATOM 5149 O O . GLU B 1 288 ? 4.066 0.074 -15.773 1 93.94 288 GLU B O 1
ATOM 5154 N N . LEU B 1 289 ? 2.582 -1.327 -16.703 1 95.94 289 LEU B N 1
ATOM 5155 C CA . LEU B 1 289 ? 2.818 -2.348 -15.695 1 95.94 289 LEU B CA 1
ATOM 5156 C C . LEU B 1 289 ? 4.273 -2.809 -15.719 1 95.94 289 LEU B C 1
ATOM 5158 O O . LEU B 1 289 ? 4.902 -2.947 -14.664 1 95.94 289 LEU B O 1
ATOM 5162 N N . ILE B 1 290 ? 4.766 -2.982 -16.906 1 97.25 290 ILE B N 1
ATOM 5163 C CA . ILE B 1 290 ? 6.152 -3.416 -17.062 1 97.25 290 ILE B CA 1
ATOM 5164 C C . ILE B 1 290 ? 7.094 -2.336 -16.531 1 97.25 290 ILE B C 1
ATOM 5166 O O . ILE B 1 290 ? 8.07 -2.641 -15.844 1 97.25 290 ILE B O 1
ATOM 5170 N N . SER B 1 291 ? 6.801 -1.12 -16.828 1 96.25 291 SER B N 1
ATOM 5171 C CA . SER B 1 291 ? 7.629 -0.011 -16.375 1 96.25 291 SER B CA 1
ATOM 5172 C C . SER B 1 291 ? 7.68 0.048 -14.844 1 96.25 291 SER B C 1
ATOM 5174 O O . SER B 1 291 ? 8.758 0.205 -14.258 1 96.25 291 SER B O 1
ATOM 5176 N N . ILE B 1 292 ? 6.559 -0.061 -14.234 1 96.94 292 ILE B N 1
ATOM 5177 C CA . ILE B 1 292 ? 6.48 -0.032 -12.773 1 96.94 292 ILE B CA 1
ATOM 5178 C C . ILE B 1 292 ? 7.234 -1.227 -12.195 1 96.94 292 ILE B C 1
ATOM 5180 O O . ILE B 1 292 ? 8.016 -1.079 -11.25 1 96.94 292 ILE B O 1
ATOM 5184 N N . TYR B 1 293 ? 7.004 -2.432 -12.758 1 98.31 293 TYR B N 1
ATOM 5185 C CA . TYR B 1 293 ? 7.703 -3.639 -12.336 1 98.31 293 TYR B CA 1
ATOM 5186 C C . TYR B 1 293 ? 9.211 -3.441 -12.391 1 98.31 293 TYR B C 1
ATOM 5188 O O . TYR B 1 293 ? 9.914 -3.719 -11.414 1 98.31 293 TYR B O 1
ATOM 5196 N N . CYS B 1 294 ? 9.695 -2.951 -13.492 1 97.69 294 CYS B N 1
ATOM 5197 C CA . CYS B 1 294 ? 11.125 -2.801 -13.727 1 97.69 294 CYS B CA 1
ATOM 5198 C C . CYS B 1 294 ? 11.719 -1.747 -12.797 1 97.69 294 CYS B C 1
ATOM 5200 O O . CYS B 1 294 ? 12.828 -1.923 -12.273 1 97.69 294 CYS B O 1
ATOM 5202 N N . ARG B 1 295 ? 11 -0.69 -12.594 1 94.62 295 ARG B N 1
ATOM 5203 C CA . ARG B 1 295 ? 11.453 0.334 -11.656 1 94.62 295 ARG B CA 1
ATOM 5204 C C . ARG B 1 295 ? 11.609 -0.236 -10.25 1 94.62 295 ARG B C 1
ATOM 5206 O O . ARG B 1 295 ? 12.625 -0.012 -9.594 1 94.62 295 ARG B O 1
ATOM 5213 N N . CYS B 1 296 ? 10.672 -0.989 -9.844 1 97 296 CYS B N 1
ATOM 5214 C CA . CYS B 1 296 ? 10.703 -1.588 -8.508 1 97 296 CYS B CA 1
ATOM 5215 C C . CYS B 1 296 ? 11.828 -2.605 -8.391 1 97 296 CYS B C 1
ATOM 5217 O O . CYS B 1 296 ? 12.43 -2.752 -7.328 1 97 296 CYS B O 1
ATOM 5219 N N . ARG B 1 297 ? 12.102 -3.277 -9.461 1 97.25 297 ARG B N 1
ATOM 5220 C CA . ARG B 1 297 ? 13.156 -4.285 -9.492 1 97.25 297 ARG B CA 1
ATOM 5221 C C . ARG B 1 297 ? 14.531 -3.639 -9.648 1 97.25 297 ARG B C 1
ATOM 5223 O O . ARG B 1 297 ? 15.555 -4.277 -9.391 1 97.25 297 ARG B O 1
ATOM 5230 N N . GLY B 1 298 ? 14.547 -2.375 -10.125 1 95.44 298 GLY B N 1
ATOM 5231 C CA . GLY B 1 298 ? 15.812 -1.715 -10.43 1 95.44 298 GLY B CA 1
ATOM 5232 C C . GLY B 1 298 ? 16.469 -2.23 -11.695 1 95.44 298 GLY B C 1
ATOM 5233 O O . GLY B 1 298 ? 17.688 -2.365 -11.75 1 95.44 298 GLY B O 1
ATOM 5234 N N . ILE B 1 299 ? 15.633 -2.615 -12.688 1 95.38 299 ILE B N 1
ATOM 5235 C CA . ILE B 1 299 ? 16.156 -3.127 -13.953 1 95.38 299 ILE B CA 1
ATOM 5236 C C . ILE B 1 299 ? 15.625 -2.283 -15.109 1 95.38 299 ILE B C 1
ATOM 5238 O O . ILE B 1 299 ? 14.742 -1.446 -14.922 1 95.38 299 ILE B O 1
ATOM 5242 N N . ASN B 1 300 ? 16.141 -2.531 -16.25 1 94 300 ASN B N 1
ATOM 5243 C CA . ASN B 1 300 ? 15.719 -1.818 -17.453 1 94 300 ASN B CA 1
ATOM 5244 C C . ASN B 1 300 ? 14.336 -2.262 -17.922 1 94 300 ASN B C 1
ATOM 5246 O O . ASN B 1 300 ? 14.008 -3.447 -17.859 1 94 300 ASN B O 1
ATOM 5250 N N . SER B 1 301 ? 13.594 -1.318 -18.469 1 92.44 301 SER B N 1
ATOM 5251 C CA . SER B 1 301 ? 12.227 -1.602 -18.891 1 92.44 301 SER B CA 1
ATOM 5252 C C . SER B 1 301 ? 12.195 -2.365 -20.203 1 92.44 301 SER B C 1
ATOM 5254 O O . SER B 1 301 ? 11.172 -2.926 -20.594 1 92.44 301 SER B O 1
ATOM 5256 N N . ASN B 1 302 ? 13.312 -2.295 -20.875 1 93.19 302 ASN B N 1
ATOM 5257 C CA . ASN B 1 302 ? 13.414 -3.148 -22.047 1 93.19 302 ASN B CA 1
ATOM 5258 C C . ASN B 1 302 ? 13.742 -4.59 -21.672 1 93.19 302 ASN B C 1
ATOM 5260 O O . ASN B 1 302 ? 14.914 -4.961 -21.562 1 93.19 302 ASN B O 1
ATOM 5264 N N . LEU B 1 303 ? 12.695 -5.367 -21.562 1 94.19 303 LEU B N 1
ATOM 5265 C CA . LEU B 1 303 ? 12.836 -6.738 -21.078 1 94.19 303 LEU B CA 1
ATOM 5266 C C . LEU B 1 303 ? 13.383 -7.645 -22.172 1 94.19 303 LEU B C 1
ATOM 5268 O O . LEU B 1 303 ? 12.789 -7.754 -23.25 1 94.19 303 LEU B O 1
ATOM 5272 N N . PRO B 1 304 ? 14.445 -8.273 -21.891 1 91.5 304 PRO B N 1
ATOM 5273 C CA . PRO B 1 304 ? 14.992 -9.188 -22.891 1 91.5 304 PRO B CA 1
ATOM 5274 C C . PRO B 1 304 ? 14.086 -10.383 -23.156 1 91.5 304 PRO B C 1
ATOM 5276 O O . PRO B 1 304 ? 13.523 -10.961 -22.219 1 91.5 304 PRO B O 1
ATOM 5279 N N . ASN B 1 305 ? 13.914 -10.742 -24.422 1 94 305 ASN B N 1
ATOM 5280 C CA . ASN B 1 305 ? 13.172 -11.93 -24.828 1 94 305 ASN B CA 1
ATOM 5281 C C . ASN B 1 305 ? 11.742 -11.906 -24.297 1 94 305 ASN B C 1
ATOM 5283 O O . ASN B 1 305 ? 11.188 -12.945 -23.953 1 94 305 ASN B O 1
ATOM 5287 N N . TRP B 1 306 ? 11.211 -10.781 -24.125 1 96.19 306 TRP B N 1
ATOM 5288 C CA . TRP B 1 306 ? 9.867 -10.641 -23.578 1 96.19 306 TRP B CA 1
ATOM 5289 C C . TRP B 1 306 ? 8.867 -11.461 -24.391 1 96.19 306 TRP B C 1
ATOM 5291 O O . TRP B 1 306 ? 7.977 -12.109 -23.828 1 96.19 306 TRP B O 1
ATOM 5301 N N . ASN B 1 307 ? 9.039 -11.5 -25.688 1 96.81 307 ASN B N 1
ATOM 5302 C CA . ASN B 1 307 ? 8.148 -12.258 -26.562 1 96.81 307 ASN B CA 1
ATOM 5303 C C . ASN B 1 307 ? 8.211 -13.758 -26.266 1 96.81 307 ASN B C 1
ATOM 5305 O O . ASN B 1 307 ? 7.211 -14.461 -26.391 1 96.81 307 ASN B O 1
ATOM 5309 N N . PHE B 1 308 ? 9.398 -14.219 -25.969 1 98 308 PHE B N 1
ATOM 5310 C CA . PHE B 1 308 ? 9.539 -15.625 -25.594 1 98 308 PHE B CA 1
ATOM 5311 C C . PHE B 1 308 ? 8.656 -15.969 -24.406 1 98 308 PHE B C 1
ATOM 5313 O O . PHE B 1 308 ? 7.934 -16.969 -24.438 1 98 308 PHE B O 1
ATOM 5320 N N . PHE B 1 309 ? 8.656 -15.133 -23.406 1 98.12 309 PHE B N 1
ATOM 5321 C CA . PHE B 1 309 ? 7.934 -15.422 -22.172 1 98.12 309 PHE B CA 1
ATOM 5322 C C . PHE B 1 309 ? 6.43 -15.289 -22.391 1 98.12 309 PHE B C 1
ATOM 5324 O O . PHE B 1 309 ? 5.648 -16.047 -21.812 1 98.12 309 PHE B O 1
ATOM 5331 N N . LEU B 1 310 ? 6.012 -14.328 -23.172 1 98.12 310 LEU B N 1
ATOM 5332 C CA . LEU B 1 310 ? 4.602 -14.242 -23.531 1 98.12 310 LEU B CA 1
ATOM 5333 C C . LEU B 1 310 ? 4.145 -15.5 -24.266 1 98.12 310 LEU B C 1
ATOM 5335 O O . LEU B 1 310 ? 3.115 -16.078 -23.922 1 98.12 310 LEU B O 1
ATOM 5339 N N . ALA B 1 311 ? 4.93 -15.875 -25.234 1 98.5 311 ALA B N 1
ATOM 5340 C CA . ALA B 1 311 ? 4.613 -17.078 -26 1 98.5 311 ALA B CA 1
ATOM 5341 C C . ALA B 1 311 ? 4.574 -18.312 -25.094 1 98.5 311 ALA B C 1
ATOM 5343 O O . ALA B 1 311 ? 3.662 -19.141 -25.188 1 98.5 311 ALA B O 1
ATOM 5344 N N . LEU B 1 312 ? 5.531 -18.406 -24.266 1 98.56 312 LEU B N 1
ATOM 5345 C CA . LEU B 1 312 ? 5.598 -19.531 -23.344 1 98.56 312 LEU B CA 1
ATOM 5346 C C . LEU B 1 312 ? 4.355 -19.562 -22.453 1 98.56 312 LEU B C 1
ATOM 5348 O O . LEU B 1 312 ? 3.818 -20.641 -22.172 1 98.56 312 LEU B O 1
ATOM 5352 N N . SER B 1 313 ? 3.912 -18.422 -21.953 1 98.06 313 SER B N 1
ATOM 5353 C CA . SER B 1 313 ? 2.738 -18.375 -21.094 1 98.06 313 SER B CA 1
ATOM 5354 C C . SER B 1 313 ? 1.503 -18.922 -21.797 1 98.06 313 SER B C 1
ATOM 5356 O O . SER B 1 313 ? 0.712 -19.656 -21.203 1 98.06 313 SER B O 1
ATOM 5358 N N . PHE B 1 314 ? 1.334 -18.625 -23.016 1 97.5 314 PHE B N 1
ATOM 5359 C CA . PHE B 1 314 ? 0.187 -19.109 -23.766 1 97.5 314 PHE B CA 1
ATOM 5360 C C . PHE B 1 314 ? 0.361 -20.578 -24.109 1 97.5 314 PHE B C 1
ATOM 5362 O O . PHE B 1 314 ? -0.617 -21.328 -24.188 1 97.5 314 PHE B O 1
ATOM 5369 N N . PHE B 1 315 ? 1.59 -21 -24.406 1 98.06 315 PHE B N 1
ATOM 5370 C CA . PHE B 1 315 ? 1.877 -22.422 -24.625 1 98.06 315 PHE B CA 1
ATOM 5371 C C . PHE B 1 315 ? 1.463 -23.25 -23.422 1 98.06 315 PHE B C 1
ATOM 5373 O O . PHE B 1 315 ? 0.803 -24.281 -23.578 1 98.06 315 PHE B O 1
ATOM 5380 N N . LYS B 1 316 ? 1.825 -22.734 -22.266 1 97.25 316 LYS B N 1
ATOM 5381 C CA . LYS B 1 316 ? 1.466 -23.406 -21.016 1 97.25 316 LYS B CA 1
ATOM 5382 C C . LYS B 1 316 ? -0.049 -23.453 -20.844 1 97.25 316 LYS B C 1
ATOM 5384 O O . LYS B 1 316 ? -0.604 -24.484 -20.469 1 97.25 316 LYS B O 1
ATOM 5389 N N . MET B 1 317 ? -0.683 -22.359 -21.109 1 94.62 317 MET B N 1
ATOM 5390 C CA . MET B 1 317 ? -2.133 -22.281 -20.953 1 94.62 317 MET B CA 1
ATOM 5391 C C . MET B 1 317 ? -2.83 -23.25 -21.906 1 94.62 317 MET B C 1
ATOM 5393 O O . MET B 1 317 ? -3.801 -23.906 -21.516 1 94.62 317 MET B O 1
ATOM 5397 N N . ALA B 1 318 ? -2.373 -23.312 -23.094 1 95 318 ALA B N 1
ATOM 5398 C CA . ALA B 1 318 ? -2.922 -24.25 -24.062 1 95 318 ALA B CA 1
ATOM 5399 C C . ALA B 1 318 ? -2.719 -25.688 -23.609 1 95 318 ALA B C 1
ATOM 5401 O O . ALA B 1 318 ? -3.619 -26.516 -23.734 1 95 318 ALA B O 1
ATOM 5402 N N . GLY B 1 319 ? -1.506 -25.938 -23.141 1 94.25 319 GLY B N 1
ATOM 5403 C CA . GLY B 1 319 ? -1.235 -27.25 -22.594 1 94.25 319 GLY B CA 1
ATOM 5404 C C . GLY B 1 319 ? -2.156 -27.625 -21.453 1 94.25 319 GLY B C 1
ATOM 5405 O O . GLY B 1 319 ? -2.668 -28.75 -21.406 1 94.25 319 GLY B O 1
ATOM 5406 N N . ILE B 1 320 ? -2.342 -26.75 -20.547 1 90.94 320 ILE B N 1
ATOM 5407 C CA . ILE B 1 320 ? -3.234 -26.953 -19.422 1 90.94 320 ILE B CA 1
ATOM 5408 C C . ILE B 1 320 ? -4.652 -27.234 -19.922 1 90.94 320 ILE B C 1
ATOM 5410 O O . ILE B 1 320 ? -5.305 -28.172 -19.469 1 90.94 320 ILE B O 1
ATOM 5414 N N . ALA B 1 321 ? -5.125 -26.438 -20.844 1 89.69 321 ALA B N 1
ATOM 5415 C CA . ALA B 1 321 ? -6.457 -26.594 -21.406 1 89.69 321 ALA B CA 1
ATOM 5416 C C . ALA B 1 321 ? -6.613 -27.984 -22.047 1 89.69 321 ALA B C 1
ATOM 5418 O O . ALA B 1 321 ? -7.641 -28.641 -21.875 1 89.69 321 ALA B O 1
ATOM 5419 N N . GLN B 1 322 ? -5.625 -28.406 -22.766 1 92.12 322 GLN B N 1
ATOM 5420 C CA . GLN B 1 322 ? -5.656 -29.719 -23.406 1 92.12 322 GLN B CA 1
ATOM 5421 C C . GLN B 1 322 ? -5.703 -30.828 -22.359 1 92.12 322 GLN B C 1
ATOM 5423 O O . GLN B 1 322 ? -6.383 -31.844 -22.547 1 92.12 322 GLN B O 1
ATOM 5428 N N . GLY B 1 323 ? -4.914 -30.609 -21.328 1 88.38 323 GLY B N 1
ATOM 5429 C CA . GLY B 1 323 ? -4.957 -31.578 -20.234 1 88.38 323 GLY B CA 1
ATOM 5430 C C . GLY B 1 323 ? -6.332 -31.703 -19.609 1 88.38 323 GLY B C 1
ATOM 5431 O O . GLY B 1 323 ? -6.797 -32.812 -19.344 1 88.38 323 GLY B O 1
ATOM 5432 N N . VAL B 1 324 ? -6.984 -30.656 -19.375 1 84.38 324 VAL B N 1
ATOM 5433 C CA . VAL B 1 324 ? -8.328 -30.656 -18.797 1 84.38 324 VAL B CA 1
ATOM 5434 C C . VAL B 1 324 ? -9.297 -31.344 -19.75 1 84.38 324 VAL B C 1
ATOM 5436 O O . VAL B 1 324 ? -10.125 -32.156 -19.328 1 84.38 324 VAL B O 1
ATOM 5439 N N . TYR B 1 325 ? -9.219 -31.031 -21 1 85.69 325 TYR B N 1
ATOM 5440 C CA . TYR B 1 325 ? -10.094 -31.625 -22 1 85.69 325 TYR B CA 1
ATOM 5441 C C . TYR B 1 325 ? -9.859 -33.125 -22.078 1 85.69 325 TYR B C 1
ATOM 5443 O O . TYR B 1 325 ? -10.812 -33.906 -22.219 1 85.69 325 TYR B O 1
ATOM 5451 N N . SER B 1 326 ? -8.633 -33.469 -22.031 1 87.88 326 SER B N 1
ATOM 5452 C CA . SER B 1 326 ? -8.297 -34.906 -22.078 1 87.88 326 SER B CA 1
ATOM 5453 C C . SER B 1 326 ? -8.938 -35.656 -20.922 1 87.88 326 SER B C 1
ATOM 5455 O O . SER B 1 326 ? -9.453 -36.75 -21.109 1 87.88 326 SER B O 1
ATOM 5457 N N . ARG B 1 327 ? -8.906 -35.062 -19.766 1 82 327 ARG B N 1
ATOM 5458 C CA . ARG B 1 327 ? -9.547 -35.688 -18.594 1 82 327 ARG B CA 1
ATOM 5459 C C . ARG B 1 327 ? -11.055 -35.781 -18.797 1 82 327 ARG B C 1
ATOM 5461 O O . ARG B 1 327 ? -11.688 -36.75 -18.359 1 82 327 ARG B O 1
ATOM 5468 N N . TYR B 1 328 ? -11.617 -34.844 -19.484 1 78.38 328 TYR B N 1
ATOM 5469 C CA . TYR B 1 328 ? -13.039 -34.875 -19.828 1 78.38 328 TYR B CA 1
ATOM 5470 C C . TYR B 1 328 ? -13.344 -36.031 -20.766 1 78.38 328 TYR B C 1
ATOM 5472 O O . TYR B 1 328 ? -14.336 -36.75 -20.562 1 78.38 328 TYR B O 1
ATOM 5480 N N . LEU B 1 329 ? -12.5 -36.188 -21.703 1 82.12 329 LEU B N 1
ATOM 5481 C CA . LEU B 1 329 ? -12.695 -37.25 -22.672 1 82.12 329 LEU B CA 1
ATOM 5482 C C . LEU B 1 329 ? -12.625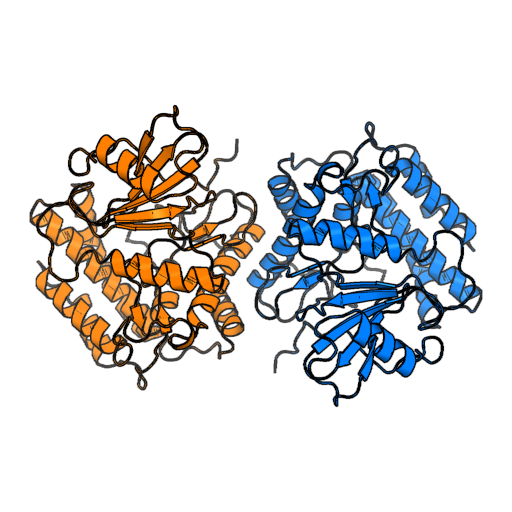 -38.625 -21.984 1 82.12 329 LEU B C 1
ATOM 5484 O O . LEU B 1 329 ? -13.305 -39.562 -22.406 1 82.12 329 LEU B O 1
ATOM 5488 N N . LEU B 1 330 ? -11.898 -38.656 -20.906 1 81.81 330 LEU B N 1
ATOM 5489 C CA . LEU B 1 330 ? -11.734 -39.906 -20.172 1 81.81 330 LEU B CA 1
ATOM 5490 C C . LEU B 1 330 ? -12.836 -40.062 -19.125 1 81.81 330 LEU B C 1
ATOM 5492 O O . LEU B 1 330 ? -12.906 -41.094 -18.453 1 81.81 330 LEU B O 1
ATOM 5496 N N . GLY B 1 331 ? -13.695 -39.062 -19.078 1 72.94 331 GLY B N 1
ATOM 5497 C CA . GLY B 1 331 ? -14.828 -39.125 -18.156 1 72.94 331 GLY B CA 1
ATOM 5498 C C . GLY B 1 331 ? -14.484 -38.688 -16.75 1 72.94 331 GLY B C 1
ATOM 5499 O O . GLY B 1 331 ? -15.219 -38.969 -15.805 1 72.94 331 GLY B O 1
ATOM 5500 N N . ASN B 1 332 ? -13.391 -38.031 -16.562 1 67.5 332 ASN B N 1
ATOM 5501 C CA . ASN B 1 332 ? -12.891 -37.656 -15.25 1 67.5 332 ASN B CA 1
ATOM 5502 C C . ASN B 1 332 ? -13.016 -36.156 -14.992 1 67.5 332 ASN B C 1
ATOM 5504 O O . ASN B 1 332 ? -12.273 -35.625 -14.18 1 67.5 332 ASN B O 1
ATOM 5508 N N . ALA B 1 333 ? -13.852 -35.5 -15.82 1 66.94 333 ALA B N 1
ATOM 5509 C CA . ALA B 1 333 ? -14.023 -34.062 -15.617 1 66.94 333 ALA B CA 1
ATOM 5510 C C . ALA B 1 333 ? -15.484 -33.625 -15.773 1 66.94 333 ALA B C 1
ATOM 5512 O O . ALA B 1 333 ? -16.312 -34.438 -16.25 1 66.94 333 ALA B O 1
ATOM 5513 N N . SER B 1 334 ? -15.703 -32.406 -15.32 1 66.19 334 SER B N 1
ATOM 5514 C CA . SER B 1 334 ? -17.062 -31.875 -15.383 1 66.19 334 SER B CA 1
ATOM 5515 C C . SER B 1 334 ? -17.531 -31.719 -16.828 1 66.19 334 SER B C 1
ATOM 5517 O O . SER B 1 334 ? -16.703 -31.625 -17.734 1 66.19 334 SER B O 1
ATOM 5519 N N . GLU B 1 335 ? -18.75 -31.656 -17.031 1 62.84 335 GLU B N 1
ATOM 5520 C CA . GLU B 1 335 ? -19.375 -31.516 -18.344 1 62.84 335 GLU B CA 1
ATOM 5521 C C . GLU B 1 335 ? -18.969 -30.203 -19 1 62.84 335 GLU B C 1
ATOM 5523 O O . GLU B 1 335 ? -18.812 -30.141 -20.219 1 62.84 335 GLU B O 1
ATOM 5528 N N . SER B 1 336 ? -18.734 -29.234 -18.234 1 65.88 336 SER B N 1
ATOM 5529 C CA . SER B 1 336 ? -18.391 -27.938 -18.766 1 65.88 336 SER B CA 1
ATOM 5530 C C . SER B 1 336 ? -16.969 -27.922 -19.328 1 65.88 336 SER B C 1
ATOM 5532 O O . SER B 1 336 ? -16.609 -27.016 -20.078 1 65.88 336 SER B O 1
ATOM 5534 N N . SER B 1 337 ? -16.297 -29.031 -19.188 1 70.69 337 SER B N 1
ATOM 5535 C CA . SER B 1 337 ? -14.914 -29.109 -19.625 1 70.69 337 SER B CA 1
ATOM 5536 C C . SER B 1 337 ? -14.812 -29.281 -21.141 1 70.69 337 SER B C 1
ATOM 5538 O O . SER B 1 337 ? -13.734 -29.156 -21.719 1 70.69 337 SER B O 1
ATOM 5540 N N . PHE B 1 338 ? -15.891 -29.516 -21.719 1 69.06 338 PHE B N 1
ATOM 5541 C CA . PHE B 1 338 ? -15.93 -29.672 -23.172 1 69.06 338 PHE B CA 1
ATOM 5542 C C . PHE B 1 338 ? -15.484 -28.391 -23.859 1 69.06 338 PHE B C 1
ATOM 5544 O O . PHE B 1 338 ? -14.867 -28.438 -24.922 1 69.06 338 PHE B O 1
ATOM 5551 N N . TRP B 1 339 ? -15.633 -27.297 -23.141 1 70 339 TRP B N 1
ATOM 5552 C CA . TRP B 1 339 ? -15.336 -26 -23.719 1 70 339 TRP B CA 1
ATOM 5553 C C . TRP B 1 339 ? -13.828 -25.828 -23.922 1 70 339 TRP B C 1
ATOM 5555 O O . TRP B 1 339 ? -13.391 -25.031 -24.766 1 70 339 TRP B O 1
ATOM 5565 N N . PHE B 1 340 ? -13.094 -26.641 -23.281 1 75.06 340 PHE B N 1
ATOM 5566 C CA . PHE B 1 340 ? -11.648 -26.484 -23.328 1 75.06 340 PHE B CA 1
ATOM 5567 C C . PHE B 1 340 ? -11.086 -26.969 -24.656 1 75.06 340 PHE B C 1
ATOM 5569 O O . PHE B 1 340 ? -10 -26.562 -25.078 1 75.06 340 PHE B O 1
ATOM 5576 N N . ALA B 1 341 ? -11.836 -27.781 -25.312 1 74.44 341 ALA B N 1
ATOM 5577 C CA . ALA B 1 341 ? -11.398 -28.25 -26.625 1 74.44 341 ALA B CA 1
ATOM 5578 C C . ALA B 1 341 ? -11.219 -27.094 -27.594 1 74.44 341 ALA B C 1
ATOM 5580 O O . ALA B 1 341 ? -10.266 -27.078 -28.391 1 74.44 341 ALA B O 1
ATOM 5581 N N . ASN B 1 342 ? -12.047 -26.156 -27.484 1 83.19 342 ASN B N 1
ATOM 5582 C CA . ASN B 1 342 ? -12.039 -25.062 -28.438 1 83.19 342 ASN B CA 1
ATOM 5583 C C . ASN B 1 342 ? -11.125 -23.922 -27.969 1 83.19 342 ASN B C 1
ATOM 5585 O O . ASN B 1 342 ? -11.062 -22.875 -28.594 1 83.19 342 ASN B O 1
ATOM 5589 N N . THR B 1 343 ? -10.422 -24.234 -26.953 1 90.31 343 THR B N 1
ATOM 5590 C CA . THR B 1 343 ? -9.602 -23.172 -26.359 1 90.31 343 THR B CA 1
ATOM 5591 C C . THR B 1 343 ? -8.133 -23.359 -26.719 1 90.31 343 THR B C 1
ATOM 5593 O O . THR B 1 343 ? -7.383 -22.391 -26.828 1 90.31 343 THR B O 1
ATOM 5596 N N . VAL B 1 344 ? -7.727 -24.562 -27.031 1 93.56 344 VAL B N 1
ATOM 5597 C CA . VAL B 1 344 ? -6.312 -24.891 -27.172 1 93.56 344 VAL B CA 1
ATOM 5598 C C . VAL B 1 344 ? -5.738 -24.188 -28.406 1 93.56 344 VAL B C 1
ATOM 5600 O O . VAL B 1 344 ? -4.738 -23.469 -28.297 1 93.56 344 VAL B O 1
ATOM 5603 N N . GLN B 1 345 ? -6.406 -24.344 -29.531 1 94.19 345 GLN B N 1
ATOM 5604 C CA . GLN B 1 345 ? -5.891 -23.797 -30.781 1 94.19 345 GLN B CA 1
ATOM 5605 C C . GLN B 1 345 ? -5.785 -22.281 -30.719 1 94.19 345 GLN B C 1
ATOM 5607 O O . GLN B 1 345 ? -4.734 -21.719 -31.031 1 94.19 345 GLN B O 1
ATOM 5612 N N . PRO B 1 346 ? -6.848 -21.578 -30.297 1 94.44 346 PRO B N 1
ATOM 5613 C CA . PRO B 1 346 ? -6.738 -20.109 -30.219 1 94.44 346 PRO B CA 1
ATOM 5614 C C . PRO B 1 346 ? -5.617 -19.656 -29.297 1 94.44 346 PRO B C 1
ATOM 5616 O O . PRO B 1 346 ? -4.957 -18.656 -29.562 1 94.44 346 PRO B O 1
ATOM 5619 N N . LEU B 1 347 ? -5.383 -20.297 -28.25 1 95.81 347 LEU B N 1
ATOM 5620 C CA . LEU B 1 347 ? -4.312 -19.953 -27.328 1 95.81 347 LEU B CA 1
ATOM 5621 C C . LEU B 1 347 ? -2.945 -20.141 -27.969 1 95.81 347 LEU B C 1
ATOM 5623 O O . LEU B 1 347 ? -2.076 -19.281 -27.875 1 95.81 347 LEU B O 1
ATOM 5627 N N . ALA B 1 348 ? -2.791 -21.297 -28.594 1 96.81 348 ALA B N 1
ATOM 5628 C CA . ALA B 1 348 ? -1.533 -21.578 -29.281 1 96.81 348 ALA B CA 1
ATOM 5629 C C . ALA B 1 348 ? -1.267 -20.547 -30.375 1 96.81 348 ALA B C 1
ATOM 5631 O O . ALA B 1 348 ? -0.137 -20.078 -30.531 1 96.81 348 ALA B O 1
ATOM 5632 N N . GLU B 1 349 ? -2.281 -20.188 -31.109 1 97.12 349 GLU B N 1
ATOM 5633 C CA . GLU B 1 349 ? -2.152 -19.203 -32.188 1 97.12 349 GLU B CA 1
ATOM 5634 C C . GLU B 1 349 ? -1.783 -17.828 -31.625 1 97.12 349 GLU B C 1
ATOM 5636 O O . GLU B 1 349 ? -1.017 -17.094 -32.25 1 97.12 349 GLU B O 1
ATOM 5641 N N . THR B 1 350 ? -2.393 -17.5 -30.531 1 96.69 350 THR B N 1
ATOM 5642 C CA . THR B 1 350 ? -2.025 -16.25 -29.875 1 96.69 350 THR B CA 1
ATOM 5643 C C . THR B 1 350 ? -0.553 -16.266 -29.484 1 96.69 350 THR B C 1
ATOM 5645 O O . THR B 1 350 ? 0.159 -15.281 -29.688 1 96.69 350 THR B O 1
ATOM 5648 N N . GLY B 1 351 ? -0.105 -17.391 -28.906 1 97.94 351 GLY B N 1
ATOM 5649 C CA . GLY B 1 351 ? 1.311 -17.516 -28.594 1 97.94 351 GLY B CA 1
ATOM 5650 C C . GLY B 1 351 ? 2.207 -17.297 -29.797 1 97.94 351 GLY B C 1
ATOM 5651 O O . GLY B 1 351 ? 3.217 -16.594 -29.703 1 97.94 351 GLY B O 1
ATOM 5652 N N . LEU B 1 352 ? 1.825 -17.844 -30.938 1 97.81 352 LEU B N 1
ATOM 5653 C CA . LEU B 1 352 ? 2.59 -17.688 -32.156 1 97.81 352 LEU B CA 1
ATOM 5654 C C . LEU B 1 352 ? 2.604 -16.234 -32.625 1 97.81 352 LEU B C 1
ATOM 5656 O O . LEU B 1 352 ? 3.637 -15.727 -33.062 1 97.81 352 LEU B O 1
ATOM 5660 N N . ARG B 1 353 ? 1.486 -15.57 -32.531 1 96.81 353 ARG B N 1
ATOM 5661 C CA . ARG B 1 353 ? 1.401 -14.164 -32.906 1 96.81 353 ARG B CA 1
ATOM 5662 C C . ARG B 1 353 ? 2.316 -13.312 -32.031 1 96.81 353 ARG B C 1
ATOM 5664 O O . ARG B 1 353 ? 3.006 -12.422 -32.531 1 96.81 353 ARG B O 1
ATOM 5671 N N . LEU B 1 354 ? 2.312 -13.562 -30.766 1 96.06 354 LEU B N 1
ATOM 5672 C CA . LEU B 1 354 ? 3.107 -12.781 -29.828 1 96.06 354 LEU B CA 1
ATOM 5673 C C . LEU B 1 354 ? 4.598 -13.062 -30.016 1 96.06 354 LEU B C 1
ATOM 5675 O O . LEU B 1 354 ? 5.434 -12.227 -29.656 1 96.06 354 LEU B O 1
ATOM 5679 N N . SER B 1 355 ? 4.922 -14.234 -30.516 1 94.81 355 SER B N 1
ATOM 5680 C CA . SER B 1 355 ? 6.316 -14.594 -30.766 1 94.81 355 SER B CA 1
ATOM 5681 C C . SER B 1 355 ? 6.918 -13.727 -31.875 1 94.81 355 SER B C 1
ATOM 5683 O O . SER B 1 355 ? 8.141 -13.602 -31.969 1 94.81 355 SER B O 1
ATOM 5685 N N . LYS B 1 356 ? 6.113 -13.109 -32.719 1 88.69 356 LYS B N 1
ATOM 5686 C CA . LYS B 1 356 ? 6.559 -12.352 -33.875 1 88.69 356 LYS B CA 1
ATOM 5687 C C . LYS B 1 356 ? 6.613 -10.859 -33.562 1 88.69 356 LYS B C 1
ATOM 5689 O O . LYS B 1 356 ? 7.02 -10.055 -34.438 1 88.69 356 LYS B O 1
ATOM 5694 N N . ARG B 1 357 ? 6.238 -10.398 -32.469 1 79.69 357 ARG B N 1
ATOM 5695 C CA . ARG B 1 357 ? 6.246 -8.984 -32.125 1 79.69 357 ARG B CA 1
ATOM 5696 C C . ARG B 1 357 ? 7.652 -8.508 -31.781 1 79.69 357 ARG B C 1
ATOM 5698 O O . ARG B 1 357 ? 8.477 -9.289 -31.297 1 79.69 357 ARG B O 1
#

pLDDT: mean 90.51, std 11.83, range [23.22, 98.88]